Protein AF-A0A1F5VJF5-F1 (afdb_monomer)

InterPro domains:
  IPR009248 SbmA/BacA-like [PF05992] (9-164)
  IPR009248 SbmA/BacA-like [PF05992] (290-477)
  IPR050835 ATP-binding cassette sub-family D [PTHR11384] (323-483)

Sequence (489 aa):
MIKAFFCSKKWALTAYGLGCYLLVALLFQTGISVLFNDWFGRWLNLMQRSLQIGIAGLDTFYALLWEWLILAFISVGLTGLVNYVARRYAFDWRKALTFYYTSHLGWTGPREKIEGESQRIQEDTYMFAKIVDSLGIKLVRTIMILIVFLPMLWNFSKLVDPTIIDLLKTADLSDYWLFLPAIIMFALTIDFFVADKRGFWPLIILIRLFYRVPVIGWVLRKINSIFTEDRKKLRILCVLLLFVSCMPALWLLSKINNIPFIMPDWWLWSMYATETLVLMVALWFASPKFLKSVVILLASASLSILLWGLSNGVATGFISHIQGSLVWIALITSLGGMAISWVVGIALPDLQYNNQKTEAALRRELVFCEDDYERRTNKELIARLFSDLEANYRRLFLHYGYFDLWGSWYDIAMSNVPALLVARGLFTGTITYGDFGQIENIFFRVHGGFSVMIDNWTTWTELRSIVMRLHEFEANLDKYQSKQKEELS

pLDDT: mean 70.7, std 19.39, range [34.0, 97.38]

Nearest PDB structures (foldseek):
  8fmv-assembly1_C  TM=6.976E-01  e=6.292E-03  Bacillus subtilis subsp. subtilis str. 168
  7vgf-assembly1_B  TM=6.886E-01  e=8.560E-03  Homo sapiens
  8t4h-assembly1_B  TM=7.069E-01  e=6.760E-02  Homo sapiens
  4q4a-assembly1_A  TM=5.891E-01  e=2.252E-02  Thermotoga maritima MSB8
  8ipt-assembly2_E  TM=5.484E-01  e=2.839E+00  Escherichia coli BL21(DE3)

Radius of gyration: 30.28 Å; Cα contacts (8 Å, |Δi|>4): 318; chains: 1; bounding box: 101×44×80 Å

Structure (mmCIF, N/CA/C/O backbone):
data_AF-A0A1F5VJF5-F1
#
_entry.id   AF-A0A1F5VJF5-F1
#
loop_
_atom_site.group_PDB
_atom_site.id
_atom_site.type_symbol
_atom_site.label_atom_id
_atom_site.label_alt_id
_atom_site.label_comp_id
_atom_site.label_asym_id
_atom_site.label_entity_id
_atom_site.label_seq_id
_atom_site.pdbx_PDB_ins_code
_atom_site.Cartn_x
_atom_site.Cartn_y
_atom_site.Cartn_z
_atom_site.occupancy
_atom_site.B_iso_or_equiv
_atom_site.auth_seq_id
_atom_site.auth_comp_id
_atom_site.auth_asym_id
_atom_site.auth_atom_id
_atom_site.pdbx_PDB_model_num
ATOM 1 N N . MET A 1 1 ? -25.298 -4.421 8.811 1.00 73.56 1 MET A N 1
ATOM 2 C CA . MET A 1 1 ? -24.461 -3.300 8.307 1.00 73.56 1 MET A CA 1
ATOM 3 C C . MET A 1 1 ? -24.615 -3.040 6.809 1.00 73.56 1 MET A C 1
ATOM 5 O O . MET A 1 1 ? -25.143 -2.005 6.430 1.00 73.56 1 MET A O 1
ATOM 9 N N . ILE A 1 2 ? -24.185 -3.961 5.935 1.00 78.31 2 ILE A N 1
ATOM 10 C CA . ILE A 1 2 ? -24.165 -3.771 4.464 1.00 78.31 2 ILE A CA 1
ATOM 11 C C . ILE A 1 2 ? -25.567 -3.472 3.902 1.00 78.31 2 ILE A C 1
ATOM 13 O O . ILE A 1 2 ? -25.732 -2.585 3.065 1.00 78.31 2 ILE A O 1
ATOM 17 N N . LYS A 1 3 ? -26.595 -4.149 4.434 1.00 79.12 3 LYS A N 1
ATOM 18 C CA . LYS A 1 3 ? -28.002 -3.920 4.069 1.00 79.12 3 LYS A CA 1
ATOM 19 C C . LYS A 1 3 ? -28.461 -2.479 4.329 1.00 79.12 3 LYS A C 1
ATOM 21 O O . LYS A 1 3 ? -29.220 -1.941 3.531 1.00 79.12 3 LYS A O 1
ATOM 26 N N . ALA A 1 4 ? -27.977 -1.838 5.395 1.00 77.44 4 ALA A N 1
ATOM 27 C CA . ALA A 1 4 ? -28.377 -0.478 5.759 1.00 77.44 4 ALA A CA 1
ATOM 28 C C . ALA A 1 4 ? -28.008 0.546 4.674 1.00 77.44 4 ALA A C 1
ATOM 30 O O . ALA A 1 4 ? -28.762 1.485 4.415 1.00 77.44 4 ALA A O 1
ATOM 31 N N . PHE A 1 5 ? -26.868 0.341 4.010 1.00 82.06 5 PHE A N 1
ATOM 32 C CA . PHE A 1 5 ? -26.387 1.234 2.963 1.00 82.06 5 PHE A CA 1
ATOM 33 C C . PHE A 1 5 ? -26.884 0.820 1.571 1.00 82.06 5 PHE A C 1
ATOM 35 O O . PHE A 1 5 ? -27.486 1.634 0.877 1.00 82.06 5 PHE A O 1
ATOM 42 N N . PHE A 1 6 ? -26.716 -0.449 1.181 1.00 84.44 6 PHE A N 1
ATOM 43 C CA . PHE A 1 6 ? -27.024 -0.895 -0.185 1.00 84.44 6 PHE A CA 1
ATOM 44 C C . PHE A 1 6 ? -28.498 -1.236 -0.433 1.00 84.44 6 PHE A C 1
ATOM 46 O O . PHE A 1 6 ? -28.979 -1.057 -1.547 1.00 84.44 6 PHE A O 1
ATOM 53 N N . CYS A 1 7 ? -29.241 -1.707 0.574 1.00 82.25 7 CYS A N 1
ATOM 54 C CA . CYS A 1 7 ? -30.632 -2.140 0.383 1.00 82.25 7 CYS A CA 1
ATOM 55 C C . CYS A 1 7 ? -31.664 -1.040 0.679 1.00 82.25 7 CYS A C 1
ATOM 57 O O . CYS A 1 7 ? -32.863 -1.266 0.526 1.00 82.25 7 CYS A O 1
ATOM 59 N N . SER A 1 8 ? -31.238 0.152 1.106 1.00 83.62 8 SER A N 1
ATOM 60 C CA . SER A 1 8 ? -32.161 1.245 1.414 1.00 83.62 8 SER A CA 1
ATOM 61 C C . SER A 1 8 ? -32.444 2.113 0.180 1.00 83.62 8 SER A C 1
ATOM 63 O O . SER A 1 8 ? -31.532 2.583 -0.502 1.00 83.62 8 SER A O 1
ATOM 65 N N . LYS A 1 9 ? -33.726 2.405 -0.089 1.00 80.88 9 LYS A N 1
ATOM 66 C CA . LYS A 1 9 ? -34.119 3.277 -1.215 1.00 80.88 9 LYS A CA 1
ATOM 67 C C . LYS A 1 9 ? -33.512 4.683 -1.112 1.00 80.88 9 LYS A C 1
ATOM 69 O O . LYS A 1 9 ? -33.166 5.272 -2.129 1.00 80.88 9 LYS A O 1
ATOM 74 N N . LYS A 1 10 ? -33.352 5.204 0.113 1.00 86.38 10 LYS A N 1
ATOM 75 C CA . LYS A 1 10 ? -32.785 6.536 0.381 1.00 86.38 10 LYS A CA 1
ATOM 76 C C . LYS A 1 10 ? -31.314 6.643 -0.034 1.00 86.38 10 LYS A C 1
ATOM 78 O O . LYS A 1 10 ? -30.921 7.674 -0.568 1.00 86.38 10 LYS A O 1
ATOM 83 N N . TRP A 1 11 ? -30.517 5.602 0.216 1.00 87.62 11 TRP A N 1
ATOM 84 C CA . TRP A 1 11 ? -29.072 5.623 -0.035 1.00 87.62 11 TRP A CA 1
ATOM 85 C C . TRP A 1 11 ? -28.671 4.934 -1.346 1.00 87.62 11 TRP A C 1
ATOM 87 O O . TRP A 1 11 ? -27.507 5.015 -1.722 1.00 87.62 11 TRP A O 1
ATOM 97 N N . ALA A 1 12 ? -29.604 4.324 -2.087 1.00 85.31 12 ALA A N 1
ATOM 98 C CA . ALA A 1 12 ? -29.317 3.607 -3.332 1.00 85.31 12 ALA A CA 1
ATOM 99 C C . ALA A 1 12 ? -28.571 4.462 -4.378 1.00 85.31 12 ALA A C 1
ATOM 101 O O . ALA A 1 12 ? -27.570 4.012 -4.934 1.00 85.31 12 ALA A O 1
ATOM 102 N N . LEU A 1 13 ? -28.995 5.713 -4.607 1.00 85.31 13 LEU A N 1
ATOM 103 C CA . LEU A 1 13 ? -28.327 6.607 -5.565 1.00 85.31 13 LEU A CA 1
ATOM 104 C C . LEU A 1 13 ? -26.873 6.881 -5.159 1.00 85.31 13 LEU A C 1
ATOM 106 O O . LEU A 1 13 ? -25.972 6.819 -5.989 1.00 85.31 13 LEU A O 1
ATOM 110 N N . THR A 1 14 ? -26.627 7.167 -3.881 1.00 86.19 14 THR A N 1
ATOM 111 C CA . THR A 1 14 ? -25.271 7.401 -3.371 1.00 86.19 14 THR A CA 1
ATOM 112 C C . THR A 1 14 ? -24.443 6.121 -3.362 1.00 86.19 14 THR A C 1
ATOM 114 O O . THR A 1 14 ? -23.278 6.158 -3.739 1.00 86.19 14 THR A O 1
ATOM 117 N N . ALA A 1 15 ? -25.039 4.987 -2.996 1.00 86.94 15 ALA A N 1
ATOM 118 C CA . ALA A 1 15 ? -24.351 3.710 -2.890 1.00 86.94 15 ALA A CA 1
ATOM 119 C C . ALA A 1 15 ? -23.872 3.214 -4.257 1.00 86.94 15 ALA A C 1
ATOM 121 O O . ALA A 1 15 ? -22.688 2.944 -4.444 1.00 86.94 15 ALA A O 1
ATOM 122 N N . TYR A 1 16 ? -24.776 3.154 -5.235 1.00 89.94 16 TYR A N 1
ATOM 123 C CA . TYR A 1 16 ? -24.455 2.644 -6.564 1.00 89.94 16 TYR A CA 1
ATOM 124 C C . TYR A 1 16 ? -23.895 3.726 -7.487 1.00 89.94 16 TYR A C 1
ATOM 126 O O . TYR A 1 16 ? -22.961 3.454 -8.233 1.00 89.94 16 TYR A O 1
ATOM 134 N N . GLY A 1 17 ? -24.404 4.958 -7.424 1.00 91.81 17 GLY A N 1
ATOM 135 C CA . GLY A 1 17 ? -23.960 6.056 -8.285 1.00 91.81 17 GLY A CA 1
ATOM 136 C C . GLY A 1 17 ? -22.543 6.526 -7.961 1.00 91.81 17 GLY A C 1
ATOM 137 O O . GLY A 1 17 ? -21.673 6.477 -8.828 1.00 91.81 17 GLY A O 1
ATOM 138 N N . LEU A 1 18 ? -22.277 6.925 -6.708 1.00 90.81 18 LEU A N 1
ATOM 139 C CA . LEU A 1 18 ? -20.916 7.320 -6.308 1.00 90.81 18 LEU A CA 1
ATOM 140 C C . LEU A 1 18 ? -19.968 6.116 -6.295 1.00 90.81 18 LEU A C 1
ATOM 142 O O . LEU A 1 18 ? -18.803 6.272 -6.647 1.00 90.81 18 LEU A O 1
ATOM 146 N N . GLY A 1 19 ? -20.459 4.920 -5.953 1.00 90.88 19 GLY A N 1
ATOM 147 C CA . GLY A 1 19 ? -19.678 3.686 -6.047 1.00 90.88 19 GLY A CA 1
ATOM 148 C C . GLY A 1 19 ? -19.221 3.388 -7.480 1.00 90.88 19 GLY A C 1
ATOM 149 O O . GLY A 1 19 ? -18.034 3.173 -7.713 1.00 90.88 19 GLY A O 1
ATOM 150 N N . CYS A 1 20 ? -20.131 3.446 -8.457 1.00 92.50 20 CYS A N 1
ATOM 151 C CA . CYS A 1 20 ? -19.813 3.272 -9.878 1.00 92.50 20 CYS A CA 1
ATOM 152 C C . CYS A 1 20 ? -18.857 4.360 -10.376 1.00 92.50 20 CYS A C 1
ATOM 154 O O . CYS A 1 20 ? -17.858 4.060 -11.025 1.00 92.50 20 CYS A O 1
ATOM 156 N N . TYR A 1 21 ? -19.107 5.616 -10.001 1.00 93.50 21 TYR A N 1
ATOM 157 C CA . TYR A 1 21 ? -18.205 6.718 -10.311 1.00 93.50 21 TYR A CA 1
ATOM 158 C C . TYR A 1 21 ? -16.783 6.470 -9.794 1.00 93.50 21 TYR A C 1
ATOM 160 O O . TYR A 1 21 ? -15.824 6.632 -10.543 1.00 93.50 21 TYR A O 1
ATOM 168 N N . LEU A 1 22 ? -16.639 6.047 -8.533 1.00 93.12 22 LEU A N 1
ATOM 169 C CA . LEU A 1 22 ? -15.341 5.717 -7.947 1.00 93.12 22 LEU A CA 1
ATOM 170 C C . LEU A 1 22 ? -14.666 4.575 -8.707 1.00 93.12 22 LEU A C 1
ATOM 172 O O . LEU A 1 22 ? -13.484 4.681 -9.011 1.00 93.12 22 LEU A O 1
ATOM 176 N N . LEU A 1 23 ? -15.402 3.521 -9.068 1.00 91.62 23 LEU A N 1
ATOM 177 C CA . LEU A 1 23 ? -14.860 2.418 -9.865 1.00 91.62 23 LEU A CA 1
ATOM 178 C C . LEU A 1 23 ? -14.336 2.899 -11.223 1.00 91.62 23 LEU A C 1
ATOM 180 O O . LEU A 1 23 ? -13.201 2.598 -11.583 1.00 91.62 23 LEU A O 1
ATOM 184 N N . VAL A 1 24 ? -15.119 3.696 -11.952 1.00 93.44 24 VAL A N 1
ATOM 185 C CA . VAL A 1 24 ? -14.707 4.257 -13.248 1.00 93.44 24 VAL A CA 1
ATOM 186 C C . VAL A 1 24 ? -13.504 5.190 -13.091 1.00 93.44 24 VAL A C 1
ATOM 188 O O . VAL A 1 24 ? -12.557 5.115 -13.871 1.00 93.44 24 VAL A O 1
ATOM 191 N N . ALA A 1 25 ? -13.490 6.034 -12.060 1.00 94.50 25 ALA A N 1
ATOM 192 C CA . ALA A 1 25 ? -12.380 6.942 -11.799 1.00 94.50 25 ALA A CA 1
ATOM 193 C C . ALA A 1 25 ? -11.086 6.193 -11.425 1.00 94.50 25 ALA A C 1
ATOM 195 O O . ALA A 1 25 ? -10.006 6.581 -11.868 1.00 94.50 25 ALA A O 1
ATOM 196 N N . LEU A 1 26 ? -11.179 5.096 -10.665 1.00 91.94 26 LEU A N 1
ATOM 197 C CA . LEU A 1 26 ? -10.040 4.229 -10.340 1.00 91.94 26 LEU A CA 1
ATOM 198 C C . LEU A 1 26 ? -9.522 3.465 -11.572 1.00 91.94 26 LEU A C 1
ATOM 200 O O . LEU A 1 26 ? -8.305 3.330 -11.739 1.00 91.94 26 LEU A O 1
ATOM 204 N N . LEU A 1 27 ? -10.413 3.037 -12.475 1.00 92.38 27 LEU A N 1
ATOM 205 C CA . LEU A 1 27 ? -10.017 2.468 -13.770 1.00 92.38 27 LEU A CA 1
ATOM 206 C C . LEU A 1 27 ? -9.265 3.505 -14.603 1.00 92.38 27 LEU A C 1
ATOM 208 O O . LEU A 1 27 ? -8.198 3.213 -15.138 1.00 92.38 27 LEU A O 1
ATOM 212 N N . PHE A 1 28 ? -9.770 4.738 -14.649 1.00 94.38 28 PHE A N 1
ATOM 213 C CA . PHE A 1 28 ? -9.122 5.828 -15.370 1.00 94.38 28 PHE A CA 1
ATOM 214 C C . PHE A 1 28 ? -7.745 6.180 -14.772 1.00 94.38 28 PHE A C 1
ATOM 216 O O . PHE A 1 28 ? -6.779 6.335 -15.516 1.00 94.38 28 PHE A O 1
ATOM 223 N N . GLN A 1 29 ? -7.596 6.186 -13.439 1.00 94.31 29 GLN A N 1
ATOM 224 C CA . GLN A 1 29 ? -6.288 6.317 -12.770 1.00 94.31 29 GLN A CA 1
ATOM 225 C C . GLN A 1 29 ? -5.307 5.204 -13.161 1.00 94.31 29 GLN A C 1
ATOM 227 O O . GLN A 1 29 ? -4.114 5.454 -13.364 1.00 94.31 29 GLN A O 1
ATOM 232 N N . THR A 1 30 ? -5.802 3.971 -13.264 1.00 93.94 30 THR A N 1
ATOM 233 C CA . THR A 1 30 ? -4.987 2.829 -13.695 1.00 93.94 30 THR A CA 1
ATOM 234 C C . THR A 1 30 ? -4.566 2.990 -15.158 1.00 93.94 30 THR A C 1
ATOM 236 O O . THR A 1 30 ? -3.403 2.767 -15.481 1.00 93.94 30 THR A O 1
ATOM 239 N N . GLY A 1 31 ? -5.453 3.481 -16.027 1.00 91.50 31 GLY A N 1
ATOM 240 C CA . GLY A 1 31 ? -5.125 3.816 -17.416 1.00 91.50 31 GLY A CA 1
ATOM 241 C C . GLY A 1 31 ? -4.043 4.894 -17.536 1.00 91.50 31 GLY A C 1
ATOM 242 O O . GLY A 1 31 ? -3.065 4.709 -18.255 1.00 91.50 31 GLY A O 1
ATOM 243 N N . ILE A 1 32 ? -4.142 5.980 -16.763 1.00 94.12 32 ILE A N 1
ATOM 244 C CA . ILE A 1 32 ? -3.093 7.015 -16.703 1.00 94.12 32 ILE A CA 1
ATOM 245 C C . ILE A 1 32 ? -1.756 6.417 -16.243 1.00 94.12 32 ILE A C 1
ATOM 247 O O . ILE A 1 32 ? -0.700 6.786 -16.750 1.00 94.12 32 ILE A O 1
ATOM 251 N N . SER A 1 33 ? -1.783 5.455 -15.317 1.00 93.88 33 SER A N 1
ATOM 252 C CA . SER A 1 33 ? -0.571 4.760 -14.874 1.00 93.88 33 SER A CA 1
ATOM 253 C C . SER A 1 33 ? 0.110 3.966 -15.995 1.00 93.88 33 SER A C 1
ATOM 255 O O . SER A 1 33 ? 1.338 3.917 -16.025 1.00 93.88 33 SER A O 1
ATOM 257 N N . VAL A 1 34 ? -0.659 3.377 -16.919 1.00 94.44 34 VAL A N 1
ATOM 258 C CA . VAL A 1 34 ? -0.120 2.717 -18.122 1.00 94.44 34 VAL A CA 1
ATOM 259 C C . VAL A 1 34 ? 0.537 3.735 -19.049 1.00 94.44 34 VAL A C 1
ATOM 261 O O . VAL A 1 34 ? 1.647 3.500 -19.518 1.00 94.44 34 VAL A O 1
ATOM 264 N N . LEU A 1 35 ? -0.104 4.889 -19.259 1.00 94.38 35 LEU A N 1
ATOM 265 C CA . LEU A 1 35 ? 0.453 5.969 -20.082 1.00 94.38 35 LEU A CA 1
ATOM 266 C C . LEU A 1 35 ? 1.759 6.517 -19.498 1.00 94.38 35 LEU A C 1
ATOM 268 O O . LEU A 1 35 ? 2.715 6.731 -20.236 1.00 94.38 35 LEU A O 1
ATOM 272 N N . PHE A 1 36 ? 1.836 6.685 -18.174 1.00 95.50 36 PHE A N 1
ATOM 273 C CA . PHE A 1 36 ? 3.086 7.052 -17.505 1.00 95.50 36 PHE A CA 1
ATOM 274 C C . PHE A 1 36 ? 4.182 6.009 -17.700 1.00 95.50 36 PHE A C 1
ATOM 276 O O . PHE A 1 36 ? 5.341 6.380 -17.850 1.00 95.50 36 PHE A O 1
ATOM 283 N N . ASN A 1 37 ? 3.832 4.722 -17.681 1.00 93.56 37 ASN A N 1
ATOM 284 C CA . ASN A 1 37 ? 4.797 3.654 -17.905 1.00 93.56 37 ASN A CA 1
ATOM 285 C C . ASN A 1 37 ? 5.356 3.699 -19.334 1.00 93.56 37 ASN A C 1
ATOM 287 O O . ASN A 1 37 ? 6.570 3.697 -19.516 1.00 93.56 37 ASN A O 1
ATOM 291 N N . ASP A 1 38 ? 4.481 3.807 -20.337 1.00 94.06 38 ASP A N 1
ATOM 292 C CA . ASP A 1 38 ? 4.895 3.968 -21.736 1.00 94.06 38 ASP A CA 1
ATOM 293 C C . ASP A 1 38 ? 5.812 5.188 -21.914 1.00 94.06 38 ASP A C 1
ATOM 295 O O . ASP A 1 38 ? 6.945 5.065 -22.389 1.00 94.06 38 ASP A O 1
ATOM 299 N N . TRP A 1 39 ? 5.350 6.344 -21.428 1.00 96.12 39 TRP A N 1
ATOM 300 C CA . TRP A 1 39 ? 6.105 7.592 -21.441 1.00 96.12 39 TRP A CA 1
ATOM 301 C C . TRP A 1 39 ? 7.488 7.435 -20.801 1.00 96.12 39 TRP A C 1
ATOM 303 O O . TRP A 1 39 ? 8.480 7.897 -21.362 1.00 96.12 39 TRP A O 1
ATOM 313 N N . PHE A 1 40 ? 7.573 6.749 -19.658 1.00 93.88 40 PHE A N 1
ATOM 314 C CA . PHE A 1 40 ? 8.826 6.558 -18.934 1.00 93.88 40 PHE A CA 1
ATOM 315 C C . PHE A 1 40 ? 9.850 5.771 -19.758 1.00 93.88 40 PHE A C 1
ATOM 317 O O . PHE A 1 40 ? 11.008 6.172 -19.830 1.00 93.88 40 PHE A O 1
ATOM 324 N N . GLY A 1 41 ? 9.435 4.712 -20.457 1.00 93.06 41 GLY A N 1
ATOM 325 C CA . GLY A 1 41 ? 10.352 3.990 -21.348 1.00 93.06 41 GLY A CA 1
ATOM 326 C C . GLY A 1 41 ? 10.809 4.829 -22.543 1.00 93.06 41 GLY A C 1
ATOM 327 O O . GLY A 1 41 ? 12.002 4.861 -22.846 1.00 93.06 41 GLY A O 1
ATOM 328 N N . ARG A 1 42 ? 9.897 5.584 -23.181 1.00 94.19 42 ARG A N 1
ATOM 329 C CA . ARG A 1 42 ? 10.255 6.526 -24.263 1.00 94.19 42 ARG A CA 1
ATOM 330 C C . ARG A 1 42 ? 11.260 7.576 -23.786 1.00 94.19 42 ARG A C 1
ATOM 332 O O . ARG A 1 42 ? 12.234 7.860 -24.482 1.00 94.19 42 ARG A O 1
ATOM 339 N N . TRP A 1 43 ? 11.052 8.103 -22.583 1.00 93.44 43 TRP A N 1
ATOM 340 C CA . TRP A 1 43 ? 11.948 9.051 -21.935 1.00 93.44 43 TRP A CA 1
ATOM 341 C C . TRP A 1 43 ? 13.342 8.466 -21.694 1.00 93.44 43 TRP A C 1
ATOM 343 O O . TRP A 1 43 ? 14.340 9.062 -22.093 1.00 93.44 43 TRP A O 1
ATOM 353 N N . LEU A 1 44 ? 13.430 7.280 -21.090 1.00 91.94 44 LEU A N 1
ATOM 354 C CA . LEU A 1 44 ? 14.711 6.625 -20.820 1.00 91.94 44 LEU A CA 1
ATOM 355 C C . LEU A 1 44 ? 15.483 6.298 -22.105 1.00 91.94 44 LEU A C 1
ATOM 357 O O . LEU A 1 44 ? 16.692 6.522 -22.162 1.00 91.94 44 LEU A O 1
ATOM 361 N N . ASN A 1 45 ? 14.791 5.842 -23.152 1.00 92.00 45 ASN A N 1
ATOM 362 C CA . ASN A 1 45 ? 15.400 5.591 -24.459 1.00 92.00 45 ASN A CA 1
ATOM 363 C C . ASN A 1 45 ? 15.940 6.876 -25.101 1.00 92.00 45 ASN A C 1
ATOM 365 O O . ASN A 1 45 ? 17.035 6.868 -25.671 1.00 92.00 45 ASN A O 1
ATOM 369 N N . LEU A 1 46 ? 15.216 7.993 -24.973 1.00 90.50 46 LEU A N 1
ATOM 370 C CA . LEU A 1 46 ? 15.696 9.297 -25.428 1.00 90.50 46 LEU A CA 1
ATOM 371 C C . LEU A 1 46 ? 16.967 9.712 -24.675 1.00 90.50 46 LEU A C 1
ATOM 373 O O . LEU A 1 46 ? 17.957 10.066 -25.315 1.00 90.50 46 LEU A O 1
ATOM 377 N N . MET A 1 47 ? 16.961 9.609 -23.342 1.00 89.25 47 MET A N 1
ATOM 378 C CA . MET A 1 47 ? 18.112 9.960 -22.505 1.00 89.25 47 MET A CA 1
ATOM 379 C C . MET A 1 47 ? 19.345 9.115 -22.848 1.00 89.25 47 MET A C 1
ATOM 381 O O . MET A 1 47 ? 20.440 9.656 -23.014 1.00 89.25 47 MET A O 1
ATOM 385 N N . GLN A 1 48 ? 19.174 7.800 -23.022 1.00 88.00 48 GLN A N 1
ATOM 386 C CA . GLN A 1 48 ? 20.263 6.902 -23.414 1.00 88.00 48 GLN A CA 1
ATOM 387 C C . GLN A 1 48 ? 20.850 7.299 -24.776 1.00 88.00 48 GLN A C 1
ATOM 389 O O . GLN A 1 48 ? 22.069 7.389 -24.925 1.00 88.00 48 GLN A O 1
ATOM 394 N N . ARG A 1 49 ? 19.996 7.589 -25.764 1.00 86.69 49 ARG A N 1
ATOM 395 C CA . ARG A 1 49 ? 20.432 7.988 -27.107 1.00 86.69 49 ARG A CA 1
ATOM 396 C C . ARG A 1 49 ? 21.144 9.343 -27.112 1.00 86.69 49 ARG A C 1
ATOM 398 O O . ARG A 1 49 ? 22.158 9.486 -27.796 1.00 86.69 49 ARG A O 1
ATOM 405 N N . SER A 1 50 ? 20.659 10.322 -26.345 1.00 85.00 50 SER A N 1
ATOM 406 C CA . SER A 1 50 ? 21.297 11.645 -26.257 1.00 85.00 50 SER A CA 1
ATOM 407 C C . SER A 1 50 ? 22.689 11.584 -25.627 1.00 85.00 50 SER A C 1
ATOM 409 O O . SER A 1 50 ? 23.584 12.315 -26.038 1.00 85.00 50 SER A O 1
ATOM 411 N N . LEU A 1 51 ? 22.916 10.661 -24.685 1.00 83.88 51 LEU A N 1
ATOM 412 C CA . LEU A 1 51 ? 24.243 10.456 -24.097 1.00 83.88 51 LEU A CA 1
ATOM 413 C C . LEU A 1 51 ? 25.257 9.899 -25.107 1.00 83.88 51 LEU A C 1
ATOM 415 O O . LEU A 1 51 ? 26.448 10.165 -24.978 1.00 83.88 51 LEU A O 1
ATOM 419 N N . GLN A 1 52 ? 24.800 9.146 -26.111 1.00 82.75 52 GLN A N 1
ATOM 420 C CA . GLN A 1 52 ? 25.669 8.539 -27.124 1.00 82.75 52 GLN A CA 1
ATOM 421 C C . GLN A 1 52 ? 25.974 9.475 -28.305 1.00 82.75 52 GLN A C 1
ATOM 423 O O . GLN A 1 52 ? 27.068 9.412 -28.857 1.00 82.75 52 GLN A O 1
ATOM 428 N N . ILE A 1 53 ? 25.017 10.318 -28.713 1.00 78.31 53 ILE A N 1
ATOM 429 C CA . ILE A 1 53 ? 25.093 11.108 -29.962 1.00 78.31 53 ILE A CA 1
ATOM 430 C C . ILE A 1 53 ? 25.257 12.625 -29.694 1.00 78.31 53 ILE A C 1
ATOM 432 O O . ILE A 1 53 ? 25.592 13.378 -30.606 1.00 78.31 53 ILE A O 1
ATOM 436 N N . GLY A 1 54 ? 25.071 13.105 -28.457 1.00 72.69 54 GLY A N 1
ATOM 437 C CA . GLY A 1 54 ? 25.143 14.530 -28.095 1.00 72.69 54 GLY A CA 1
ATOM 438 C C . GLY A 1 54 ? 23.774 15.230 -28.116 1.00 72.69 54 GLY A C 1
ATOM 439 O O . GLY A 1 54 ? 22.761 14.609 -27.808 1.00 72.69 54 GLY A O 1
ATOM 440 N N . ILE A 1 55 ? 23.712 16.523 -28.482 1.00 65.31 55 ILE A N 1
ATOM 441 C CA . ILE A 1 55 ? 22.495 17.387 -28.449 1.00 65.31 55 ILE A CA 1
ATOM 442 C C . ILE A 1 55 ? 21.449 16.999 -29.531 1.00 65.31 55 ILE A C 1
ATOM 444 O O . ILE A 1 55 ? 20.728 17.833 -30.073 1.00 65.31 55 ILE A O 1
ATOM 448 N N . ALA A 1 56 ? 21.353 15.724 -29.901 1.00 63.84 56 ALA A N 1
ATOM 449 C CA . ALA A 1 56 ? 20.314 15.227 -30.791 1.00 63.84 56 ALA A CA 1
ATOM 450 C C . ALA A 1 56 ? 19.023 14.959 -29.992 1.00 63.84 56 ALA A C 1
ATOM 452 O O . ALA A 1 56 ? 19.033 14.169 -29.050 1.00 63.84 56 ALA A O 1
ATOM 453 N N . GLY A 1 57 ? 17.903 15.575 -30.393 1.00 74.50 57 GLY A N 1
ATOM 454 C CA . GLY A 1 57 ? 16.566 15.255 -29.861 1.00 74.50 57 GLY A CA 1
ATOM 455 C C . GLY A 1 57 ? 15.991 16.221 -28.818 1.00 74.50 57 GLY A C 1
ATOM 456 O O . GLY A 1 57 ? 15.074 15.839 -28.093 1.00 74.50 57 GLY A O 1
ATOM 457 N N . LEU A 1 58 ? 16.486 17.463 -28.744 1.00 84.38 58 LEU A N 1
ATOM 458 C CA . LEU A 1 58 ? 15.982 18.473 -27.802 1.00 84.38 58 LEU A CA 1
ATOM 459 C C . LEU A 1 58 ? 14.483 18.784 -28.007 1.00 84.38 58 LEU A C 1
ATOM 461 O O . LEU A 1 58 ? 13.737 18.916 -27.040 1.00 84.38 58 LEU A O 1
ATOM 465 N N . ASP A 1 59 ? 14.011 18.808 -29.255 1.00 88.31 59 ASP A N 1
ATOM 466 C CA . ASP A 1 59 ? 12.588 19.010 -29.559 1.00 88.31 59 ASP A CA 1
ATOM 467 C C . ASP A 1 59 ? 11.724 17.855 -29.026 1.00 88.31 59 ASP A C 1
ATOM 469 O O . ASP A 1 59 ? 10.678 18.072 -28.414 1.00 88.31 59 ASP A O 1
ATOM 473 N N . THR A 1 60 ? 12.192 16.611 -29.190 1.00 88.94 60 THR A N 1
ATOM 474 C CA . THR A 1 60 ? 11.526 15.415 -28.651 1.00 88.94 60 THR A CA 1
ATOM 475 C C . THR A 1 60 ? 11.522 15.417 -27.125 1.00 88.94 60 THR A C 1
ATOM 477 O O . THR A 1 60 ? 10.533 15.015 -26.518 1.00 88.94 60 THR A O 1
ATOM 480 N N . PHE A 1 61 ? 12.594 15.907 -26.497 1.00 90.69 61 PHE A N 1
ATOM 481 C CA . PHE A 1 61 ? 12.669 16.069 -25.047 1.00 90.69 61 PHE A CA 1
ATOM 482 C C . PHE A 1 61 ? 11.576 17.012 -24.535 1.00 90.69 61 PHE A C 1
ATOM 484 O O . PHE A 1 61 ? 10.826 16.642 -23.632 1.00 90.69 61 PHE A O 1
ATOM 491 N N . TYR A 1 62 ? 11.435 18.201 -25.132 1.00 92.88 62 TYR A N 1
ATOM 492 C CA . TYR A 1 62 ? 10.392 19.147 -24.729 1.00 92.88 62 TYR A CA 1
ATOM 493 C C . TYR A 1 62 ? 8.984 18.622 -25.020 1.00 92.88 62 TYR A C 1
ATOM 495 O O . TYR A 1 62 ? 8.084 18.836 -24.210 1.00 92.88 62 TYR A O 1
ATOM 503 N N . ALA A 1 63 ? 8.786 17.898 -26.125 1.00 93.88 63 ALA A N 1
ATOM 504 C CA . ALA A 1 63 ? 7.512 17.249 -26.425 1.00 93.88 63 ALA A CA 1
ATOM 505 C C . ALA A 1 63 ? 7.136 16.207 -25.355 1.00 93.88 63 ALA A C 1
ATOM 507 O O . ALA A 1 63 ? 6.037 16.263 -24.804 1.00 93.88 63 ALA A O 1
ATOM 508 N N . LEU A 1 64 ? 8.066 15.316 -24.986 1.00 93.62 64 LEU A N 1
ATOM 509 C CA . LEU A 1 64 ? 7.851 14.345 -23.909 1.00 93.62 64 LEU A CA 1
ATOM 510 C C . LEU A 1 64 ? 7.623 15.032 -22.560 1.00 93.62 64 LEU A C 1
ATOM 512 O O . LEU A 1 64 ? 6.781 14.586 -21.784 1.00 93.62 64 LEU A O 1
ATOM 516 N N . LEU A 1 65 ? 8.333 16.121 -22.268 1.00 95.31 65 LEU A N 1
ATOM 517 C CA . LEU A 1 65 ? 8.121 16.883 -21.040 1.00 95.31 65 LEU A CA 1
ATOM 518 C C . LEU A 1 65 ? 6.702 17.471 -20.983 1.00 95.31 65 LEU A C 1
ATOM 520 O O . LEU A 1 65 ? 6.046 17.400 -19.944 1.00 95.31 65 LEU A O 1
ATOM 524 N N . TRP A 1 66 ? 6.199 18.003 -22.098 1.00 96.44 66 TRP A N 1
ATOM 525 C CA . TRP A 1 66 ? 4.826 18.497 -22.189 1.00 96.44 66 TRP A CA 1
ATOM 526 C C . TRP A 1 66 ? 3.784 17.386 -22.050 1.00 96.44 66 TRP A C 1
ATOM 528 O O . TRP A 1 66 ? 2.813 17.569 -21.315 1.00 96.44 66 TRP A O 1
ATOM 538 N N . GLU A 1 67 ? 3.994 16.226 -22.681 1.00 95.00 67 GLU A N 1
ATOM 539 C CA . GLU A 1 67 ? 3.144 15.044 -22.473 1.00 95.00 67 GLU A CA 1
ATOM 540 C C . GLU A 1 67 ? 3.073 14.675 -20.985 1.00 95.00 67 GLU A C 1
ATOM 542 O O . GLU A 1 67 ? 1.983 14.496 -20.437 1.00 95.00 67 GLU A O 1
ATOM 547 N N . TRP A 1 68 ? 4.223 14.632 -20.304 1.00 96.50 68 TRP A N 1
ATOM 548 C CA . TRP A 1 68 ? 4.291 14.341 -18.874 1.00 96.50 68 TRP A CA 1
ATOM 549 C C . TRP A 1 68 ? 3.527 15.362 -18.035 1.00 96.50 68 TRP A C 1
ATOM 551 O O . TRP A 1 68 ? 2.772 14.972 -17.148 1.00 96.50 68 TRP A O 1
ATOM 561 N N . LEU A 1 69 ? 3.684 16.659 -18.322 1.00 97.38 69 LEU A N 1
ATOM 562 C CA . LEU A 1 69 ? 2.996 17.732 -17.601 1.00 97.38 69 LEU A CA 1
ATOM 563 C C . LEU A 1 69 ? 1.475 17.615 -17.728 1.00 97.38 69 LEU A C 1
ATOM 565 O O . LEU A 1 69 ? 0.763 17.755 -16.732 1.00 97.38 69 LEU A O 1
ATOM 569 N N . ILE A 1 70 ? 0.975 17.312 -18.929 1.00 96.25 70 ILE A N 1
ATOM 570 C CA . ILE A 1 70 ? -0.458 17.112 -19.172 1.00 96.25 70 ILE A CA 1
ATOM 571 C C . ILE A 1 70 ? -0.958 15.882 -18.405 1.00 96.25 70 ILE A C 1
ATOM 573 O O . ILE A 1 70 ? -1.950 15.973 -17.676 1.00 96.25 70 ILE A O 1
ATOM 577 N N . LEU A 1 71 ? -0.255 14.748 -18.505 1.00 95.69 71 LEU A N 1
ATOM 578 C CA . LEU A 1 71 ? -0.604 13.525 -17.773 1.00 95.69 71 LEU A CA 1
ATOM 579 C C . LEU A 1 71 ? -0.580 13.744 -16.253 1.00 95.69 71 LEU A C 1
ATOM 581 O O . LEU A 1 71 ? -1.487 13.295 -15.550 1.00 95.69 71 LEU A O 1
ATOM 585 N N . ALA A 1 72 ? 0.417 14.466 -15.740 1.00 94.81 72 ALA A N 1
ATOM 586 C CA . ALA A 1 72 ? 0.552 14.791 -14.325 1.00 94.81 72 ALA A CA 1
ATOM 587 C C . ALA A 1 72 ? -0.588 15.689 -13.845 1.00 94.81 72 ALA A C 1
ATOM 589 O O . ALA A 1 72 ? -1.201 15.390 -12.820 1.00 94.81 72 ALA A O 1
ATOM 590 N N . PHE A 1 73 ? -0.931 16.734 -14.600 1.00 97.06 73 PHE A N 1
ATOM 591 C CA . PHE A 1 73 ? -2.036 17.629 -14.263 1.00 97.06 73 PHE A CA 1
ATOM 592 C C . PHE A 1 73 ? -3.373 16.879 -14.182 1.00 97.06 73 PHE A C 1
ATOM 594 O O . PHE A 1 73 ? -4.091 16.993 -13.184 1.00 97.06 73 PHE A O 1
ATOM 601 N N . ILE A 1 74 ? -3.672 16.042 -15.183 1.00 96.00 74 ILE A N 1
ATOM 602 C CA . ILE A 1 74 ? -4.883 15.209 -15.201 1.00 96.00 74 ILE A CA 1
ATOM 603 C C . ILE A 1 74 ? -4.876 14.227 -14.021 1.00 96.00 74 ILE A C 1
ATOM 605 O O . ILE A 1 74 ? -5.875 14.109 -13.311 1.00 96.00 74 ILE A O 1
ATOM 609 N N . SER A 1 75 ? -3.750 13.553 -13.774 1.00 93.50 75 SER A N 1
ATOM 610 C CA . SER A 1 75 ? -3.597 12.581 -12.684 1.00 93.50 75 SER A CA 1
ATOM 611 C C . SER A 1 75 ? -3.816 13.203 -11.303 1.00 93.50 75 SER A C 1
ATOM 613 O O . SER A 1 75 ? -4.542 12.648 -10.470 1.00 93.50 75 SER A O 1
ATOM 615 N N . VAL A 1 76 ? -3.229 14.377 -11.052 1.00 95.69 76 VAL A N 1
ATOM 616 C CA . VAL A 1 76 ? -3.361 15.103 -9.781 1.00 95.69 76 VAL A CA 1
ATOM 617 C C . VAL A 1 76 ? -4.797 15.583 -9.584 1.00 95.69 76 VAL A C 1
ATOM 619 O O . VAL A 1 76 ? -5.371 15.347 -8.517 1.00 95.69 76 VAL A O 1
ATOM 622 N N . GLY A 1 77 ? -5.406 16.183 -10.613 1.00 94.88 77 GLY A N 1
ATOM 623 C CA . GLY A 1 77 ? -6.800 16.628 -10.565 1.00 94.88 77 GLY A CA 1
ATOM 624 C C . GLY A 1 77 ? -7.762 15.474 -10.280 1.00 94.88 77 GLY A C 1
ATOM 625 O O . GLY A 1 77 ? -8.575 15.543 -9.354 1.00 94.88 77 GLY A O 1
ATOM 626 N N . LEU A 1 78 ? -7.604 14.365 -11.005 1.00 95.69 78 LEU A N 1
ATOM 627 C CA . LEU A 1 78 ? -8.384 13.147 -10.806 1.00 95.69 78 LEU A CA 1
ATOM 628 C C . LEU A 1 78 ? -8.183 12.560 -9.405 1.00 95.69 78 LEU A C 1
ATOM 630 O O . LEU A 1 78 ? -9.146 12.145 -8.770 1.00 95.69 78 LEU A O 1
ATOM 634 N N . THR A 1 79 ? -6.951 12.548 -8.893 1.00 92.94 79 THR A N 1
ATOM 635 C CA . THR A 1 79 ? -6.651 12.054 -7.541 1.00 92.94 79 THR A CA 1
ATOM 636 C C . THR A 1 79 ? -7.327 12.888 -6.461 1.00 92.94 79 THR A C 1
ATOM 638 O O . THR A 1 79 ? -7.933 12.322 -5.550 1.00 92.94 79 THR A O 1
ATOM 641 N N . GLY A 1 80 ? -7.278 14.219 -6.565 1.00 94.75 80 GLY A N 1
ATOM 642 C CA . GLY A 1 80 ? -7.977 15.107 -5.635 1.00 94.75 80 GLY A CA 1
ATOM 643 C C . GLY A 1 80 ? -9.483 14.842 -5.612 1.00 94.75 80 GLY A C 1
ATOM 644 O O . GLY A 1 80 ? -10.087 14.731 -4.543 1.00 94.75 80 GLY A O 1
ATOM 645 N N . LEU A 1 81 ? -10.071 14.651 -6.790 1.00 94.31 81 LEU A N 1
ATOM 646 C CA . LEU A 1 81 ? -11.495 14.399 -6.939 1.00 94.31 81 LEU A CA 1
ATOM 647 C C . LEU A 1 81 ? -11.911 12.985 -6.483 1.00 94.31 81 LEU A C 1
ATOM 649 O O . LEU A 1 81 ? -12.909 12.862 -5.773 1.00 94.31 81 LEU A O 1
ATOM 653 N N . VAL A 1 82 ? -11.126 11.938 -6.762 1.00 93.88 82 VAL A N 1
ATOM 654 C CA . VAL A 1 82 ? -11.350 10.585 -6.215 1.00 93.88 82 VAL A CA 1
ATOM 655 C C . VAL A 1 82 ? -11.316 10.617 -4.690 1.00 93.88 82 VAL A C 1
ATOM 657 O O . VAL A 1 82 ? -12.229 10.104 -4.048 1.00 93.88 82 VAL A O 1
ATOM 660 N N . ASN A 1 83 ? -10.315 11.276 -4.100 1.00 91.94 83 ASN A N 1
ATOM 661 C CA . ASN A 1 83 ? -10.194 11.394 -2.647 1.00 91.94 83 ASN A CA 1
ATOM 662 C C . ASN A 1 83 ? -11.381 12.148 -2.031 1.00 91.94 83 ASN A C 1
ATOM 664 O O . ASN A 1 83 ? -11.873 11.766 -0.971 1.00 91.94 83 ASN A O 1
ATOM 668 N N . TYR A 1 84 ? -11.854 13.213 -2.681 1.00 93.62 84 TYR A N 1
ATOM 669 C CA . TYR A 1 84 ? -13.040 13.941 -2.234 1.00 93.62 84 TYR A CA 1
ATOM 670 C C . TYR A 1 84 ? -14.295 13.060 -2.278 1.00 93.62 84 TYR A C 1
ATOM 672 O O . TYR A 1 84 ? -15.016 12.965 -1.281 1.00 93.62 84 TYR A O 1
ATOM 680 N N . VAL A 1 85 ? -14.549 12.393 -3.410 1.00 93.19 85 VAL A N 1
ATOM 681 C CA . VAL A 1 85 ? -15.737 11.547 -3.573 1.00 93.19 85 VAL A CA 1
ATOM 682 C C . VAL A 1 85 ? -15.698 10.357 -2.623 1.00 93.19 85 VAL A C 1
ATOM 684 O O . VAL A 1 85 ? -16.730 10.018 -2.051 1.00 93.19 85 VAL A O 1
ATOM 687 N N . ALA A 1 86 ? -14.530 9.770 -2.384 1.00 91.44 86 ALA A N 1
ATOM 688 C CA . ALA A 1 86 ? -14.395 8.662 -1.454 1.00 91.44 86 ALA A CA 1
ATOM 689 C C . ALA A 1 86 ? -14.667 9.076 0.000 1.00 91.44 86 ALA A C 1
ATOM 691 O O . ALA A 1 86 ? -15.500 8.461 0.664 1.00 91.44 86 ALA A O 1
ATOM 692 N N . ARG A 1 87 ? -14.124 10.216 0.454 1.00 90.75 87 ARG A N 1
ATOM 693 C CA . ARG A 1 87 ? -14.455 10.780 1.777 1.00 90.75 87 ARG A CA 1
ATOM 694 C C . ARG A 1 87 ? -15.947 11.070 1.923 1.00 90.75 87 ARG A C 1
ATOM 696 O O . ARG A 1 87 ? -16.531 10.808 2.975 1.00 90.75 87 ARG A O 1
ATOM 703 N N . ARG A 1 88 ? -16.583 11.599 0.871 1.00 91.81 88 ARG A N 1
ATOM 704 C CA . ARG A 1 88 ? -18.039 11.808 0.839 1.00 91.81 88 ARG A CA 1
ATOM 705 C C . ARG A 1 88 ? -18.790 10.480 0.938 1.00 91.81 88 ARG A C 1
ATOM 707 O O . ARG A 1 88 ? -19.722 10.374 1.729 1.00 91.81 88 ARG A O 1
ATOM 714 N N . TYR A 1 89 ? -18.362 9.474 0.183 1.00 91.06 89 TYR A N 1
ATOM 715 C CA . TYR A 1 89 ? -18.935 8.133 0.201 1.00 91.06 89 TYR A CA 1
ATOM 716 C C . TYR A 1 89 ? -18.826 7.492 1.593 1.00 91.06 89 TYR A C 1
ATOM 718 O O . TYR A 1 89 ? -19.816 6.988 2.118 1.00 91.06 89 TYR A O 1
ATOM 726 N N . ALA A 1 90 ? -17.669 7.604 2.248 1.00 89.50 90 ALA A N 1
ATOM 727 C CA . ALA A 1 90 ? -17.446 7.149 3.619 1.00 89.50 90 ALA A CA 1
ATOM 728 C C . ALA A 1 90 ? -18.370 7.854 4.626 1.00 89.50 90 ALA A C 1
ATOM 730 O O . ALA A 1 90 ? -18.934 7.235 5.531 1.00 89.50 90 ALA A O 1
ATOM 731 N N . PHE A 1 91 ? -18.580 9.158 4.454 1.00 90.81 91 PHE A N 1
ATOM 732 C CA . PHE A 1 91 ? -19.518 9.906 5.282 1.00 90.81 91 PHE A CA 1
ATOM 733 C C . PHE A 1 91 ? -20.974 9.459 5.070 1.00 90.81 91 PHE A C 1
ATOM 735 O O . PHE A 1 91 ? -21.729 9.343 6.038 1.00 90.81 91 PHE A O 1
ATOM 742 N N . ASP A 1 92 ? -21.374 9.169 3.830 1.00 90.62 92 ASP A N 1
ATOM 743 C CA . ASP A 1 92 ? -22.701 8.626 3.521 1.00 90.62 92 ASP A CA 1
ATOM 744 C C . ASP A 1 92 ? -22.898 7.228 4.135 1.00 90.62 92 ASP A C 1
ATOM 746 O O . ASP A 1 92 ? -23.954 6.965 4.716 1.00 90.62 92 ASP A O 1
ATOM 750 N N . TRP A 1 93 ? -21.863 6.380 4.127 1.00 89.12 93 TRP A N 1
ATOM 751 C CA . TRP A 1 93 ? -21.839 5.107 4.861 1.00 89.12 93 TRP A CA 1
ATOM 752 C C . TRP A 1 93 ? -22.094 5.294 6.354 1.00 89.12 93 TRP A C 1
ATOM 754 O O . TRP A 1 93 ? -22.966 4.636 6.925 1.00 89.12 93 TRP A O 1
ATOM 764 N N . ARG A 1 94 ? -21.366 6.225 6.984 1.00 90.69 94 ARG A N 1
ATOM 765 C CA . ARG A 1 94 ? -21.539 6.534 8.407 1.00 90.69 94 ARG A CA 1
ATOM 766 C C . ARG A 1 94 ? -22.968 6.984 8.700 1.00 90.69 94 ARG A C 1
ATOM 768 O O . ARG A 1 94 ? -23.596 6.442 9.602 1.00 90.69 94 ARG A O 1
ATOM 775 N N . LYS A 1 95 ? -23.509 7.928 7.921 1.00 91.00 95 LYS A N 1
ATOM 776 C CA . LYS A 1 95 ? -24.893 8.402 8.093 1.00 91.00 95 LYS A CA 1
ATOM 777 C C . LYS A 1 95 ? -25.897 7.259 7.980 1.00 91.00 95 LYS A C 1
ATOM 779 O O . LYS A 1 95 ? -26.805 7.176 8.803 1.00 91.00 95 LYS A O 1
ATOM 784 N N . ALA A 1 96 ? -25.749 6.391 6.982 1.00 90.56 96 ALA A N 1
ATOM 785 C CA . ALA A 1 96 ? -26.666 5.276 6.791 1.00 90.56 96 ALA A CA 1
ATOM 786 C C . ALA A 1 96 ? -26.655 4.311 7.978 1.00 90.56 96 ALA A C 1
ATOM 788 O O . ALA A 1 96 ? -27.726 3.953 8.459 1.00 90.56 96 ALA A O 1
ATOM 789 N N . LEU A 1 97 ? -25.473 3.954 8.491 1.00 89.00 97 LEU A N 1
ATOM 790 C CA . LEU A 1 97 ? -25.342 3.103 9.675 1.00 89.00 97 LEU A CA 1
ATOM 791 C C . LEU A 1 97 ? -25.938 3.770 10.918 1.00 89.00 97 LEU A C 1
ATOM 793 O O . LEU A 1 97 ? -26.754 3.160 11.603 1.00 89.00 97 LEU A O 1
ATOM 797 N N . THR A 1 98 ? -25.600 5.036 11.179 1.00 89.12 98 THR A N 1
ATOM 798 C CA . THR A 1 98 ? -26.121 5.767 12.340 1.00 89.12 98 THR A CA 1
ATOM 799 C C . THR A 1 98 ? -27.646 5.856 12.311 1.00 89.12 98 THR A C 1
ATOM 801 O O . THR A 1 98 ? -28.281 5.516 13.302 1.00 89.12 98 THR A O 1
ATOM 804 N N . PHE A 1 99 ? -28.256 6.263 11.191 1.00 88.50 99 PHE A N 1
ATOM 805 C CA . PHE A 1 99 ? -29.719 6.367 11.094 1.00 88.50 99 PHE A CA 1
ATOM 806 C C . PHE A 1 99 ? -30.421 5.005 11.079 1.00 88.50 99 PHE A C 1
ATOM 808 O O . PHE A 1 99 ? -31.548 4.887 11.561 1.00 88.50 99 PHE A O 1
ATOM 815 N N . TYR A 1 100 ? -29.773 3.967 10.549 1.00 87.31 100 TYR A N 1
ATOM 816 C CA . TYR A 1 100 ? -30.293 2.606 10.618 1.00 87.31 100 TYR A CA 1
ATOM 817 C C . TYR A 1 100 ? -30.354 2.119 12.068 1.00 87.31 100 TYR A C 1
ATOM 819 O O . TYR A 1 100 ? -31.419 1.716 12.524 1.00 87.31 100 TYR A O 1
ATOM 827 N N . TYR A 1 101 ? -29.267 2.242 12.832 1.00 86.00 101 TYR A N 1
ATOM 828 C CA . TYR A 1 101 ? -29.262 1.802 14.227 1.00 86.00 101 TYR A CA 1
ATOM 829 C C . TYR A 1 101 ? -30.176 2.637 15.117 1.00 86.00 101 TYR A C 1
ATOM 831 O O . TYR A 1 101 ? -30.919 2.077 15.917 1.00 86.00 101 TYR A O 1
ATOM 839 N N . THR A 1 102 ? -30.194 3.962 14.957 1.00 83.56 102 THR A N 1
ATOM 840 C CA . THR A 1 102 ? -31.069 4.812 15.777 1.00 83.56 102 THR A CA 1
ATOM 841 C C . THR A 1 102 ? -32.551 4.591 15.491 1.00 83.56 102 THR A C 1
ATOM 843 O O . THR A 1 102 ? -33.351 4.702 16.417 1.00 83.56 102 THR A O 1
ATOM 846 N N . SER A 1 103 ? -32.927 4.249 14.252 1.00 81.94 103 SER A N 1
ATOM 847 C CA . SER A 1 103 ? -34.314 3.889 13.926 1.00 81.94 103 SER A CA 1
ATOM 848 C C . SER A 1 103 ? -34.708 2.517 14.475 1.00 81.94 103 SER A C 1
ATOM 850 O O . SER A 1 103 ? -35.806 2.386 15.007 1.00 81.94 103 SER A O 1
ATOM 852 N N . HIS A 1 104 ? -33.816 1.522 14.422 1.00 78.62 104 HIS A N 1
ATOM 853 C CA . HIS A 1 104 ? -34.090 0.169 14.928 1.00 78.62 104 HIS A CA 1
ATOM 854 C C . HIS A 1 104 ? -34.115 0.091 16.459 1.00 78.62 104 HIS A C 1
ATOM 856 O O . HIS A 1 104 ? -34.804 -0.764 17.006 1.00 78.62 104 HIS A O 1
ATOM 862 N N . LEU A 1 105 ? -33.409 0.996 17.142 1.00 74.50 105 LEU A N 1
ATOM 863 C CA . LEU A 1 105 ? -33.417 1.110 18.602 1.00 74.50 105 LEU A CA 1
ATOM 864 C C . LEU A 1 105 ? -34.710 1.697 19.177 1.00 74.50 105 LEU A C 1
ATOM 866 O O . LEU A 1 105 ? -34.949 1.534 20.366 1.00 74.50 105 LEU A O 1
ATOM 870 N N . GLY A 1 106 ? -35.514 2.410 18.380 1.00 64.00 106 GLY A N 1
ATOM 871 C CA . GLY A 1 106 ? -36.805 2.947 18.815 1.00 64.00 106 GLY A CA 1
ATOM 872 C C . GLY A 1 106 ? -36.735 3.847 20.058 1.00 64.00 106 GLY A C 1
ATOM 873 O O . GLY A 1 106 ? -37.114 3.410 21.139 1.00 64.00 106 GLY A O 1
ATOM 874 N N . TRP A 1 107 ? -36.305 5.115 19.893 1.00 63.34 107 TRP A N 1
ATOM 875 C CA . TRP A 1 107 ? -36.505 6.317 20.761 1.00 63.34 107 TRP A CA 1
ATOM 876 C C . TRP A 1 107 ? -37.392 6.218 22.026 1.00 63.34 107 TRP A C 1
ATOM 878 O O . TRP A 1 107 ? -37.089 6.737 23.096 1.00 63.34 107 TRP A O 1
ATOM 888 N N . THR A 1 108 ? -38.539 5.584 21.880 1.00 47.38 108 THR A N 1
ATOM 889 C CA . THR A 1 108 ? -39.725 5.797 22.694 1.00 47.38 108 THR A CA 1
ATOM 890 C C . THR A 1 108 ? -40.076 4.531 23.478 1.00 47.38 108 THR A C 1
ATOM 892 O O . THR A 1 108 ? -40.801 3.684 22.966 1.00 47.38 108 THR A O 1
ATOM 895 N N . GLY A 1 109 ? -39.566 4.391 24.708 1.00 54.53 109 GLY A N 1
ATOM 896 C CA . GLY A 1 109 ? -40.013 3.360 25.659 1.00 54.53 109 GLY A CA 1
ATOM 897 C C . GLY A 1 109 ? -39.009 3.039 26.782 1.00 54.53 109 GLY A C 1
ATOM 898 O O . GLY A 1 109 ? -37.832 3.383 26.650 1.00 54.53 109 GLY A O 1
ATOM 899 N N . PRO A 1 110 ? -39.441 2.384 27.880 1.00 51.16 110 PRO A N 1
ATOM 900 C CA . PRO A 1 110 ? -38.539 1.804 28.878 1.00 51.16 110 PRO A CA 1
ATOM 901 C C . PRO A 1 110 ? -37.709 0.697 28.219 1.00 51.16 110 PRO A C 1
ATOM 903 O O . PRO A 1 110 ? -38.273 -0.181 27.568 1.00 51.16 110 PRO A O 1
ATOM 906 N N . ARG A 1 111 ? -36.377 0.739 28.349 1.00 59.59 111 ARG A N 1
ATOM 907 C CA . ARG A 1 111 ? -35.491 -0.243 27.706 1.00 59.59 111 ARG A CA 1
ATOM 908 C C . ARG A 1 111 ? -34.572 -0.932 28.696 1.00 59.59 111 ARG A C 1
ATOM 910 O O . ARG A 1 111 ? -34.045 -0.308 29.616 1.00 59.59 111 ARG A O 1
ATOM 917 N N . GLU A 1 112 ? -34.327 -2.209 28.428 1.00 61.06 112 GLU A N 1
ATOM 918 C CA . GLU A 1 112 ? -33.180 -2.930 28.963 1.00 61.06 112 GLU A CA 1
ATOM 919 C C . GLU A 1 112 ? -31.913 -2.278 28.380 1.00 61.06 112 GLU A C 1
ATOM 921 O O . GLU A 1 112 ? -31.794 -2.100 27.166 1.00 61.06 112 GLU A O 1
ATOM 926 N N . LYS A 1 113 ? -31.004 -1.817 29.244 1.00 63.00 113 LYS A N 1
ATOM 927 C CA . LYS A 1 113 ? -29.824 -1.052 28.826 1.00 63.00 113 LYS A CA 1
ATOM 928 C C . LYS A 1 113 ? -28.880 -1.960 28.036 1.00 63.00 113 LYS A C 1
ATOM 930 O O . LYS A 1 113 ? -28.240 -2.831 28.620 1.00 63.00 113 LYS A O 1
ATOM 935 N N . ILE A 1 114 ? -28.749 -1.725 26.730 1.00 67.69 114 ILE A N 1
ATOM 936 C CA . ILE A 1 114 ? -27.722 -2.381 25.917 1.00 67.69 114 ILE A CA 1
ATOM 937 C C . ILE A 1 114 ? -26.389 -1.694 26.232 1.00 67.69 114 ILE A C 1
ATOM 939 O O . ILE A 1 114 ? -26.192 -0.506 25.962 1.00 67.69 114 ILE A O 1
ATOM 943 N N . GLU A 1 115 ? -25.471 -2.421 26.864 1.00 65.25 115 GLU A N 1
ATOM 944 C CA . GLU A 1 115 ? -24.183 -1.867 27.278 1.00 65.25 115 GLU A CA 1
ATOM 945 C C . GLU A 1 115 ? -23.373 -1.366 26.066 1.00 65.25 115 GLU A C 1
ATOM 947 O O . GLU A 1 115 ? -23.201 -2.064 25.066 1.00 65.25 115 GLU A O 1
ATOM 952 N N . GLY A 1 116 ? -22.876 -0.128 26.148 1.00 74.25 116 GLY A N 1
ATOM 953 C CA . GLY A 1 116 ? -22.008 0.460 25.124 1.00 74.25 116 GLY A CA 1
ATOM 954 C C . GLY A 1 116 ? -22.700 0.896 23.825 1.00 74.25 116 GLY A C 1
ATOM 955 O O . GLY A 1 116 ? -22.004 1.209 22.863 1.00 74.25 116 GLY A O 1
ATOM 956 N N . GLU A 1 117 ? -24.034 0.963 23.764 1.00 80.00 117 GLU A N 1
ATOM 957 C CA . GLU A 1 117 ? -24.793 1.317 22.548 1.00 80.00 117 GLU A CA 1
ATOM 958 C C . GLU A 1 117 ? -24.354 2.639 21.884 1.00 80.00 117 GLU A C 1
ATOM 960 O O . GLU A 1 117 ? -24.144 2.696 20.670 1.00 80.00 117 GLU A O 1
ATOM 965 N N . SER A 1 118 ? -24.135 3.697 22.673 1.00 83.62 118 SER A N 1
ATOM 966 C CA . SER A 1 118 ? -23.685 5.002 22.175 1.00 83.62 118 SER A CA 1
ATOM 967 C C . SER A 1 118 ? -22.274 4.924 21.593 1.00 83.62 118 SER A C 1
ATOM 969 O O . SER A 1 118 ? -22.012 5.490 20.530 1.00 83.62 118 SER A O 1
ATOM 971 N N . GLN A 1 119 ? -21.392 4.155 22.236 1.00 82.50 119 GLN A N 1
ATOM 972 C CA . GLN A 1 119 ? -20.036 3.908 21.761 1.00 82.50 119 GLN A CA 1
ATOM 973 C C . GLN A 1 119 ? -20.046 3.137 20.435 1.00 82.50 119 GLN A C 1
ATOM 975 O O . GLN A 1 119 ? -19.367 3.540 19.492 1.00 82.50 119 GLN A O 1
ATOM 980 N N . ARG A 1 120 ? -20.865 2.081 20.310 1.00 86.31 120 ARG A N 1
ATOM 981 C CA . ARG A 1 120 ? -21.003 1.320 19.054 1.00 86.31 120 ARG A CA 1
ATOM 982 C C . ARG A 1 120 ? -21.498 2.205 17.913 1.00 86.31 120 ARG A C 1
ATOM 984 O O . ARG A 1 120 ? -20.926 2.211 16.825 1.00 86.31 120 ARG A O 1
ATOM 991 N N . ILE A 1 121 ? -22.535 3.002 18.159 1.00 86.81 121 ILE A N 1
ATOM 992 C CA . ILE A 1 121 ? -23.124 3.857 17.123 1.00 86.81 121 ILE A CA 1
ATOM 993 C C . ILE A 1 121 ? -22.189 5.000 16.733 1.00 86.81 121 ILE A C 1
ATOM 995 O O . ILE A 1 121 ? -22.164 5.373 15.562 1.00 86.81 121 ILE A O 1
ATOM 999 N N . GLN A 1 122 ? -21.426 5.569 17.666 1.00 86.38 122 GLN A N 1
ATOM 1000 C CA . GLN A 1 122 ? -20.582 6.731 17.393 1.00 86.38 122 GLN A CA 1
ATOM 1001 C C . GLN A 1 122 ? -19.177 6.356 16.914 1.00 86.38 122 GLN A C 1
ATOM 1003 O O . GLN A 1 122 ? -18.736 6.868 15.882 1.00 86.38 122 GLN A O 1
ATOM 1008 N N . GLU A 1 123 ? -18.474 5.516 17.672 1.00 87.50 123 GLU A N 1
ATOM 1009 C CA . GLU A 1 123 ? -17.053 5.211 17.490 1.00 87.50 123 GLU A CA 1
ATOM 1010 C C . GLU A 1 123 ? -16.862 4.084 16.472 1.00 87.50 123 GLU A C 1
ATOM 1012 O O . GLU A 1 123 ? -16.172 4.275 15.470 1.00 87.50 123 GLU A O 1
ATOM 1017 N N . ASP A 1 124 ? -17.556 2.954 16.646 1.00 89.81 124 ASP A N 1
ATOM 1018 C CA . ASP A 1 124 ? -17.386 1.795 15.761 1.00 89.81 124 ASP A CA 1
ATOM 1019 C C . ASP A 1 124 ? -17.902 2.073 14.340 1.00 89.81 124 ASP A C 1
ATOM 1021 O O . ASP A 1 124 ? -17.225 1.728 13.372 1.00 89.81 124 ASP A O 1
ATOM 1025 N N . THR A 1 125 ? -19.041 2.761 14.167 1.00 90.19 125 THR A N 1
ATOM 1026 C CA . THR A 1 125 ? -19.517 3.121 12.810 1.00 90.19 125 THR A CA 1
ATOM 1027 C C . THR A 1 125 ? -18.598 4.115 12.101 1.00 90.19 125 THR A C 1
ATOM 1029 O O . THR A 1 125 ? -18.425 4.038 10.881 1.00 90.19 125 THR A O 1
ATOM 1032 N N . TYR A 1 126 ? -17.993 5.046 12.846 1.00 90.75 126 TYR A N 1
ATOM 1033 C CA . TYR A 1 126 ? -17.032 6.000 12.304 1.00 90.75 126 TYR A CA 1
ATOM 1034 C C . TYR A 1 126 ? -15.750 5.293 11.866 1.00 90.75 126 TYR A C 1
ATOM 1036 O O . TYR A 1 126 ? -15.300 5.494 10.736 1.00 90.75 126 TYR A O 1
ATOM 1044 N N . MET A 1 127 ? -15.192 4.444 12.732 1.00 90.62 127 MET A N 1
ATOM 1045 C CA . MET A 1 127 ? -13.978 3.692 12.431 1.00 90.62 127 MET A CA 1
ATOM 1046 C C . MET A 1 127 ? -14.206 2.717 11.277 1.00 90.62 127 MET A C 1
ATOM 1048 O O . MET A 1 127 ? -13.391 2.669 10.358 1.00 90.62 127 MET A O 1
ATOM 1052 N N . PHE A 1 128 ? -15.356 2.039 11.239 1.00 91.19 128 PHE A N 1
ATOM 1053 C CA . PHE A 1 128 ? -15.750 1.207 10.106 1.00 91.19 128 PHE A CA 1
ATOM 1054 C C . PHE A 1 128 ? -15.751 2.000 8.793 1.00 91.19 128 PHE A C 1
ATOM 1056 O O . PHE A 1 128 ? -15.079 1.612 7.842 1.00 91.19 128 PHE A O 1
ATOM 1063 N N . ALA A 1 129 ? -16.446 3.141 8.743 1.00 90.06 129 ALA A N 1
ATOM 1064 C CA . ALA A 1 129 ? -16.517 3.967 7.539 1.00 90.06 129 ALA A CA 1
ATOM 1065 C C . ALA A 1 129 ? -15.133 4.467 7.085 1.00 90.06 129 ALA A C 1
ATOM 1067 O O . ALA A 1 129 ? -14.825 4.448 5.895 1.00 90.06 129 ALA A O 1
ATOM 1068 N N . LYS A 1 130 ? -14.276 4.869 8.031 1.00 89.56 130 LYS A N 1
ATOM 1069 C CA . LYS A 1 130 ? -12.905 5.324 7.762 1.00 89.56 130 LYS A CA 1
ATOM 1070 C C . LYS A 1 130 ? -12.009 4.202 7.230 1.00 89.56 130 LYS A C 1
ATOM 1072 O O . LYS A 1 130 ? -11.185 4.426 6.339 1.00 89.56 130 LYS A O 1
ATOM 1077 N N . ILE A 1 131 ? -12.148 2.993 7.764 1.00 90.50 131 ILE A N 1
ATOM 1078 C CA . ILE A 1 131 ? -11.378 1.845 7.290 1.00 90.50 131 ILE A CA 1
ATOM 1079 C C . ILE A 1 131 ? -11.875 1.400 5.912 1.00 90.50 131 ILE A C 1
ATOM 1081 O O . ILE A 1 131 ? -11.059 1.164 5.028 1.00 90.50 131 ILE A O 1
ATOM 1085 N N . VAL A 1 132 ? -13.190 1.360 5.686 1.00 85.94 132 VAL A N 1
ATOM 1086 C CA . VAL A 1 132 ? -13.768 1.057 4.367 1.00 85.94 132 VAL A CA 1
ATOM 1087 C C . VAL A 1 132 ? -13.296 2.054 3.304 1.00 85.94 132 VAL A C 1
ATOM 1089 O O . VAL A 1 132 ? -12.957 1.632 2.203 1.00 85.94 132 VAL A O 1
ATOM 1092 N N . ASP A 1 133 ? -13.204 3.346 3.631 1.00 87.50 133 ASP A N 1
ATOM 1093 C CA . ASP A 1 133 ? -12.622 4.373 2.753 1.00 87.50 133 ASP A CA 1
ATOM 1094 C C . ASP A 1 133 ? -11.159 4.059 2.408 1.00 87.50 133 ASP A C 1
A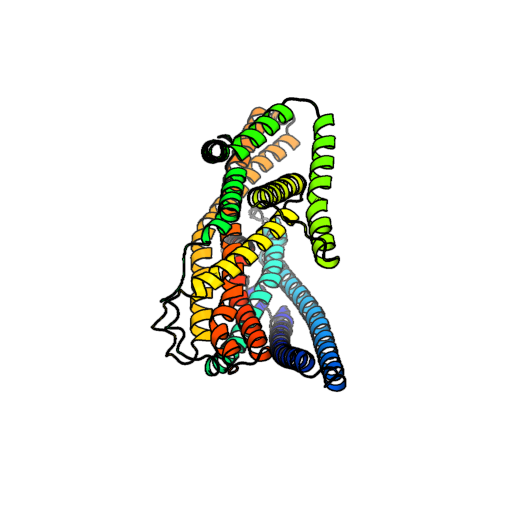TOM 1096 O O . ASP A 1 133 ? -10.782 3.897 1.249 1.00 87.50 133 ASP A O 1
ATOM 1100 N N . SER A 1 134 ? -10.322 3.912 3.433 1.00 86.81 134 SER A N 1
ATOM 1101 C CA . SER A 1 134 ? -8.875 3.788 3.251 1.00 86.81 134 SER A CA 1
ATOM 1102 C C . SER A 1 134 ? -8.430 2.434 2.684 1.00 86.81 134 SER A C 1
ATOM 1104 O O . SER A 1 134 ? -7.607 2.409 1.769 1.00 86.81 134 SER A O 1
ATOM 1106 N N . LEU A 1 135 ? -8.957 1.312 3.183 1.00 90.06 135 LEU A N 1
ATOM 1107 C CA . LEU A 1 135 ? -8.641 -0.031 2.683 1.00 90.06 135 LEU A CA 1
ATOM 1108 C C . LEU A 1 135 ? -9.409 -0.362 1.405 1.00 90.06 135 LEU A C 1
ATOM 1110 O O . LEU A 1 135 ? -8.825 -0.923 0.480 1.00 90.06 135 LEU A O 1
ATOM 1114 N N . GLY A 1 136 ? -10.695 -0.012 1.326 1.00 87.06 136 GLY A N 1
ATOM 1115 C CA . GLY A 1 136 ? -11.546 -0.371 0.189 1.00 87.06 136 GLY A CA 1
ATOM 1116 C C . GLY A 1 136 ? -11.017 0.196 -1.125 1.00 87.06 136 GLY A C 1
ATOM 1117 O O . GLY A 1 136 ? -10.868 -0.545 -2.096 1.00 87.06 136 GLY A O 1
ATOM 1118 N N . ILE A 1 137 ? -10.632 1.477 -1.142 1.00 87.69 137 ILE A N 1
ATOM 1119 C CA . ILE A 1 137 ? -10.023 2.103 -2.327 1.00 87.69 137 ILE A CA 1
ATOM 1120 C C . ILE A 1 137 ? -8.710 1.416 -2.702 1.00 87.69 137 ILE A C 1
ATOM 1122 O O . ILE A 1 137 ? -8.481 1.149 -3.882 1.00 87.69 137 ILE A O 1
ATOM 1126 N N . LYS A 1 138 ? -7.845 1.128 -1.718 1.00 90.06 138 LYS A N 1
ATOM 1127 C CA . LYS A 1 138 ? -6.554 0.469 -1.964 1.00 90.06 138 LYS A CA 1
ATOM 1128 C C . LYS A 1 138 ? -6.752 -0.906 -2.592 1.00 90.06 138 LYS A C 1
ATOM 1130 O O . LYS A 1 138 ? -6.100 -1.200 -3.583 1.00 90.06 138 LYS A O 1
ATOM 1135 N N . LEU A 1 139 ? -7.684 -1.708 -2.078 1.00 89.94 139 LEU A N 1
ATOM 1136 C CA . LEU A 1 139 ? -7.963 -3.048 -2.601 1.00 89.94 139 LEU A CA 1
ATOM 1137 C C . LEU A 1 139 ? -8.515 -3.012 -4.021 1.00 89.94 139 LEU A C 1
ATOM 1139 O O . LEU A 1 139 ? -8.022 -3.726 -4.889 1.00 89.94 139 LEU A O 1
ATOM 1143 N N . VAL A 1 140 ? -9.503 -2.153 -4.273 1.00 90.12 140 VAL A N 1
ATOM 1144 C CA . VAL A 1 140 ? -10.078 -1.992 -5.613 1.00 90.12 140 VAL A CA 1
ATOM 1145 C C . VAL A 1 140 ? -9.004 -1.536 -6.600 1.00 90.12 140 VAL A C 1
ATOM 1147 O O . VAL A 1 140 ? -8.877 -2.110 -7.680 1.00 90.12 140 VAL A O 1
ATOM 1150 N N . ARG A 1 141 ? -8.178 -0.556 -6.212 1.00 89.75 141 ARG A N 1
ATOM 1151 C CA . ARG A 1 141 ? -7.048 -0.089 -7.020 1.00 89.75 141 ARG A CA 1
ATOM 1152 C C . ARG A 1 141 ? -6.043 -1.209 -7.286 1.00 89.75 141 ARG A C 1
ATOM 1154 O O . ARG A 1 141 ? -5.633 -1.371 -8.427 1.00 89.75 141 ARG A O 1
ATOM 1161 N N . THR A 1 142 ? -5.667 -1.988 -6.274 1.00 91.31 142 THR A N 1
ATOM 1162 C CA . THR A 1 142 ? -4.766 -3.139 -6.423 1.00 91.31 142 THR A CA 1
ATOM 1163 C C . THR A 1 142 ? -5.306 -4.141 -7.436 1.00 91.31 142 THR A C 1
ATOM 1165 O O . THR A 1 142 ? -4.571 -4.557 -8.325 1.00 91.31 142 THR A O 1
ATOM 1168 N N . ILE A 1 143 ? -6.589 -4.497 -7.352 1.00 90.88 143 ILE A N 1
ATOM 1169 C CA . ILE A 1 143 ? -7.212 -5.433 -8.296 1.00 90.88 143 ILE A CA 1
ATOM 1170 C C . ILE A 1 143 ? -7.137 -4.880 -9.725 1.00 90.88 143 ILE A C 1
ATOM 1172 O O . ILE A 1 143 ? -6.737 -5.598 -10.638 1.00 90.88 143 ILE A O 1
ATOM 1176 N N . MET A 1 144 ? -7.456 -3.597 -9.922 1.00 89.44 144 MET A N 1
ATOM 1177 C CA . MET A 1 144 ? -7.358 -2.948 -11.236 1.00 89.44 144 MET A CA 1
ATOM 1178 C C . MET A 1 144 ? -5.923 -2.925 -11.763 1.00 89.44 144 MET A C 1
ATOM 1180 O O . MET A 1 144 ? -5.699 -3.219 -12.936 1.00 89.44 144 MET A O 1
ATOM 1184 N N . ILE A 1 145 ? -4.949 -2.631 -10.898 1.00 88.69 145 ILE A N 1
ATOM 1185 C CA . ILE A 1 145 ? -3.528 -2.682 -11.244 1.00 88.69 145 ILE A CA 1
ATOM 1186 C C . ILE A 1 145 ? -3.155 -4.090 -11.702 1.00 88.69 145 ILE A C 1
ATOM 1188 O O . ILE A 1 145 ? -2.586 -4.229 -12.775 1.00 88.69 145 ILE A O 1
ATOM 1192 N N . LEU A 1 146 ? -3.510 -5.138 -10.957 1.00 89.25 146 LEU A N 1
ATOM 1193 C CA . LEU A 1 146 ? -3.177 -6.512 -11.337 1.00 89.25 146 LEU A CA 1
ATOM 1194 C C . LEU A 1 146 ? -3.816 -6.907 -12.677 1.00 89.25 146 LEU A C 1
ATOM 1196 O O . LEU A 1 146 ? -3.132 -7.463 -13.533 1.00 89.25 146 LEU A O 1
ATOM 1200 N N . ILE A 1 147 ? -5.087 -6.554 -12.902 1.00 88.50 147 ILE A N 1
ATOM 1201 C CA . ILE A 1 147 ? -5.793 -6.829 -14.166 1.00 88.50 147 ILE A CA 1
ATOM 1202 C C . ILE A 1 147 ? -5.092 -6.173 -15.363 1.00 88.50 147 ILE A C 1
ATOM 1204 O O . ILE A 1 147 ? -5.052 -6.762 -16.440 1.00 88.50 147 ILE A O 1
ATOM 1208 N N . VAL A 1 148 ? -4.543 -4.969 -15.194 1.00 88.56 148 VAL A N 1
ATOM 1209 C CA . VAL A 1 148 ? -3.935 -4.197 -16.288 1.00 88.56 148 VAL A CA 1
ATOM 1210 C C . VAL A 1 148 ? -2.447 -4.509 -16.468 1.00 88.56 148 VAL A C 1
ATOM 1212 O O . VAL A 1 148 ? -1.979 -4.681 -17.591 1.00 88.56 148 VAL A O 1
ATOM 1215 N N . PHE A 1 149 ? -1.695 -4.609 -15.375 1.00 87.88 149 PHE A N 1
ATOM 1216 C CA . PHE A 1 149 ? -0.238 -4.719 -15.404 1.00 87.88 149 PHE A CA 1
ATOM 1217 C C . PHE A 1 149 ? 0.260 -6.162 -15.563 1.00 87.88 149 PHE A C 1
ATOM 1219 O O . PHE A 1 149 ? 1.323 -6.351 -16.151 1.00 87.88 149 PHE A O 1
ATOM 1226 N N . LEU A 1 150 ? -0.498 -7.189 -15.146 1.00 87.88 150 LEU A N 1
ATOM 1227 C CA . LEU A 1 150 ? -0.104 -8.585 -15.398 1.00 87.88 150 LEU A CA 1
ATOM 1228 C C . LEU A 1 150 ? -0.074 -8.924 -16.904 1.00 87.88 150 LEU A C 1
ATOM 1230 O O . LEU A 1 150 ? 0.935 -9.469 -17.356 1.00 87.88 150 LEU A O 1
ATOM 1234 N N . PRO A 1 151 ? -1.087 -8.565 -17.726 1.00 87.50 151 PRO A N 1
ATOM 1235 C CA . PRO A 1 151 ? -1.008 -8.756 -19.177 1.00 87.50 151 PRO A CA 1
ATOM 1236 C C . PRO A 1 151 ? 0.116 -7.951 -19.840 1.00 87.50 151 PRO A C 1
ATOM 1238 O O . PRO A 1 151 ? 0.739 -8.430 -20.786 1.00 87.50 151 PRO A O 1
ATOM 1241 N N . MET A 1 152 ? 0.411 -6.741 -19.350 1.00 86.12 152 MET A N 1
ATOM 1242 C CA . MET A 1 152 ? 1.557 -5.973 -19.849 1.00 86.12 152 MET A CA 1
ATOM 1243 C C . MET A 1 152 ? 2.868 -6.710 -19.577 1.00 86.12 152 MET A C 1
ATOM 1245 O O . MET A 1 152 ? 3.670 -6.884 -20.491 1.00 86.12 152 MET A O 1
ATOM 1249 N N . LEU A 1 153 ? 3.058 -7.209 -18.354 1.00 82.00 153 LEU A N 1
ATOM 1250 C CA . LEU A 1 153 ? 4.239 -7.982 -17.978 1.00 82.00 153 LEU A CA 1
ATOM 1251 C C . LEU A 1 153 ? 4.378 -9.259 -18.825 1.00 82.00 153 LEU A C 1
ATOM 1253 O O . LEU A 1 153 ? 5.481 -9.616 -19.236 1.00 82.00 153 LEU A O 1
ATOM 1257 N N . TRP A 1 154 ? 3.258 -9.903 -19.169 1.00 81.00 154 TRP A N 1
ATOM 1258 C CA . TRP A 1 154 ? 3.235 -11.034 -20.100 1.00 81.00 154 TRP A CA 1
ATOM 1259 C C . TRP A 1 154 ? 3.753 -10.657 -21.494 1.00 81.00 154 TRP A C 1
ATOM 1261 O O . TRP A 1 154 ? 4.474 -11.433 -22.121 1.00 81.00 154 TRP A O 1
ATOM 1271 N N . ASN A 1 155 ? 3.415 -9.465 -21.990 1.00 80.69 155 ASN A N 1
ATOM 1272 C CA . ASN A 1 155 ? 3.908 -8.989 -23.282 1.00 80.69 155 ASN A CA 1
ATOM 1273 C C . ASN A 1 155 ? 5.416 -8.719 -23.257 1.00 80.69 155 ASN A C 1
ATOM 1275 O O . ASN A 1 155 ? 6.109 -9.162 -24.171 1.00 80.69 155 ASN A O 1
ATOM 1279 N N . PHE A 1 156 ? 5.932 -8.088 -22.197 1.00 78.88 156 PHE A N 1
ATOM 1280 C CA . PHE A 1 156 ? 7.376 -7.884 -22.025 1.00 78.88 156 PHE A CA 1
ATOM 1281 C C . PHE A 1 156 ? 8.144 -9.188 -21.818 1.00 78.88 156 PHE A C 1
ATOM 1283 O O . PHE A 1 156 ? 9.299 -9.289 -22.217 1.00 78.88 156 PHE A O 1
ATOM 1290 N N . SER A 1 157 ? 7.501 -10.221 -21.269 1.00 73.38 157 SER A N 1
ATOM 1291 C CA . SER A 1 157 ? 8.129 -11.532 -21.082 1.00 73.38 157 SER A CA 1
ATOM 1292 C C . SER A 1 157 ? 8.603 -12.163 -22.390 1.00 73.38 157 SER A C 1
ATOM 1294 O O . SER A 1 157 ? 9.460 -13.035 -22.342 1.00 73.38 157 SER A O 1
ATOM 1296 N N . LYS A 1 158 ? 8.066 -11.745 -23.543 1.00 74.50 158 LYS A N 1
ATOM 1297 C CA . LYS A 1 158 ? 8.515 -12.210 -24.865 1.00 74.50 158 LYS A CA 1
ATOM 1298 C C . LYS A 1 158 ? 9.897 -11.676 -25.247 1.00 74.50 158 LYS A C 1
ATOM 1300 O O . LYS A 1 158 ? 10.539 -12.262 -26.107 1.00 74.50 158 LYS A O 1
ATOM 1305 N N . LEU A 1 159 ? 10.314 -10.560 -24.650 1.00 67.56 159 LEU A N 1
ATOM 1306 C CA . LEU A 1 159 ? 11.607 -9.918 -24.897 1.00 67.56 159 LEU A CA 1
ATOM 1307 C C . LEU A 1 159 ? 12.715 -10.498 -24.010 1.00 67.56 159 LEU A C 1
ATOM 1309 O O . LEU A 1 159 ? 13.890 -10.256 -24.262 1.00 67.56 159 LEU A O 1
ATOM 1313 N N . VAL A 1 160 ? 12.346 -11.246 -22.967 1.00 65.94 160 VAL A N 1
ATOM 1314 C CA . VAL A 1 160 ? 13.284 -11.842 -22.017 1.00 65.94 160 VAL A CA 1
ATOM 1315 C C . VAL A 1 160 ? 13.588 -13.271 -22.449 1.00 65.94 160 VAL A C 1
ATOM 1317 O O . VAL A 1 160 ? 12.693 -14.114 -22.499 1.00 65.94 160 VAL A O 1
ATOM 1320 N N . ASP A 1 161 ? 14.857 -13.539 -22.752 1.00 54.66 161 ASP A N 1
ATOM 1321 C CA . ASP A 1 161 ? 15.301 -14.863 -23.181 1.00 54.66 161 ASP A CA 1
ATOM 1322 C C . ASP A 1 161 ? 15.065 -15.935 -22.092 1.00 54.66 161 ASP A C 1
ATOM 1324 O O . ASP A 1 161 ? 15.370 -15.713 -20.915 1.00 54.66 161 ASP A O 1
ATOM 1328 N N . PRO A 1 162 ? 14.609 -17.147 -22.469 1.00 52.38 162 PRO A N 1
ATOM 1329 C CA . PRO A 1 162 ? 14.329 -18.254 -21.551 1.00 52.38 162 PRO A CA 1
ATOM 1330 C C . PRO A 1 162 ? 15.593 -18.878 -20.934 1.00 52.38 162 PRO A C 1
ATOM 1332 O O . PRO A 1 162 ? 15.514 -19.762 -20.080 1.00 52.38 162 PRO A O 1
ATOM 1335 N N . THR A 1 163 ? 16.788 -18.447 -21.330 1.00 50.03 163 THR A N 1
ATOM 1336 C CA . THR A 1 163 ? 18.056 -18.933 -20.774 1.00 50.03 163 THR A CA 1
ATOM 1337 C C . THR A 1 163 ? 18.507 -18.078 -19.590 1.00 50.03 163 THR A C 1
ATOM 1339 O O . THR A 1 163 ? 19.546 -17.418 -19.631 1.00 50.03 163 THR A O 1
ATOM 1342 N N . ILE A 1 164 ? 17.726 -18.140 -18.509 1.00 49.16 164 ILE A N 1
ATOM 1343 C CA . ILE A 1 164 ? 18.110 -17.695 -17.152 1.00 49.16 164 ILE A CA 1
ATOM 1344 C C . ILE A 1 164 ? 19.075 -18.723 -16.497 1.00 49.16 164 ILE A C 1
ATOM 1346 O O . ILE A 1 164 ? 19.629 -18.498 -15.428 1.00 49.16 164 ILE A O 1
ATOM 1350 N N . ILE A 1 165 ? 19.326 -19.860 -17.160 1.00 43.66 165 ILE A N 1
ATOM 1351 C CA . ILE A 1 165 ? 19.807 -21.102 -16.531 1.00 43.66 165 ILE A CA 1
ATOM 1352 C C . ILE A 1 165 ? 21.343 -21.271 -16.475 1.00 43.66 165 ILE A C 1
ATOM 1354 O O . ILE A 1 165 ? 21.820 -22.065 -15.671 1.00 43.66 165 ILE A O 1
ATOM 1358 N N . ASP A 1 166 ? 22.152 -20.518 -17.223 1.00 43.38 166 ASP A N 1
ATOM 1359 C CA . ASP A 1 166 ? 23.611 -20.780 -17.278 1.00 43.38 166 ASP A CA 1
ATOM 1360 C C . ASP A 1 166 ? 24.460 -20.067 -16.206 1.00 43.38 166 ASP A C 1
ATOM 1362 O O . ASP A 1 166 ? 25.686 -20.176 -16.191 1.00 43.38 166 ASP A O 1
ATOM 1366 N N . LEU A 1 167 ? 23.830 -19.354 -15.274 1.00 45.28 167 LEU A N 1
ATOM 1367 C CA . LEU A 1 167 ? 24.518 -18.394 -14.407 1.00 45.28 167 LEU A CA 1
ATOM 1368 C C . LEU A 1 167 ? 25.239 -18.986 -13.185 1.00 45.28 167 LEU A C 1
ATOM 1370 O O . LEU A 1 167 ? 25.869 -18.226 -12.473 1.00 45.28 167 LEU A O 1
ATOM 1374 N N . LEU A 1 168 ? 25.215 -20.301 -12.937 1.00 34.00 168 LEU A N 1
ATOM 1375 C CA . LEU A 1 168 ? 25.665 -20.904 -11.663 1.00 34.00 168 LEU A CA 1
ATOM 1376 C C . LEU A 1 168 ? 27.119 -21.412 -11.605 1.00 34.00 168 LEU A C 1
ATOM 1378 O O . LEU A 1 168 ? 27.503 -22.051 -10.627 1.00 34.00 168 LEU A O 1
ATOM 1382 N N . LYS A 1 169 ? 27.942 -21.188 -12.636 1.00 42.12 169 LYS A N 1
ATOM 1383 C CA . LYS A 1 169 ? 29.285 -21.801 -12.702 1.00 42.12 169 LYS A CA 1
ATOM 1384 C C . LYS A 1 169 ? 30.441 -20.937 -12.176 1.00 42.12 169 LYS A C 1
ATOM 1386 O O . LYS A 1 169 ? 31.550 -21.457 -12.106 1.00 42.12 169 LYS A O 1
ATOM 1391 N N . THR A 1 170 ? 30.231 -19.669 -11.797 1.00 44.62 170 THR A N 1
ATOM 1392 C CA . THR A 1 170 ? 31.358 -18.739 -11.532 1.00 44.62 170 THR A CA 1
ATOM 1393 C C . THR A 1 170 ? 31.158 -17.726 -10.390 1.00 44.62 170 THR A C 1
ATOM 1395 O O . THR A 1 170 ? 31.756 -16.653 -10.430 1.00 44.62 170 THR A O 1
ATOM 1398 N N . ALA A 1 171 ? 30.339 -18.004 -9.370 1.00 43.16 171 ALA A N 1
ATOM 1399 C CA . ALA A 1 171 ? 30.255 -17.119 -8.200 1.00 43.16 171 ALA A CA 1
ATOM 1400 C C . ALA A 1 171 ? 31.436 -17.367 -7.239 1.00 43.16 171 ALA A C 1
ATOM 1402 O O . ALA A 1 171 ? 31.432 -18.341 -6.486 1.00 43.16 171 ALA A O 1
ATOM 1403 N N . ASP A 1 172 ? 32.448 -16.496 -7.263 1.00 45.28 172 ASP A N 1
ATOM 1404 C CA . ASP A 1 172 ? 33.530 -16.500 -6.274 1.00 45.28 172 ASP A CA 1
ATOM 1405 C C . ASP A 1 172 ? 33.005 -15.917 -4.945 1.00 45.28 172 ASP A C 1
ATOM 1407 O O . ASP A 1 172 ? 32.619 -14.751 -4.855 1.00 45.28 172 ASP A O 1
ATOM 1411 N N . LEU A 1 173 ? 32.901 -16.767 -3.919 1.00 47.41 173 LEU A N 1
ATOM 1412 C CA . LEU A 1 173 ? 32.322 -16.451 -2.603 1.00 47.41 173 LEU A CA 1
ATOM 1413 C C . LEU A 1 173 ? 33.313 -15.747 -1.652 1.00 47.41 173 LEU A C 1
ATOM 1415 O O . LEU A 1 173 ? 33.032 -15.590 -0.462 1.00 47.41 173 LEU A O 1
ATOM 1419 N N . SER A 1 174 ? 34.475 -15.323 -2.150 1.00 51.44 174 SER A N 1
ATOM 1420 C CA . SER A 1 174 ? 35.572 -14.783 -1.339 1.00 51.44 174 SER A CA 1
ATOM 1421 C C . SER A 1 174 ? 35.353 -13.345 -0.832 1.00 51.44 174 SER A C 1
ATOM 1423 O O . SER A 1 174 ? 35.825 -13.020 0.258 1.00 51.44 174 SER A O 1
ATOM 1425 N N . ASP A 1 175 ? 34.558 -12.515 -1.517 1.00 47.22 175 ASP A N 1
ATOM 1426 C CA . ASP A 1 175 ? 34.361 -11.091 -1.167 1.00 47.22 175 ASP A CA 1
ATOM 1427 C C . ASP A 1 175 ? 33.208 -10.805 -0.180 1.00 47.22 175 ASP A C 1
ATOM 1429 O O . ASP A 1 175 ? 32.907 -9.655 0.153 1.00 47.22 175 ASP A O 1
ATOM 1433 N N . TYR A 1 176 ? 32.580 -11.846 0.377 1.00 52.75 176 TYR A N 1
ATOM 1434 C CA . TYR A 1 176 ? 31.400 -11.705 1.243 1.00 52.75 176 TYR A CA 1
ATOM 1435 C C . TYR A 1 176 ? 31.703 -11.183 2.667 1.00 52.75 176 TYR A C 1
ATOM 1437 O O . TYR A 1 176 ? 30.791 -10.920 3.454 1.00 52.75 176 TYR A O 1
ATOM 1445 N N . TRP A 1 177 ? 32.974 -10.964 3.013 1.00 46.81 177 TRP A N 1
ATOM 1446 C CA . TRP A 1 177 ? 33.378 -10.344 4.283 1.00 46.81 177 TRP A CA 1
ATOM 1447 C C . TRP A 1 177 ? 32.937 -8.870 4.397 1.00 46.81 177 TRP A C 1
ATOM 1449 O O . TRP A 1 177 ? 32.724 -8.381 5.508 1.00 46.81 177 TRP A O 1
ATOM 1459 N N . LEU A 1 178 ? 32.712 -8.185 3.267 1.00 41.34 178 LEU A N 1
ATOM 1460 C CA . LEU A 1 178 ? 32.180 -6.815 3.205 1.00 41.34 178 LEU A CA 1
ATOM 1461 C C . LEU A 1 178 ? 30.742 -6.698 3.748 1.00 41.34 178 LEU A C 1
ATOM 1463 O O . LEU A 1 178 ? 30.312 -5.605 4.112 1.00 41.34 178 LEU A O 1
ATOM 1467 N N . PHE A 1 179 ? 30.011 -7.814 3.867 1.00 45.81 179 PHE A N 1
ATOM 1468 C CA . PHE A 1 179 ? 28.648 -7.863 4.417 1.00 45.81 179 PHE A CA 1
ATOM 1469 C C . PHE A 1 179 ? 28.608 -8.061 5.938 1.00 45.81 179 PHE A C 1
ATOM 1471 O O . PHE A 1 179 ? 27.566 -7.856 6.567 1.00 45.81 179 PHE A O 1
ATOM 1478 N N . LEU A 1 180 ? 29.739 -8.423 6.554 1.00 44.56 180 LEU A N 1
ATOM 1479 C CA . LEU A 1 180 ? 29.842 -8.656 7.994 1.00 44.56 180 LEU A CA 1
ATOM 1480 C C . LEU A 1 180 ? 29.408 -7.431 8.826 1.00 44.56 180 LEU A C 1
ATOM 1482 O O . LEU A 1 180 ? 28.669 -7.627 9.786 1.00 44.56 180 LEU A O 1
ATOM 1486 N N . PRO A 1 181 ? 29.751 -6.174 8.470 1.00 43.25 181 PRO A N 1
ATOM 1487 C CA . PRO A 1 181 ? 29.291 -4.993 9.202 1.00 43.25 181 PRO A CA 1
ATOM 1488 C C . PRO A 1 181 ? 27.771 -4.799 9.156 1.00 43.25 181 PRO A C 1
ATOM 1490 O O . PRO A 1 181 ? 27.188 -4.408 10.162 1.00 43.25 181 PRO A O 1
ATOM 1493 N N . ALA A 1 182 ? 27.114 -5.107 8.032 1.00 43.66 182 ALA A N 1
ATOM 1494 C CA . ALA A 1 182 ? 25.659 -5.000 7.898 1.00 43.66 182 ALA A CA 1
ATOM 1495 C C . ALA A 1 182 ? 24.936 -6.092 8.704 1.00 43.66 182 ALA A C 1
ATOM 1497 O O . ALA A 1 182 ? 23.978 -5.800 9.417 1.00 43.66 182 ALA A O 1
ATOM 1498 N N . ILE A 1 183 ? 25.446 -7.329 8.666 1.00 46.16 183 ILE A N 1
ATOM 1499 C CA . ILE A 1 183 ? 24.954 -8.450 9.483 1.00 46.16 183 ILE A CA 1
ATOM 1500 C C . ILE A 1 183 ? 25.169 -8.162 10.977 1.00 46.16 183 ILE A C 1
ATOM 1502 O O . ILE A 1 183 ? 24.273 -8.390 11.787 1.00 46.16 183 ILE A O 1
ATOM 1506 N N . ILE A 1 184 ? 26.326 -7.602 11.347 1.00 44.53 184 ILE A N 1
ATOM 1507 C CA . ILE A 1 184 ? 26.635 -7.184 12.718 1.00 44.53 184 ILE A CA 1
ATOM 1508 C C . ILE A 1 184 ? 25.717 -6.039 13.148 1.00 44.53 184 ILE A C 1
ATOM 1510 O O . ILE A 1 184 ? 25.141 -6.119 14.223 1.00 44.53 184 ILE A O 1
ATOM 1514 N N . MET A 1 185 ? 25.512 -5.000 12.333 1.00 45.31 185 MET A N 1
ATOM 1515 C CA . MET A 1 185 ? 24.577 -3.917 12.665 1.00 45.31 185 MET A CA 1
ATOM 1516 C C . MET A 1 185 ? 23.141 -4.423 12.828 1.00 45.31 185 MET A C 1
ATOM 1518 O O . MET A 1 185 ? 22.438 -3.985 13.738 1.00 45.31 185 MET A O 1
ATOM 1522 N N . PHE A 1 186 ? 22.708 -5.362 11.988 1.00 48.03 186 PHE A N 1
ATOM 1523 C CA . PHE A 1 186 ? 21.398 -5.998 12.097 1.00 48.03 186 PHE A CA 1
ATOM 1524 C C . PHE A 1 186 ? 21.265 -6.788 13.407 1.00 48.03 186 PHE A C 1
ATOM 1526 O O . PHE A 1 186 ? 20.305 -6.587 14.150 1.00 48.03 186 PHE A O 1
ATOM 1533 N N . ALA A 1 187 ? 22.272 -7.599 13.751 1.00 45.88 187 ALA A N 1
ATOM 1534 C CA . ALA A 1 187 ? 22.335 -8.317 15.023 1.00 45.8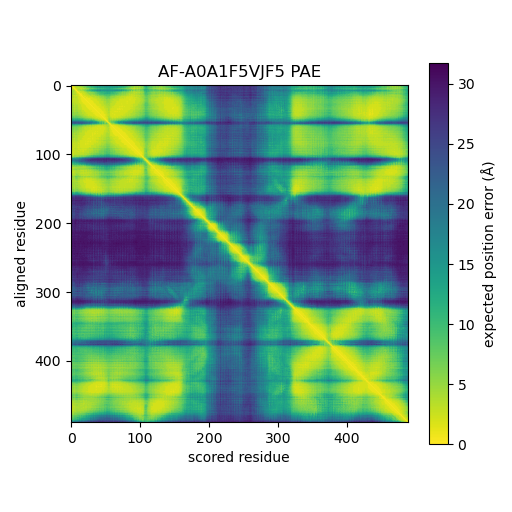8 187 ALA A CA 1
ATOM 1535 C C . ALA A 1 187 ? 22.347 -7.360 16.230 1.00 45.88 187 ALA A C 1
ATOM 1537 O O . ALA A 1 187 ? 21.586 -7.551 17.172 1.00 45.88 187 ALA A O 1
ATOM 1538 N N . LEU A 1 188 ? 23.124 -6.273 16.163 1.00 45.44 188 LEU A N 1
ATOM 1539 C CA . LEU A 1 188 ? 23.195 -5.244 17.205 1.00 45.44 188 LEU A CA 1
ATOM 1540 C C . LEU A 1 188 ? 21.883 -4.473 17.369 1.00 45.44 188 LEU A C 1
ATOM 1542 O O . LEU A 1 188 ? 21.554 -4.062 18.478 1.00 45.44 188 LEU A O 1
ATOM 1546 N N . THR A 1 189 ? 21.127 -4.278 16.288 1.00 47.94 189 THR A N 1
ATOM 1547 C CA . THR A 1 189 ? 19.812 -3.627 16.339 1.00 47.94 189 THR A CA 1
ATOM 1548 C C . THR A 1 189 ? 18.791 -4.546 17.004 1.00 47.94 189 THR A C 1
ATOM 1550 O O . THR A 1 189 ? 18.061 -4.103 17.886 1.00 47.94 189 THR A O 1
ATOM 1553 N N . ILE A 1 190 ? 18.783 -5.837 16.656 1.00 45.88 190 ILE A N 1
ATOM 1554 C CA . ILE A 1 190 ? 17.954 -6.845 17.335 1.00 45.88 190 ILE A CA 1
ATOM 1555 C C . ILE A 1 190 ? 18.316 -6.911 18.824 1.00 45.88 190 ILE A C 1
ATOM 1557 O O . ILE A 1 190 ? 17.427 -6.862 19.671 1.00 45.88 190 ILE A O 1
ATOM 1561 N N . ASP A 1 191 ? 19.607 -6.925 19.157 1.00 45.22 191 ASP A N 1
ATOM 1562 C CA . ASP A 1 191 ? 20.068 -6.923 20.544 1.00 45.22 191 ASP A CA 1
ATOM 1563 C C . ASP A 1 191 ? 19.679 -5.646 21.292 1.00 45.22 191 ASP A C 1
ATOM 1565 O O . ASP A 1 191 ? 19.238 -5.735 22.434 1.00 45.22 191 ASP A O 1
ATOM 1569 N N . PHE A 1 192 ? 19.765 -4.468 20.667 1.00 45.38 192 PHE A N 1
ATOM 1570 C CA . PHE A 1 192 ? 19.324 -3.206 21.272 1.00 45.38 192 PHE A CA 1
ATOM 1571 C C . PHE A 1 192 ? 17.836 -3.241 21.654 1.00 45.38 192 PHE A C 1
ATOM 1573 O O . PHE A 1 192 ? 17.467 -2.763 22.724 1.00 45.38 192 PHE A O 1
ATOM 1580 N N . PHE A 1 193 ? 16.990 -3.863 20.827 1.00 45.78 193 PHE A N 1
ATOM 1581 C CA . PHE A 1 193 ? 15.565 -4.045 21.124 1.00 45.78 193 PHE A CA 1
ATOM 1582 C C . PHE A 1 193 ? 15.282 -5.144 22.167 1.00 45.78 193 PHE A C 1
ATOM 1584 O O . PHE A 1 193 ? 14.242 -5.110 22.824 1.00 45.78 193 PHE A O 1
ATOM 1591 N N . VAL A 1 194 ? 16.191 -6.107 22.346 1.00 45.00 194 VAL A N 1
ATOM 1592 C CA . VAL A 1 194 ? 16.044 -7.245 23.276 1.00 45.00 194 VAL A CA 1
ATOM 1593 C C . VAL A 1 194 ? 16.698 -6.982 24.649 1.00 45.00 194 VAL A C 1
ATOM 1595 O O . VAL A 1 194 ? 16.334 -7.611 25.646 1.00 45.00 194 VAL A O 1
ATOM 1598 N N . ALA A 1 195 ? 17.640 -6.040 24.748 1.00 44.53 195 ALA A N 1
ATOM 1599 C CA . ALA A 1 195 ? 18.554 -5.879 25.884 1.00 44.53 195 ALA A CA 1
ATOM 1600 C C . ALA A 1 195 ? 17.994 -5.168 27.133 1.00 44.53 195 ALA A C 1
ATOM 1602 O O . ALA A 1 195 ? 18.775 -4.686 27.951 1.00 44.53 195 ALA A O 1
ATOM 1603 N N . ASP A 1 196 ? 16.682 -5.155 27.366 1.00 44.28 196 ASP A N 1
ATOM 1604 C CA . ASP A 1 196 ? 16.126 -4.439 28.526 1.00 44.28 196 ASP A CA 1
ATOM 1605 C C . ASP A 1 196 ? 16.360 -5.158 29.878 1.00 44.28 196 ASP A C 1
ATOM 1607 O O . ASP A 1 196 ? 16.147 -4.578 30.937 1.00 44.28 196 ASP A O 1
ATOM 1611 N N . LYS A 1 197 ? 16.845 -6.417 29.906 1.00 43.00 197 LYS A N 1
ATOM 1612 C CA . LYS A 1 197 ? 17.133 -7.121 31.187 1.00 43.00 197 LYS A CA 1
ATOM 1613 C C . LYS A 1 197 ? 18.390 -7.997 31.268 1.00 43.00 197 LYS A C 1
ATOM 1615 O O . LYS A 1 197 ? 18.647 -8.554 32.331 1.00 43.00 197 LYS A O 1
ATOM 1620 N N . ARG A 1 198 ? 19.183 -8.160 30.201 1.00 40.44 198 ARG A N 1
ATOM 1621 C CA . ARG A 1 198 ? 20.358 -9.075 30.216 1.00 40.44 198 ARG A CA 1
ATOM 1622 C C . ARG A 1 198 ? 21.711 -8.426 29.909 1.00 40.44 198 ARG A C 1
ATOM 1624 O O . ARG A 1 198 ? 22.727 -9.116 29.939 1.00 40.44 198 ARG A O 1
ATOM 1631 N N . GLY A 1 199 ? 21.746 -7.111 29.686 1.00 46.66 199 GLY A N 1
ATOM 1632 C CA . GLY A 1 199 ? 22.966 -6.410 29.289 1.00 46.66 199 GLY A CA 1
ATOM 1633 C C . GLY A 1 199 ? 23.460 -6.818 27.894 1.00 46.66 199 GLY A C 1
ATOM 1634 O O . GLY A 1 199 ? 23.038 -7.821 27.322 1.00 46.66 199 GLY A O 1
ATOM 1635 N N . PHE A 1 200 ? 24.371 -6.014 27.347 1.00 46.91 200 PHE A N 1
ATOM 1636 C CA . PHE A 1 200 ? 24.964 -6.129 26.008 1.00 46.91 200 PHE A CA 1
ATOM 1637 C C . PHE A 1 200 ? 25.904 -7.352 25.842 1.00 46.91 200 PHE A C 1
ATOM 1639 O O . PHE A 1 200 ? 27.058 -7.225 25.436 1.00 46.91 200 PHE A O 1
ATOM 1646 N N . TRP A 1 201 ? 25.458 -8.562 26.181 1.00 40.50 201 TRP A N 1
ATOM 1647 C CA . TRP A 1 201 ? 26.280 -9.780 26.136 1.00 40.50 201 TRP A CA 1
ATOM 1648 C C . TRP A 1 201 ? 26.854 -10.120 24.744 1.00 40.50 201 TRP A C 1
ATOM 1650 O O . TRP A 1 201 ? 28.027 -10.492 24.670 1.00 40.50 201 TRP A O 1
ATOM 1660 N N . PRO A 1 202 ? 26.124 -9.931 23.631 1.00 41.34 202 PRO A N 1
ATOM 1661 C CA . PRO A 1 202 ? 26.669 -10.160 22.290 1.00 41.34 202 PRO A CA 1
ATOM 1662 C C . PRO A 1 202 ? 27.709 -9.114 21.887 1.00 41.34 202 PRO A C 1
ATOM 1664 O O . PRO A 1 202 ? 28.713 -9.468 21.277 1.00 41.34 202 PRO A O 1
ATOM 1667 N N . LEU A 1 203 ? 27.552 -7.855 22.323 1.00 40.91 203 LEU A N 1
ATOM 1668 C CA . LEU A 1 203 ? 28.575 -6.813 22.182 1.00 40.91 203 LEU A CA 1
ATOM 1669 C C . LEU A 1 203 ? 29.856 -7.215 22.925 1.00 40.91 203 LEU A C 1
ATOM 1671 O O . LEU A 1 203 ? 30.945 -7.031 22.405 1.00 40.91 203 LEU A O 1
ATOM 1675 N N . ILE A 1 204 ? 29.745 -7.820 24.113 1.00 44.75 204 ILE A N 1
ATOM 1676 C CA . ILE A 1 204 ? 30.894 -8.328 24.880 1.00 44.75 204 ILE A CA 1
ATOM 1677 C C . ILE A 1 204 ? 31.558 -9.514 24.162 1.00 44.75 204 ILE A C 1
ATOM 1679 O O . ILE A 1 204 ? 32.785 -9.604 24.148 1.00 44.75 204 ILE A O 1
ATOM 1683 N N . ILE A 1 205 ? 30.785 -10.407 23.538 1.00 46.50 205 ILE A N 1
ATOM 1684 C CA . ILE A 1 205 ? 31.307 -11.534 22.744 1.00 46.50 205 ILE A CA 1
ATOM 1685 C C . ILE A 1 205 ? 31.989 -11.032 21.461 1.00 46.50 205 ILE A C 1
ATOM 1687 O O . ILE A 1 205 ? 33.096 -11.470 21.155 1.00 46.50 205 ILE A O 1
ATOM 1691 N N . LEU A 1 206 ? 31.392 -10.064 20.761 1.00 42.56 206 LEU A N 1
ATOM 1692 C CA . LEU A 1 206 ? 31.975 -9.394 19.595 1.00 42.56 206 LEU A CA 1
ATOM 1693 C C . LEU A 1 206 ? 33.240 -8.618 19.976 1.00 42.56 206 LEU A C 1
ATOM 1695 O O . LEU A 1 206 ? 34.269 -8.804 19.342 1.00 42.56 206 LEU A O 1
ATOM 1699 N N . ILE A 1 207 ? 33.230 -7.840 21.062 1.00 43.62 207 ILE A N 1
ATOM 1700 C CA . ILE A 1 207 ? 34.420 -7.156 21.595 1.00 43.62 207 ILE A CA 1
ATOM 1701 C C . ILE A 1 207 ? 35.519 -8.173 21.931 1.00 43.62 207 ILE A C 1
ATOM 1703 O O . ILE A 1 207 ? 36.681 -7.936 21.613 1.00 43.62 207 ILE A O 1
ATOM 1707 N N . ARG A 1 208 ? 35.180 -9.332 22.513 1.00 41.06 208 ARG A N 1
ATOM 1708 C CA . ARG A 1 208 ? 36.140 -10.419 22.786 1.00 41.06 208 ARG A CA 1
ATOM 1709 C C . ARG A 1 208 ? 36.682 -11.076 21.511 1.00 41.06 208 ARG A C 1
ATOM 1711 O O . ARG A 1 208 ? 37.856 -11.442 21.492 1.00 41.06 208 ARG A O 1
ATOM 1718 N N . LEU A 1 209 ? 35.875 -11.192 20.456 1.00 43.34 209 LEU A N 1
ATOM 1719 C CA . LEU A 1 209 ? 36.312 -11.658 19.134 1.00 43.34 209 LEU A CA 1
ATOM 1720 C C . LEU A 1 209 ? 37.233 -10.630 18.451 1.00 43.34 209 LEU A C 1
ATOM 1722 O O . LEU A 1 209 ? 38.276 -11.007 17.920 1.00 43.34 209 LEU A O 1
ATOM 1726 N N . PHE A 1 210 ? 36.920 -9.335 18.554 1.00 39.09 210 PHE A N 1
ATOM 1727 C CA . PHE A 1 210 ? 37.722 -8.229 18.013 1.00 39.09 210 PHE A CA 1
ATOM 1728 C C . PHE A 1 210 ? 39.006 -7.944 18.810 1.00 39.09 210 PHE A C 1
ATOM 1730 O O . PHE A 1 210 ? 39.981 -7.452 18.244 1.00 39.09 210 PHE A O 1
ATOM 1737 N N . TYR A 1 211 ? 39.069 -8.319 20.093 1.00 41.06 211 TYR A N 1
ATOM 1738 C CA . TYR A 1 211 ? 40.279 -8.229 20.925 1.00 41.06 211 TYR A CA 1
ATOM 1739 C C . TYR A 1 211 ? 41.454 -9.069 20.396 1.00 41.06 211 TYR A C 1
ATOM 1741 O O . TYR A 1 211 ? 42.594 -8.841 20.798 1.00 41.06 211 TYR A O 1
ATOM 1749 N N . ARG A 1 212 ? 41.196 -10.026 19.493 1.00 43.03 212 ARG A N 1
ATOM 1750 C CA . ARG A 1 212 ? 42.237 -10.816 18.818 1.00 43.03 212 ARG A CA 1
ATOM 1751 C C . ARG A 1 212 ? 42.951 -10.057 17.693 1.00 43.03 212 ARG A C 1
ATOM 1753 O O . ARG A 1 212 ? 43.993 -10.523 17.243 1.00 43.03 212 ARG A O 1
ATOM 1760 N N . VAL A 1 213 ? 42.449 -8.891 17.270 1.00 45.91 213 VAL A N 1
ATOM 1761 C CA . VAL A 1 213 ? 43.096 -8.032 16.265 1.00 45.91 213 VAL A CA 1
ATOM 1762 C C . VAL A 1 213 ? 43.878 -6.916 16.983 1.00 45.91 213 VAL A C 1
ATOM 1764 O O . VAL A 1 213 ? 43.267 -6.041 17.603 1.00 45.91 213 VAL A O 1
ATOM 1767 N N . PRO A 1 214 ? 45.225 -6.904 16.934 1.00 41.34 214 PRO A N 1
ATOM 1768 C CA . PRO A 1 214 ? 46.058 -6.113 17.849 1.00 41.34 214 PRO A CA 1
ATOM 1769 C C . PRO A 1 214 ? 45.865 -4.589 17.746 1.00 41.34 214 PRO A C 1
ATOM 1771 O O . PRO A 1 214 ? 45.901 -3.898 18.767 1.00 41.34 214 PRO A O 1
ATOM 1774 N N . VAL A 1 215 ? 45.596 -4.063 16.545 1.00 44.19 215 VAL A N 1
ATOM 1775 C CA . VAL A 1 215 ? 45.360 -2.623 16.308 1.00 44.19 215 VAL A CA 1
ATOM 1776 C C . VAL A 1 215 ? 44.015 -2.177 16.894 1.00 44.19 215 VAL A C 1
ATOM 1778 O O . VAL A 1 215 ? 43.939 -1.180 17.612 1.00 44.19 215 VAL A O 1
ATOM 1781 N N . ILE A 1 216 ? 42.964 -2.968 16.672 1.00 39.25 216 ILE A N 1
ATOM 1782 C CA . ILE A 1 216 ? 41.606 -2.697 17.163 1.00 39.25 216 ILE A CA 1
ATOM 1783 C C . ILE A 1 216 ? 41.559 -2.832 18.693 1.00 39.25 216 ILE A C 1
ATOM 1785 O O . ILE A 1 216 ? 40.982 -1.987 19.376 1.00 39.25 216 ILE A O 1
ATOM 1789 N N . GLY A 1 217 ? 42.260 -3.820 19.258 1.00 39.56 217 GLY A N 1
ATOM 1790 C CA . GLY A 1 217 ? 42.391 -3.989 20.707 1.00 39.56 217 GLY A CA 1
ATOM 1791 C C . GLY A 1 217 ? 43.130 -2.839 21.409 1.00 39.56 217 GLY A C 1
ATOM 1792 O O . GLY A 1 217 ? 42.864 -2.556 22.577 1.00 39.56 217 GLY A O 1
ATOM 1793 N N . TRP A 1 218 ? 44.055 -2.141 20.742 1.00 45.59 218 TRP A N 1
ATOM 1794 C CA . TRP A 1 218 ? 44.698 -0.943 21.301 1.00 45.59 218 TRP A CA 1
ATOM 1795 C C . TRP A 1 218 ? 43.764 0.277 21.275 1.00 45.59 218 TRP A C 1
ATOM 1797 O O . TRP A 1 218 ? 43.609 0.945 22.299 1.00 45.59 218 TRP A O 1
ATOM 1807 N N . VAL A 1 219 ? 43.076 0.511 20.151 1.00 43.59 219 VAL A N 1
ATOM 1808 C CA . VAL A 1 219 ? 42.102 1.608 19.993 1.00 43.59 219 VAL A CA 1
ATOM 1809 C C . VAL A 1 219 ? 40.942 1.459 20.980 1.00 43.59 219 VAL A C 1
ATOM 1811 O O . VAL A 1 219 ? 40.620 2.407 21.692 1.00 43.59 219 VAL A O 1
ATOM 1814 N N . LEU A 1 220 ? 40.376 0.257 21.118 1.00 40.97 220 LEU A N 1
ATOM 1815 C CA . LEU A 1 220 ? 39.281 -0.011 22.055 1.00 40.97 220 LEU A CA 1
ATOM 1816 C C . LEU A 1 220 ? 39.701 0.144 23.525 1.00 40.97 220 LEU A C 1
ATOM 1818 O O . LEU A 1 220 ? 38.915 0.645 24.325 1.00 40.97 220 LEU A O 1
ATOM 1822 N N . ARG A 1 221 ? 40.944 -0.207 23.895 1.00 48.97 221 ARG A N 1
ATOM 1823 C CA . ARG A 1 221 ? 41.483 0.059 25.246 1.00 48.97 221 ARG A CA 1
ATOM 1824 C C . ARG A 1 221 ? 41.610 1.552 25.528 1.00 48.97 221 ARG A C 1
ATOM 1826 O O . ARG A 1 221 ? 41.288 1.990 26.630 1.00 48.97 221 ARG 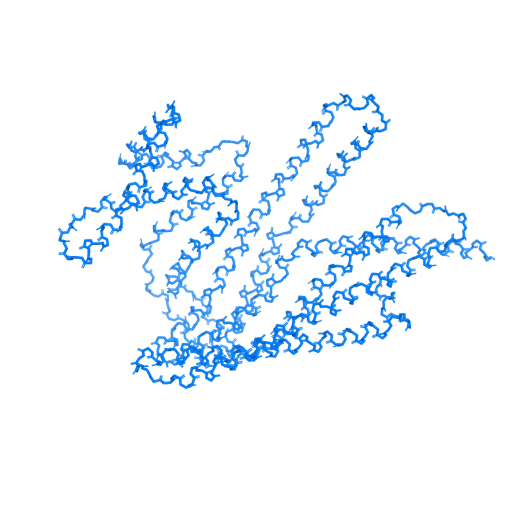A O 1
ATOM 1833 N N . LYS A 1 222 ? 42.035 2.328 24.528 1.00 46.97 222 LYS A N 1
ATOM 1834 C CA . LYS A 1 222 ? 42.131 3.787 24.622 1.00 46.97 222 LYS A CA 1
ATOM 1835 C C . LYS A 1 222 ? 40.745 4.430 24.731 1.00 46.97 222 LYS A C 1
ATOM 1837 O O . LYS A 1 222 ? 40.551 5.302 25.564 1.00 46.97 222 LYS A O 1
ATOM 1842 N N . ILE A 1 223 ? 39.771 3.956 23.952 1.00 43.03 223 ILE A N 1
ATOM 1843 C CA . ILE A 1 223 ? 38.375 4.412 24.007 1.00 43.03 223 ILE A CA 1
ATOM 1844 C C . ILE A 1 223 ? 37.756 4.089 25.376 1.00 43.03 223 ILE A C 1
ATOM 1846 O O . ILE A 1 223 ? 37.198 4.979 26.013 1.00 43.03 223 ILE A O 1
ATOM 1850 N N . ASN A 1 224 ? 37.925 2.863 25.882 1.00 44.12 224 ASN A N 1
ATOM 1851 C CA . ASN A 1 224 ? 37.391 2.451 27.184 1.00 44.12 224 ASN A CA 1
ATOM 1852 C C . ASN A 1 224 ? 37.971 3.269 28.354 1.00 44.12 224 ASN A C 1
ATOM 1854 O O . ASN A 1 224 ? 37.237 3.602 29.278 1.00 44.12 224 ASN A O 1
ATOM 1858 N N . SER A 1 225 ? 39.254 3.656 28.303 1.00 49.31 225 SER A N 1
ATOM 1859 C CA . SER A 1 225 ? 39.850 4.525 29.334 1.00 49.31 225 SER A CA 1
ATOM 1860 C C . SER A 1 225 ? 39.406 5.991 29.231 1.00 49.31 225 SER A C 1
ATOM 1862 O O . SER A 1 225 ? 39.564 6.747 30.185 1.00 49.31 225 SER A O 1
ATOM 1864 N N . ILE A 1 226 ? 38.904 6.420 28.069 1.00 43.59 226 ILE A N 1
ATOM 1865 C CA . ILE A 1 226 ? 38.388 7.778 27.842 1.00 43.59 226 ILE A CA 1
ATOM 1866 C C . ILE A 1 226 ? 36.920 7.875 28.279 1.00 43.59 226 ILE A C 1
ATOM 1868 O O . ILE A 1 226 ? 36.524 8.896 28.831 1.00 43.59 226 ILE A O 1
ATOM 1872 N N . PHE A 1 227 ? 36.124 6.811 28.112 1.00 45.59 227 PHE A N 1
ATOM 1873 C CA . PHE A 1 227 ? 34.728 6.766 28.574 1.00 45.59 227 PHE A CA 1
ATOM 1874 C C . PHE A 1 227 ? 34.578 6.889 30.099 1.00 45.59 227 PHE A C 1
ATOM 1876 O O . PHE A 1 227 ? 33.522 7.303 30.574 1.00 45.59 227 PHE A O 1
ATOM 1883 N N . THR A 1 228 ? 35.628 6.583 30.864 1.00 50.25 228 THR A N 1
ATOM 1884 C CA . THR A 1 228 ? 35.654 6.733 32.325 1.00 50.25 228 THR A CA 1
ATOM 1885 C C . THR A 1 228 ? 35.946 8.157 32.819 1.00 50.25 228 THR A C 1
ATOM 1887 O O . THR A 1 228 ? 35.734 8.414 34.000 1.00 50.25 228 THR A O 1
ATOM 1890 N N . GLU A 1 229 ? 36.378 9.103 31.969 1.00 46.16 229 GLU A N 1
ATOM 1891 C CA . GLU A 1 229 ? 36.727 10.469 32.404 1.00 46.16 229 GLU A CA 1
ATOM 1892 C C . GLU A 1 229 ? 36.103 11.598 31.560 1.00 46.16 229 GLU A C 1
ATOM 1894 O O . GLU A 1 229 ? 36.466 11.825 30.410 1.00 46.16 229 GLU A O 1
ATOM 1899 N N . ASP A 1 230 ? 35.247 12.371 32.236 1.00 50.12 230 ASP A N 1
ATOM 1900 C CA . ASP A 1 230 ? 34.830 13.767 32.025 1.00 50.12 230 ASP A CA 1
ATOM 1901 C C . ASP A 1 230 ? 34.358 14.240 30.621 1.00 50.12 230 ASP A C 1
ATOM 1903 O O . ASP A 1 230 ? 35.056 14.202 29.604 1.00 50.12 230 ASP A O 1
ATOM 1907 N N . ARG A 1 231 ? 33.155 14.841 30.580 1.00 44.75 231 ARG A N 1
ATOM 1908 C CA . ARG A 1 231 ? 32.400 15.210 29.356 1.00 44.75 231 ARG A CA 1
ATOM 1909 C C . ARG A 1 231 ? 33.107 16.213 28.431 1.00 44.75 231 ARG A C 1
ATOM 1911 O O . ARG A 1 231 ? 32.735 16.331 27.263 1.00 44.75 231 ARG A O 1
ATOM 1918 N N . LYS A 1 232 ? 34.133 16.927 28.906 1.00 41.91 232 LYS A N 1
ATOM 1919 C CA . LYS A 1 232 ? 34.940 17.853 28.085 1.00 41.91 232 LYS A CA 1
ATOM 1920 C C . LYS A 1 232 ? 35.858 17.124 27.092 1.00 41.91 232 LYS A C 1
ATOM 1922 O O . LYS A 1 232 ? 36.062 17.637 25.992 1.00 41.91 232 LYS A O 1
ATOM 1927 N N . LYS A 1 233 ? 36.337 15.914 27.415 1.00 42.50 233 LYS A N 1
ATOM 1928 C CA . LYS A 1 233 ? 37.173 15.094 26.514 1.00 42.50 233 LYS A CA 1
ATOM 1929 C C . LYS A 1 233 ? 36.373 14.538 25.327 1.00 42.50 233 LYS A C 1
ATOM 1931 O O . LYS A 1 233 ? 36.920 14.385 24.238 1.00 42.50 233 LYS A O 1
ATOM 1936 N N . LEU A 1 234 ? 35.060 14.361 25.497 1.00 43.59 234 LEU A N 1
ATOM 1937 C CA . LEU A 1 234 ? 34.135 13.932 24.441 1.00 43.59 234 LEU A CA 1
ATOM 1938 C C . LEU A 1 234 ? 34.032 14.953 23.292 1.00 43.59 234 LEU A C 1
ATOM 1940 O O . LEU A 1 234 ? 33.979 14.570 22.129 1.00 43.59 234 LEU A O 1
ATOM 1944 N N . ARG A 1 235 ? 34.072 16.261 23.596 1.00 38.47 235 ARG A N 1
ATOM 1945 C CA . ARG A 1 235 ? 34.054 17.323 22.569 1.00 38.47 235 ARG A CA 1
ATOM 1946 C C . ARG A 1 235 ? 35.339 17.347 21.743 1.00 38.47 235 ARG A C 1
ATOM 1948 O O . ARG A 1 235 ? 35.274 17.541 20.537 1.00 38.47 235 ARG A O 1
ATOM 1955 N N . ILE A 1 236 ? 36.486 17.101 22.376 1.00 41.94 236 ILE A N 1
ATOM 1956 C CA . ILE A 1 236 ? 37.788 17.018 21.698 1.00 41.94 236 ILE A CA 1
ATOM 1957 C C . ILE A 1 236 ? 37.851 15.763 20.813 1.00 41.94 236 ILE A C 1
ATOM 1959 O O . ILE A 1 236 ? 38.333 15.843 19.688 1.00 41.94 236 ILE A O 1
ATOM 1963 N N . LEU A 1 237 ? 37.292 14.635 21.272 1.00 42.81 237 LEU A N 1
ATOM 1964 C CA . LEU A 1 237 ? 37.161 13.409 20.478 1.00 42.81 237 LEU A CA 1
ATOM 1965 C C . LEU A 1 237 ? 36.267 13.621 19.244 1.00 42.81 237 LEU A C 1
ATOM 1967 O O . LEU A 1 237 ? 36.646 13.209 18.154 1.00 42.81 237 LEU A O 1
ATOM 1971 N N . CYS A 1 238 ? 35.130 14.315 19.380 1.00 41.16 238 CYS A N 1
ATOM 1972 C CA . CYS A 1 238 ? 34.272 14.656 18.240 1.00 41.16 238 CYS A CA 1
ATOM 1973 C C . CYS A 1 238 ? 34.964 15.599 17.244 1.00 41.16 238 CYS A C 1
ATOM 1975 O O . CYS A 1 238 ? 34.812 15.415 16.043 1.00 41.16 238 CYS A O 1
ATOM 1977 N N . VAL A 1 239 ? 35.750 16.575 17.717 1.00 39.22 239 VAL A N 1
ATOM 1978 C CA . VAL A 1 239 ? 36.528 17.477 16.847 1.00 39.22 239 VAL A CA 1
ATOM 1979 C C . VAL A 1 239 ? 37.658 16.728 16.132 1.00 39.22 239 VAL A C 1
ATOM 1981 O O . VAL A 1 239 ? 37.869 16.951 14.945 1.00 39.22 239 VAL A O 1
ATOM 1984 N N . LEU A 1 240 ? 38.340 15.795 16.805 1.00 39.25 240 LEU A N 1
ATOM 1985 C CA . LEU A 1 240 ? 39.357 14.932 16.191 1.00 39.25 240 LEU A CA 1
ATOM 1986 C C . LEU A 1 240 ? 38.750 13.952 15.174 1.00 39.25 240 LEU A C 1
ATOM 1988 O O . LEU A 1 240 ? 39.317 13.770 14.103 1.00 39.25 240 LEU A O 1
ATOM 1992 N N . LEU A 1 241 ? 37.584 13.368 15.465 1.00 44.16 241 LEU A N 1
ATOM 1993 C CA . LEU A 1 241 ? 36.851 12.498 14.536 1.00 44.16 241 LEU A CA 1
ATOM 1994 C C . LEU A 1 241 ? 36.323 13.275 13.319 1.00 44.16 241 LEU A C 1
ATOM 1996 O O . LEU A 1 241 ? 36.406 12.775 12.200 1.00 44.16 241 LEU A O 1
ATOM 2000 N N . LEU A 1 242 ? 35.873 14.520 13.511 1.00 39.69 242 LEU A N 1
ATOM 2001 C CA . LEU A 1 242 ? 35.537 15.443 12.421 1.00 39.69 242 LEU A CA 1
ATOM 2002 C C . LEU A 1 242 ? 36.768 15.792 11.569 1.00 39.69 242 LEU A C 1
ATOM 2004 O O . LEU A 1 242 ? 36.683 15.797 10.344 1.00 39.69 242 LEU A O 1
ATOM 2008 N N . PHE A 1 243 ? 37.931 16.007 12.191 1.00 38.97 243 PHE A N 1
ATOM 2009 C CA . PHE A 1 243 ? 39.186 16.279 11.482 1.00 38.97 243 PHE A CA 1
ATOM 2010 C C . PHE A 1 243 ? 39.641 15.080 10.629 1.00 38.97 243 PHE A C 1
ATOM 2012 O O . PHE A 1 243 ? 40.075 15.258 9.493 1.00 38.97 243 PHE A O 1
ATOM 2019 N N . VAL A 1 244 ? 39.466 13.853 11.135 1.00 43.31 244 VAL A N 1
ATOM 2020 C CA . VAL A 1 244 ? 39.738 12.608 10.393 1.00 43.31 244 VAL A CA 1
ATOM 2021 C C . VAL A 1 244 ? 38.719 12.390 9.262 1.00 43.31 244 VAL A C 1
ATOM 2023 O O . VAL A 1 244 ? 39.103 11.964 8.175 1.00 43.31 244 VAL A O 1
ATOM 2026 N N . SER A 1 245 ? 37.453 12.784 9.451 1.00 44.78 245 SER A N 1
ATOM 2027 C CA . SER A 1 245 ? 36.405 12.695 8.416 1.00 44.78 245 SER A CA 1
ATOM 2028 C C . SER A 1 245 ? 36.578 13.663 7.233 1.00 44.78 245 SER A C 1
ATOM 2030 O O . SER A 1 245 ? 35.968 13.460 6.188 1.00 44.78 245 SER A O 1
ATOM 2032 N N . CYS A 1 246 ? 37.434 14.687 7.355 1.00 41.97 246 CYS A N 1
ATOM 2033 C CA . CYS A 1 246 ? 37.783 15.603 6.259 1.00 41.97 246 CYS A CA 1
ATOM 2034 C C . CYS A 1 246 ? 38.937 15.089 5.373 1.00 41.97 246 CYS A C 1
ATOM 2036 O O . CYS A 1 246 ? 39.204 15.653 4.311 1.00 41.97 246 CYS A O 1
ATOM 2038 N N . MET A 1 247 ? 39.633 14.019 5.770 1.00 47.81 247 MET A N 1
ATOM 2039 C CA . MET A 1 247 ? 40.764 13.477 5.008 1.00 47.81 247 MET A CA 1
ATOM 2040 C C . MET A 1 247 ? 40.409 12.730 3.702 1.00 47.81 247 MET A C 1
ATOM 2042 O O . MET A 1 247 ? 41.228 12.795 2.784 1.00 47.81 247 MET A O 1
ATOM 2046 N N . PRO A 1 248 ? 39.214 12.123 3.517 1.00 47.25 248 PRO A N 1
ATOM 2047 C CA . PRO A 1 248 ? 38.761 11.649 2.205 1.00 47.25 248 PRO A CA 1
ATOM 2048 C C . PRO A 1 248 ? 38.704 12.776 1.165 1.00 47.25 248 PRO A C 1
ATOM 2050 O O . PRO A 1 248 ? 39.078 12.574 0.013 1.00 47.25 248 PRO A O 1
ATOM 2053 N N . ALA A 1 249 ? 38.310 13.989 1.575 1.00 46.09 249 ALA A N 1
ATOM 2054 C CA . ALA A 1 249 ? 38.299 15.160 0.699 1.00 46.09 249 ALA A CA 1
ATOM 2055 C C . ALA A 1 249 ? 39.722 15.604 0.314 1.00 46.09 249 ALA A C 1
ATOM 2057 O O . ALA A 1 249 ? 39.953 15.984 -0.830 1.00 46.09 249 ALA A O 1
ATOM 2058 N N . LEU A 1 250 ? 40.694 15.489 1.228 1.00 47.28 250 LEU A N 1
ATOM 2059 C CA . LEU A 1 250 ? 42.116 15.740 0.950 1.00 47.28 250 LEU A CA 1
ATOM 2060 C C . LEU A 1 250 ? 42.734 14.677 0.027 1.00 47.28 250 LEU A C 1
ATOM 2062 O O . LEU A 1 250 ? 43.538 15.020 -0.837 1.00 47.28 250 LEU A O 1
ATOM 2066 N N . TRP A 1 251 ? 42.333 13.409 0.158 1.00 52.41 251 TRP A N 1
ATOM 2067 C CA . TRP A 1 251 ? 42.731 12.334 -0.759 1.00 52.41 251 TRP A CA 1
ATOM 2068 C C . TRP A 1 251 ? 42.143 12.540 -2.162 1.00 52.41 251 TRP A C 1
ATOM 2070 O O . TRP A 1 251 ? 42.865 12.451 -3.156 1.00 52.41 251 TRP A O 1
ATOM 2080 N N . LEU A 1 252 ? 40.862 12.918 -2.253 1.00 47.22 252 LEU A N 1
ATOM 2081 C CA . LEU A 1 252 ? 40.217 13.266 -3.520 1.00 47.22 252 LEU A CA 1
ATOM 2082 C C . LEU A 1 252 ? 40.897 14.484 -4.172 1.00 47.22 252 LEU A C 1
ATOM 2084 O O . LEU A 1 252 ? 41.201 14.455 -5.361 1.00 47.22 252 LEU A O 1
ATOM 2088 N N . LEU A 1 253 ? 41.220 15.521 -3.388 1.00 46.84 253 LEU A N 1
ATOM 2089 C CA . LEU A 1 253 ? 41.988 16.691 -3.834 1.00 46.84 253 LEU A CA 1
ATOM 2090 C C . LEU A 1 253 ? 43.415 16.327 -4.279 1.00 46.84 253 LEU A C 1
ATOM 2092 O O . LEU A 1 253 ? 43.919 16.923 -5.227 1.00 46.84 253 LEU A O 1
ATOM 2096 N N . SER A 1 254 ? 44.063 15.345 -3.646 1.00 56.06 254 SER A N 1
ATOM 2097 C CA . SER A 1 254 ? 45.374 14.819 -4.059 1.00 56.06 254 SER A CA 1
ATOM 2098 C C . SER A 1 254 ? 45.300 14.067 -5.393 1.00 56.06 254 SER A C 1
ATOM 2100 O O . SER A 1 254 ? 46.186 14.250 -6.228 1.00 56.06 254 SER A O 1
ATOM 2102 N N . LYS A 1 255 ? 44.232 13.291 -5.630 1.00 50.34 255 LYS A N 1
ATOM 2103 C CA . LYS A 1 255 ? 43.948 12.622 -6.913 1.00 50.34 255 LYS A CA 1
ATOM 2104 C C . LYS A 1 255 ? 43.616 13.614 -8.030 1.00 50.34 255 LYS A C 1
ATOM 2106 O O . LYS A 1 255 ? 44.106 13.443 -9.140 1.00 50.34 255 LYS A O 1
ATOM 2111 N N . ILE A 1 256 ? 42.829 14.653 -7.735 1.00 53.12 256 ILE A N 1
ATOM 2112 C CA . ILE A 1 256 ? 42.473 15.717 -8.690 1.00 53.12 256 ILE A CA 1
ATOM 2113 C C . ILE A 1 256 ? 43.708 16.552 -9.070 1.00 53.12 256 ILE A C 1
ATOM 2115 O O . ILE A 1 256 ? 43.860 16.916 -10.232 1.00 53.12 256 ILE A O 1
ATOM 2119 N N . ASN A 1 257 ? 44.620 16.806 -8.124 1.00 54.62 257 ASN A N 1
ATOM 2120 C CA . ASN A 1 257 ? 45.836 17.598 -8.349 1.00 54.62 257 ASN A CA 1
ATOM 2121 C C . ASN A 1 257 ? 47.090 16.765 -8.697 1.00 54.62 257 ASN A C 1
ATOM 2123 O O . ASN A 1 257 ? 48.191 17.309 -8.708 1.00 54.62 257 ASN A O 1
ATOM 2127 N N . ASN A 1 258 ? 46.950 15.462 -8.984 1.00 53.47 258 ASN A N 1
ATOM 2128 C CA . ASN A 1 258 ? 48.048 14.558 -9.371 1.00 53.47 258 ASN A CA 1
ATOM 2129 C C . ASN A 1 258 ? 49.254 14.533 -8.399 1.00 53.47 258 ASN A C 1
ATOM 2131 O O . ASN A 1 258 ? 50.404 14.366 -8.805 1.00 53.47 258 ASN A O 1
ATOM 2135 N N . ILE A 1 259 ? 49.004 14.673 -7.095 1.00 52.59 259 ILE A N 1
ATOM 2136 C CA . ILE A 1 259 ? 50.051 14.597 -6.065 1.00 52.59 259 ILE A CA 1
ATOM 2137 C C . ILE A 1 259 ? 50.258 13.118 -5.687 1.00 52.59 259 ILE A C 1
ATOM 2139 O O . ILE A 1 259 ? 49.280 12.469 -5.303 1.00 52.59 259 ILE A O 1
ATOM 2143 N N . PRO A 1 260 ? 51.485 12.559 -5.756 1.00 44.31 260 PRO A N 1
ATOM 2144 C CA . PRO A 1 260 ? 51.733 11.149 -5.471 1.00 44.31 260 PRO A CA 1
ATOM 2145 C C . PRO A 1 260 ? 51.704 10.900 -3.958 1.00 44.31 260 PRO A C 1
ATOM 2147 O O . PRO A 1 260 ? 52.707 11.053 -3.265 1.00 44.31 260 PRO A O 1
ATOM 2150 N N . PHE A 1 261 ? 50.538 10.522 -3.435 1.00 51.38 261 PHE A N 1
ATOM 2151 C CA . PHE A 1 261 ? 50.365 10.118 -2.042 1.00 51.38 261 PHE A CA 1
ATOM 2152 C C . PHE A 1 261 ? 50.075 8.611 -1.977 1.00 51.38 261 PHE A C 1
ATOM 2154 O O . PHE A 1 261 ? 49.006 8.159 -2.385 1.00 51.38 261 PHE A O 1
ATOM 2161 N N . ILE A 1 262 ? 51.043 7.819 -1.505 1.00 49.84 262 ILE A N 1
ATOM 2162 C CA . ILE A 1 262 ? 50.922 6.358 -1.367 1.00 49.84 262 ILE A CA 1
ATOM 2163 C C . ILE A 1 262 ? 50.506 6.054 0.077 1.00 49.84 262 ILE A C 1
ATOM 2165 O O . ILE A 1 262 ? 51.278 6.292 1.005 1.00 49.84 262 ILE A O 1
ATOM 2169 N N . MET A 1 263 ? 49.283 5.552 0.273 1.00 53.44 263 MET A N 1
ATOM 2170 C CA . MET A 1 263 ? 48.773 5.156 1.593 1.00 53.44 263 MET A CA 1
ATOM 2171 C C . MET A 1 263 ? 48.982 3.653 1.852 1.00 53.44 263 MET A C 1
ATOM 2173 O O . MET A 1 263 ? 48.742 2.858 0.946 1.00 53.44 263 MET A O 1
ATOM 2177 N N . PRO A 1 264 ? 49.378 3.243 3.073 1.00 54.31 264 PRO A N 1
ATOM 2178 C CA . PRO A 1 264 ? 49.434 1.833 3.474 1.00 54.31 264 PRO A CA 1
ATOM 2179 C C . PRO A 1 264 ? 48.044 1.190 3.652 1.00 54.31 264 PRO A C 1
ATOM 2181 O O . PRO A 1 264 ? 47.117 1.849 4.118 1.00 54.31 264 PRO A O 1
ATOM 2184 N N . ASP A 1 265 ? 47.920 -0.122 3.425 1.00 46.50 265 ASP A N 1
ATOM 2185 C CA . ASP A 1 265 ? 46.638 -0.853 3.502 1.00 46.50 265 ASP A CA 1
ATOM 2186 C C . ASP A 1 265 ? 45.938 -0.756 4.867 1.00 46.50 265 ASP A C 1
ATOM 2188 O O . ASP A 1 265 ? 44.721 -0.592 4.931 1.00 46.50 265 ASP A O 1
ATOM 2192 N N . TRP A 1 266 ? 46.687 -0.774 5.979 1.00 48.09 266 TRP A N 1
ATOM 2193 C CA . TRP A 1 266 ? 46.136 -0.625 7.340 1.00 48.09 266 TRP A CA 1
ATOM 2194 C C . TRP A 1 266 ? 45.445 0.730 7.576 1.00 48.09 266 TRP A C 1
ATOM 2196 O O . TRP A 1 266 ? 44.664 0.875 8.519 1.00 48.09 266 TRP A O 1
ATOM 2206 N N . TRP A 1 267 ? 45.700 1.713 6.712 1.00 48.56 267 TRP A N 1
ATOM 2207 C CA . TRP A 1 267 ? 45.112 3.044 6.775 1.00 48.56 267 TRP A CA 1
ATOM 2208 C C . TRP A 1 267 ? 43.668 3.055 6.252 1.00 48.56 267 TRP A C 1
ATOM 2210 O O . TRP A 1 267 ? 42.803 3.657 6.893 1.00 48.56 267 TRP A O 1
ATOM 2220 N N . LEU A 1 268 ? 43.376 2.291 5.187 1.00 51.31 268 LEU A N 1
ATOM 2221 C CA . LEU A 1 268 ? 42.014 2.053 4.678 1.00 51.31 268 LEU A CA 1
ATOM 2222 C C . LEU A 1 268 ? 41.122 1.472 5.787 1.00 51.31 268 LEU A C 1
ATOM 2224 O O . LEU A 1 268 ? 40.021 1.956 6.037 1.00 51.31 268 LEU A O 1
ATOM 2228 N N . TRP A 1 269 ? 41.647 0.492 6.530 1.00 46.78 269 TRP A N 1
ATOM 2229 C CA . TRP A 1 269 ? 40.960 -0.111 7.677 1.00 46.78 269 TRP A CA 1
ATOM 2230 C C . TRP A 1 269 ? 40.669 0.897 8.794 1.00 46.78 269 TRP A C 1
ATOM 2232 O O . TRP A 1 269 ? 39.630 0.807 9.447 1.00 46.78 269 TRP A O 1
ATOM 2242 N N . SER A 1 270 ? 41.550 1.880 9.004 1.00 45.03 270 SER A N 1
ATOM 2243 C CA . SER A 1 270 ? 41.324 2.938 9.992 1.00 45.03 270 SER A CA 1
ATOM 2244 C C . SER A 1 270 ? 40.282 3.966 9.525 1.00 45.03 270 SER A C 1
ATOM 2246 O O . SER A 1 270 ? 39.486 4.426 10.345 1.00 45.03 270 SER A O 1
ATOM 2248 N N . MET A 1 271 ? 40.207 4.260 8.218 1.00 47.00 271 MET A N 1
ATOM 2249 C CA . MET A 1 271 ? 39.141 5.075 7.616 1.00 47.00 271 MET A CA 1
ATOM 2250 C C . MET A 1 271 ? 37.769 4.408 7.770 1.00 47.00 271 MET A C 1
ATOM 2252 O O . MET A 1 271 ? 36.860 5.017 8.324 1.00 47.00 271 MET A O 1
ATOM 2256 N N . TYR A 1 272 ? 37.631 3.128 7.411 1.00 50.47 272 TYR A N 1
ATOM 2257 C CA . TYR A 1 272 ? 36.368 2.403 7.605 1.00 50.47 272 TYR A CA 1
ATOM 2258 C C . TYR A 1 272 ? 35.963 2.311 9.081 1.00 50.47 272 TYR A C 1
ATOM 2260 O O . TYR A 1 272 ? 34.789 2.474 9.414 1.00 50.47 272 TYR A O 1
ATOM 2268 N N . ALA A 1 273 ? 36.923 2.097 9.988 1.00 46.84 273 ALA A N 1
ATOM 2269 C CA . ALA A 1 273 ? 36.669 2.059 11.428 1.00 46.84 273 ALA A CA 1
ATOM 2270 C C . ALA A 1 273 ? 36.232 3.425 11.990 1.00 46.84 273 ALA A C 1
ATOM 2272 O O . ALA A 1 273 ? 35.445 3.483 12.932 1.00 46.84 273 ALA A O 1
ATOM 2273 N N . THR A 1 274 ? 36.733 4.527 11.428 1.00 47.00 274 THR A N 1
ATOM 2274 C CA . THR A 1 274 ? 36.375 5.890 11.857 1.00 47.00 274 THR A CA 1
ATOM 2275 C C . THR A 1 274 ? 35.057 6.356 11.256 1.00 47.00 274 THR A C 1
ATOM 2277 O O . THR A 1 274 ? 34.257 6.933 11.986 1.00 47.00 274 THR A O 1
ATOM 2280 N N . GLU A 1 275 ? 34.759 6.031 9.997 1.00 47.75 275 GLU A N 1
ATOM 2281 C CA . GLU A 1 275 ? 33.442 6.269 9.396 1.00 47.75 275 GLU A CA 1
ATOM 2282 C C . GLU A 1 275 ? 32.342 5.471 10.100 1.00 47.75 275 GLU A C 1
ATOM 2284 O O . GLU A 1 275 ? 31.292 6.026 10.419 1.00 47.75 275 GLU A O 1
ATOM 2289 N N . THR A 1 276 ? 32.594 4.199 10.431 1.00 51.16 276 THR A N 1
ATOM 2290 C CA . THR A 1 276 ? 31.651 3.394 11.226 1.00 51.16 276 THR A CA 1
ATOM 2291 C C . THR A 1 276 ? 31.465 3.959 12.632 1.00 51.16 276 THR A C 1
ATOM 2293 O O . THR A 1 276 ? 30.333 4.027 13.095 1.00 51.16 276 THR A O 1
ATOM 2296 N N . LEU A 1 277 ? 32.516 4.453 13.295 1.00 46.16 277 LEU A N 1
ATOM 2297 C CA . LEU A 1 277 ? 32.401 5.124 14.598 1.00 46.16 277 LEU A CA 1
ATOM 2298 C C . LEU A 1 277 ? 31.630 6.448 14.524 1.00 46.16 277 LEU A C 1
ATOM 2300 O O . LEU A 1 277 ? 30.797 6.715 15.388 1.00 46.16 277 LEU A O 1
ATOM 2304 N N . VAL A 1 278 ? 31.875 7.271 13.501 1.00 47.16 278 VAL A N 1
ATOM 2305 C CA . VAL A 1 278 ? 31.152 8.533 13.278 1.00 47.16 278 VAL A CA 1
ATOM 2306 C C . VAL A 1 278 ? 29.686 8.255 12.964 1.00 47.16 278 VAL A C 1
ATOM 2308 O O . VAL A 1 278 ? 28.821 8.919 13.529 1.00 47.16 278 VAL A O 1
ATOM 2311 N N . LEU A 1 279 ? 29.394 7.237 12.149 1.00 49.69 279 LEU A N 1
ATOM 2312 C CA . LEU A 1 279 ? 28.035 6.757 11.923 1.00 49.69 279 LEU A CA 1
ATOM 2313 C C . LEU A 1 279 ? 27.414 6.268 13.229 1.00 49.69 279 LEU A C 1
ATOM 2315 O O . LEU A 1 279 ? 26.338 6.730 13.564 1.00 49.69 279 LEU A O 1
ATOM 2319 N N . MET A 1 280 ? 28.081 5.433 14.026 1.00 47.03 280 MET A N 1
ATOM 2320 C CA . MET A 1 280 ? 27.553 4.961 15.315 1.00 47.03 280 MET A CA 1
ATOM 2321 C C . MET A 1 280 ? 27.249 6.112 16.290 1.00 47.03 280 MET A C 1
ATOM 2323 O O . MET A 1 280 ? 26.212 6.095 16.950 1.00 47.03 280 MET A O 1
ATOM 2327 N N . VAL A 1 281 ? 28.102 7.141 16.353 1.00 45.31 281 VAL A N 1
ATOM 2328 C CA . VAL A 1 281 ? 27.884 8.333 17.193 1.00 45.31 281 VAL A CA 1
ATOM 2329 C C . VAL A 1 281 ? 26.774 9.225 16.625 1.00 45.31 281 VAL A C 1
ATOM 2331 O O . VAL A 1 281 ? 25.935 9.704 17.383 1.00 45.31 281 VAL A O 1
ATOM 2334 N N . ALA A 1 282 ? 26.711 9.423 15.307 1.00 44.78 282 ALA A N 1
ATOM 2335 C CA . ALA A 1 282 ? 25.640 10.177 14.653 1.00 44.78 282 ALA A CA 1
ATOM 2336 C C . ALA A 1 282 ? 24.280 9.468 14.783 1.00 44.78 282 ALA A C 1
ATOM 2338 O O . ALA A 1 282 ? 23.262 10.114 15.020 1.00 44.78 282 ALA A O 1
ATOM 2339 N N . LEU A 1 283 ? 24.275 8.136 14.706 1.00 44.84 283 LEU A N 1
ATOM 2340 C CA . LEU A 1 283 ? 23.124 7.258 14.909 1.00 44.84 283 LEU A CA 1
ATOM 2341 C C . LEU A 1 283 ? 22.633 7.291 16.363 1.00 44.84 283 LEU A C 1
ATOM 2343 O O . LEU A 1 283 ? 21.437 7.169 16.596 1.00 44.84 283 LEU A O 1
ATOM 2347 N N . TRP A 1 284 ? 23.513 7.554 17.333 1.00 44.81 284 TRP A N 1
ATOM 2348 C CA . TRP A 1 284 ? 23.132 7.749 18.736 1.00 44.81 284 TRP A CA 1
ATOM 2349 C C . TRP A 1 284 ? 22.338 9.047 18.979 1.00 44.81 284 TRP A C 1
ATOM 2351 O O . TRP A 1 284 ? 21.537 9.114 19.910 1.00 44.81 284 TRP A O 1
ATOM 2361 N N . PHE A 1 285 ? 22.509 10.060 18.120 1.00 39.53 285 PHE A N 1
ATOM 2362 C CA . PHE A 1 285 ? 21.749 11.321 18.151 1.00 39.53 285 PHE A CA 1
ATOM 2363 C C . PHE A 1 285 ? 20.649 11.406 17.081 1.00 39.53 285 PHE A C 1
ATOM 2365 O O . PHE A 1 285 ? 19.888 12.377 17.045 1.00 39.53 285 PHE A O 1
ATOM 2372 N N . ALA A 1 286 ? 20.550 10.413 16.199 1.00 43.47 286 ALA A N 1
ATOM 2373 C CA . ALA A 1 286 ? 19.583 10.397 15.117 1.00 43.47 286 ALA A CA 1
ATOM 2374 C C . ALA A 1 286 ? 18.173 10.074 15.623 1.00 43.47 286 ALA A C 1
ATOM 2376 O O . ALA A 1 286 ? 17.966 9.199 16.462 1.00 43.47 286 ALA A O 1
ATOM 2377 N N . SER A 1 287 ? 17.164 10.737 15.050 1.00 43.41 287 SER A N 1
ATOM 2378 C CA . SER A 1 287 ? 15.778 10.325 15.279 1.00 43.41 287 SER A CA 1
ATOM 2379 C C . SER A 1 287 ? 15.561 8.882 14.777 1.00 43.41 287 SER A C 1
ATOM 2381 O O . SER A 1 287 ? 16.129 8.512 13.743 1.00 43.41 287 SER A O 1
ATOM 2383 N N . PRO A 1 288 ? 14.693 8.076 15.419 1.00 50.78 288 PRO A N 1
ATOM 2384 C CA . PRO A 1 288 ? 14.411 6.696 14.999 1.00 50.78 288 PRO A CA 1
ATOM 2385 C C . PRO A 1 288 ? 14.001 6.564 13.523 1.00 50.78 288 PRO A C 1
ATOM 2387 O O . PRO A 1 288 ? 14.275 5.558 12.874 1.00 50.78 288 PRO A O 1
ATOM 2390 N N . LYS A 1 289 ? 13.381 7.610 12.962 1.00 40.59 289 LYS A N 1
ATOM 2391 C CA . LYS A 1 289 ? 12.994 7.675 11.546 1.00 40.59 289 LYS A CA 1
ATOM 2392 C C . LYS A 1 289 ? 14.200 7.824 10.612 1.00 40.59 289 LYS A C 1
ATOM 2394 O O . LYS A 1 289 ? 14.210 7.211 9.553 1.00 40.59 289 LYS A O 1
ATOM 2399 N N . PHE A 1 290 ? 15.215 8.597 11.005 1.00 43.94 290 PHE A N 1
ATOM 2400 C CA . PHE A 1 290 ? 16.456 8.750 10.235 1.00 43.94 290 PHE A CA 1
ATOM 2401 C C . PHE A 1 290 ? 17.297 7.468 10.275 1.00 43.94 290 PHE A C 1
ATOM 2403 O O . PHE A 1 290 ? 17.769 7.013 9.238 1.00 43.94 290 PHE A O 1
ATOM 2410 N N . LEU A 1 291 ? 17.395 6.842 11.453 1.00 46.91 291 LEU A N 1
ATOM 2411 C CA . LEU A 1 291 ? 18.002 5.521 11.646 1.00 46.91 291 LEU A CA 1
ATOM 2412 C C . LEU A 1 291 ? 17.395 4.469 10.710 1.00 46.91 291 LEU A C 1
ATOM 2414 O O . LEU A 1 291 ? 18.132 3.791 9.998 1.00 46.91 291 LEU A O 1
ATOM 2418 N N . LYS A 1 292 ? 16.057 4.386 10.656 1.00 46.03 292 LYS A N 1
ATOM 2419 C CA . LYS A 1 292 ? 15.340 3.477 9.749 1.00 46.03 292 LYS A CA 1
ATOM 2420 C C . LYS A 1 292 ? 15.741 3.715 8.288 1.00 46.03 292 LYS A C 1
ATOM 2422 O O . LYS A 1 292 ? 16.096 2.764 7.601 1.00 46.03 292 LYS A O 1
ATOM 2427 N N . SER A 1 293 ? 15.767 4.967 7.829 1.00 40.81 293 SER A N 1
ATOM 2428 C CA . SER A 1 293 ? 16.141 5.299 6.446 1.00 40.81 293 SER A CA 1
ATOM 2429 C C . SER A 1 293 ? 17.599 4.972 6.106 1.00 40.81 293 SER A C 1
ATOM 2431 O O . SER A 1 293 ? 17.861 4.459 5.022 1.00 40.81 293 SER A O 1
ATOM 2433 N N . VAL A 1 294 ? 18.548 5.230 7.014 1.00 46.31 294 VAL A N 1
ATOM 2434 C CA . VAL A 1 294 ? 19.975 4.912 6.804 1.00 46.31 294 VAL A CA 1
ATOM 2435 C C . VAL A 1 294 ? 20.203 3.401 6.761 1.00 46.31 294 VAL A C 1
ATOM 2437 O O . VAL A 1 294 ? 20.906 2.915 5.879 1.00 46.31 294 VAL A O 1
ATOM 2440 N N . VAL A 1 295 ? 19.569 2.644 7.662 1.00 49.81 295 VAL A N 1
ATOM 2441 C CA . VAL A 1 295 ? 19.645 1.174 7.665 1.00 49.81 295 VAL A CA 1
ATOM 2442 C C . VAL A 1 295 ? 19.068 0.595 6.372 1.00 49.81 295 VAL A C 1
ATOM 2444 O O . VAL A 1 295 ? 19.685 -0.290 5.789 1.00 49.81 295 VAL A O 1
ATOM 2447 N N . ILE A 1 296 ? 17.948 1.128 5.875 1.00 49.56 296 ILE A N 1
ATOM 2448 C CA . ILE A 1 296 ? 17.354 0.716 4.591 1.00 49.56 296 ILE A CA 1
ATOM 2449 C C . ILE A 1 296 ? 18.301 1.008 3.418 1.00 49.56 296 ILE A C 1
ATOM 2451 O O . ILE A 1 296 ? 18.476 0.164 2.542 1.00 49.56 296 ILE A O 1
ATOM 2455 N N . LEU A 1 297 ? 18.952 2.173 3.400 1.00 45.09 297 LEU A N 1
ATOM 2456 C CA . LEU A 1 297 ? 19.920 2.544 2.360 1.00 45.09 297 LEU A CA 1
ATOM 2457 C C . LEU A 1 297 ? 21.145 1.617 2.346 1.00 45.09 297 LEU A C 1
ATOM 2459 O O . LEU A 1 297 ? 21.559 1.143 1.293 1.00 45.09 297 LEU A O 1
ATOM 2463 N N . LEU A 1 298 ? 21.696 1.302 3.518 1.00 48.47 298 LEU A N 1
ATOM 2464 C CA . LEU A 1 298 ? 22.839 0.395 3.632 1.00 48.47 298 LEU A CA 1
ATOM 2465 C C . LEU A 1 298 ? 22.453 -1.056 3.313 1.00 48.47 298 LEU A C 1
ATOM 2467 O O . LEU A 1 298 ? 23.204 -1.754 2.630 1.00 48.47 298 LEU A O 1
ATOM 2471 N N . ALA A 1 299 ? 21.277 -1.502 3.763 1.00 47.38 299 ALA A N 1
ATOM 2472 C CA . ALA A 1 299 ? 20.747 -2.827 3.459 1.00 47.38 299 ALA A CA 1
ATOM 2473 C C . ALA A 1 299 ? 20.445 -2.988 1.964 1.00 47.38 299 ALA A C 1
ATOM 2475 O O . ALA A 1 299 ? 20.741 -4.038 1.408 1.00 47.38 299 ALA A O 1
ATOM 2476 N N . SER A 1 300 ? 19.923 -1.950 1.303 1.00 45.38 300 SER A N 1
ATOM 2477 C CA . SER A 1 300 ? 19.663 -1.963 -0.141 1.00 45.38 300 SER A CA 1
ATOM 2478 C C . SER A 1 300 ? 20.930 -1.970 -0.973 1.00 45.38 300 SER A C 1
ATOM 2480 O O . SER A 1 300 ? 21.051 -2.831 -1.834 1.00 45.38 300 SER A O 1
ATOM 2482 N N . ALA A 1 301 ? 21.918 -1.129 -0.662 1.00 44.78 301 ALA A N 1
ATOM 2483 C CA . ALA A 1 301 ? 23.217 -1.189 -1.330 1.00 44.78 301 ALA A CA 1
ATOM 2484 C C . ALA A 1 301 ? 23.884 -2.566 -1.152 1.00 44.78 301 ALA A C 1
ATOM 2486 O O . ALA A 1 301 ? 24.367 -3.159 -2.116 1.00 44.78 301 ALA A O 1
ATOM 2487 N N . SER A 1 302 ? 23.842 -3.115 0.067 1.00 46.94 302 SER A N 1
ATOM 2488 C CA . SER A 1 302 ? 24.388 -4.443 0.369 1.00 46.94 302 SER A CA 1
ATOM 2489 C C . SER A 1 302 ? 23.641 -5.550 -0.372 1.00 46.94 302 SER A C 1
ATOM 2491 O O . SER A 1 302 ? 24.270 -6.449 -0.920 1.00 46.94 302 SER A O 1
ATOM 2493 N N . LEU A 1 303 ? 22.307 -5.489 -0.418 1.00 47.50 303 LEU A N 1
ATOM 2494 C CA . LEU A 1 303 ? 21.496 -6.498 -1.085 1.00 47.50 303 LEU A CA 1
ATOM 2495 C C . LEU A 1 303 ? 21.603 -6.400 -2.604 1.00 47.50 303 LEU A C 1
ATOM 2497 O O . LEU A 1 303 ? 21.640 -7.438 -3.239 1.00 47.50 303 LEU A O 1
ATOM 2501 N N . SER A 1 304 ? 21.720 -5.211 -3.195 1.00 46.91 304 SER A N 1
ATOM 2502 C CA . SER A 1 304 ? 21.978 -5.056 -4.631 1.00 46.91 304 SER A CA 1
ATOM 2503 C C . SER A 1 304 ? 23.333 -5.646 -5.027 1.00 46.91 304 SER A C 1
ATOM 2505 O O . SER A 1 304 ? 23.417 -6.312 -6.051 1.00 46.91 304 SER A O 1
ATOM 2507 N N . ILE A 1 305 ? 24.375 -5.493 -4.201 1.00 46.41 305 ILE A N 1
ATOM 2508 C CA . ILE A 1 305 ? 25.697 -6.106 -4.433 1.00 46.41 305 ILE A CA 1
ATOM 2509 C C . ILE A 1 305 ? 25.654 -7.625 -4.188 1.00 46.41 305 ILE A C 1
ATOM 2511 O O . ILE A 1 305 ? 26.214 -8.389 -4.968 1.00 46.41 305 ILE A O 1
ATOM 2515 N N . LEU A 1 306 ? 24.953 -8.085 -3.146 1.00 42.12 306 LEU A N 1
ATOM 2516 C CA . LEU A 1 306 ? 24.755 -9.509 -2.852 1.00 42.12 306 LEU A CA 1
ATOM 2517 C C . LEU A 1 306 ? 23.927 -10.192 -3.941 1.00 42.12 306 LEU A C 1
ATOM 2519 O O . LEU A 1 306 ? 24.288 -11.266 -4.390 1.00 42.12 306 LEU A O 1
ATOM 2523 N N . LEU A 1 307 ? 22.838 -9.574 -4.389 1.00 41.69 307 LEU A N 1
ATOM 2524 C CA . LEU A 1 307 ? 22.019 -10.046 -5.498 1.00 41.69 307 LEU A CA 1
ATOM 2525 C C . LEU A 1 307 ? 22.766 -9.944 -6.816 1.00 41.69 307 LEU A C 1
ATOM 2527 O O . LEU A 1 307 ? 22.547 -10.790 -7.660 1.00 41.69 307 LEU A O 1
ATOM 2531 N N . TRP A 1 308 ? 23.685 -8.998 -6.991 1.00 41.09 308 TRP A N 1
ATOM 2532 C CA . TRP A 1 308 ? 24.602 -8.987 -8.129 1.00 41.09 308 TRP A CA 1
ATOM 2533 C C . TRP A 1 308 ? 25.623 -10.140 -8.062 1.00 41.09 308 TRP A C 1
ATOM 2535 O O . TRP A 1 308 ? 25.897 -10.772 -9.077 1.00 41.09 308 TRP A O 1
ATOM 2545 N N . GLY A 1 309 ? 26.102 -10.511 -6.869 1.00 38.69 309 GLY A N 1
ATOM 2546 C CA . GLY A 1 309 ? 26.933 -11.703 -6.648 1.00 38.69 309 GLY A CA 1
ATOM 2547 C C . GLY A 1 309 ? 26.170 -13.034 -6.765 1.00 38.69 309 GLY A C 1
ATOM 2548 O O . GLY A 1 309 ? 26.695 -13.997 -7.319 1.00 38.69 309 GLY A O 1
ATOM 2549 N N . LEU A 1 310 ? 24.914 -13.076 -6.307 1.00 35.03 310 LEU A N 1
ATOM 2550 C CA . LEU A 1 310 ? 23.969 -14.204 -6.375 1.00 35.03 310 LEU A CA 1
ATOM 2551 C C . LEU A 1 310 ? 23.193 -14.255 -7.699 1.00 35.03 310 LEU A C 1
ATOM 2553 O O . LEU A 1 310 ? 22.582 -15.276 -8.009 1.00 35.03 310 LEU A O 1
ATOM 2557 N N . SER A 1 311 ? 23.251 -13.194 -8.508 1.00 40.81 311 SER A N 1
ATOM 2558 C CA . SER A 1 311 ? 22.836 -13.166 -9.918 1.00 40.81 311 SER A CA 1
ATOM 2559 C C . SER A 1 311 ? 23.534 -14.287 -10.677 1.00 40.81 311 SER A C 1
ATOM 2561 O O . SER A 1 311 ? 22.987 -14.832 -11.628 1.00 40.81 311 SER A O 1
ATOM 2563 N N . ASN A 1 312 ? 24.718 -14.670 -10.198 1.00 40.47 312 ASN A N 1
ATOM 2564 C CA . ASN A 1 312 ? 25.509 -15.804 -10.645 1.00 40.47 312 ASN A CA 1
ATOM 2565 C C . ASN A 1 312 ? 25.100 -17.130 -9.954 1.00 40.47 312 ASN A C 1
ATOM 2567 O O . ASN A 1 312 ? 25.948 -17.997 -9.747 1.00 40.47 312 ASN A O 1
ATOM 2571 N N . GLY A 1 313 ? 23.848 -17.287 -9.496 1.00 41.00 313 GLY A N 1
ATOM 2572 C CA . GLY A 1 313 ? 23.538 -18.289 -8.465 1.00 41.00 313 GLY A CA 1
ATOM 2573 C C . GLY A 1 313 ? 22.117 -18.857 -8.361 1.00 41.00 313 GLY A C 1
ATOM 2574 O O . GLY A 1 313 ? 21.926 -19.807 -7.603 1.00 41.00 313 GLY A O 1
ATOM 2575 N N . VAL A 1 314 ? 21.106 -18.349 -9.074 1.00 38.66 314 VAL A N 1
ATOM 2576 C CA . VAL A 1 314 ? 19.710 -18.781 -8.843 1.00 38.66 314 VAL A CA 1
ATOM 2577 C C . VAL A 1 314 ? 19.221 -19.747 -9.923 1.00 38.66 314 VAL A C 1
ATOM 2579 O O . VAL A 1 314 ? 18.844 -19.353 -11.024 1.00 38.66 314 VAL A O 1
ATOM 2582 N N . ALA A 1 315 ? 19.171 -21.036 -9.583 1.00 40.31 315 ALA A N 1
ATOM 2583 C CA . ALA A 1 315 ? 18.534 -22.059 -10.404 1.00 40.31 315 ALA A CA 1
ATOM 2584 C C . ALA A 1 315 ? 17.003 -21.993 -10.277 1.00 40.31 315 ALA A C 1
ATOM 2586 O O . ALA A 1 315 ? 16.444 -22.359 -9.246 1.00 40.31 315 ALA A O 1
ATOM 2587 N N . THR A 1 316 ? 16.305 -21.638 -11.359 1.00 44.94 316 THR A N 1
ATOM 2588 C CA . THR A 1 316 ? 14.913 -22.076 -11.571 1.00 44.94 316 THR A CA 1
ATOM 2589 C C . THR A 1 316 ? 14.751 -22.642 -12.982 1.00 44.94 316 THR A C 1
ATOM 2591 O O . THR A 1 316 ? 14.133 -22.053 -13.864 1.00 44.94 316 THR A O 1
ATOM 2594 N N . GLY A 1 317 ? 15.301 -23.842 -13.196 1.00 42.72 317 GLY A N 1
ATOM 2595 C CA . GLY A 1 317 ? 15.263 -24.561 -14.478 1.00 42.72 317 GLY A CA 1
ATOM 2596 C C . GLY A 1 317 ? 13.873 -24.978 -14.984 1.00 42.72 317 GLY A C 1
ATOM 2597 O O . GLY A 1 317 ? 13.780 -25.633 -16.013 1.00 42.72 317 GLY A O 1
ATOM 2598 N N . PHE A 1 318 ? 12.793 -24.623 -14.279 1.00 44.47 318 PHE A N 1
ATOM 2599 C CA . PHE A 1 318 ? 11.432 -25.065 -14.602 1.00 44.47 318 PHE A CA 1
ATOM 2600 C C . PHE A 1 318 ? 10.513 -23.954 -15.137 1.00 44.47 318 PHE A C 1
ATOM 2602 O O . PHE A 1 318 ? 9.536 -24.257 -15.813 1.00 44.47 318 PHE A O 1
ATOM 2609 N N . ILE A 1 319 ? 10.805 -22.673 -14.865 1.00 47.31 319 ILE A N 1
ATOM 2610 C CA . ILE A 1 319 ? 9.901 -21.547 -15.199 1.00 47.31 319 ILE A CA 1
ATOM 2611 C C . ILE A 1 319 ? 10.364 -20.800 -16.457 1.00 47.31 319 ILE A C 1
ATOM 2613 O O . ILE A 1 319 ? 9.565 -20.154 -17.131 1.00 47.31 319 ILE A O 1
ATOM 2617 N N . SER A 1 320 ? 11.644 -20.902 -16.811 1.00 48.53 320 SER A N 1
ATOM 2618 C CA . SER A 1 320 ? 12.230 -20.063 -17.855 1.00 48.53 320 SER A CA 1
ATOM 2619 C C . SER A 1 320 ? 11.777 -20.436 -19.272 1.00 48.53 320 SER A C 1
ATOM 2621 O O . SER A 1 320 ? 11.712 -19.564 -20.125 1.00 48.53 320 SER A O 1
ATOM 2623 N N . HIS A 1 321 ? 11.379 -21.689 -19.515 1.00 51.28 321 HIS A N 1
ATOM 2624 C CA . HIS A 1 321 ? 10.850 -22.148 -20.808 1.00 51.28 321 HIS A CA 1
ATOM 2625 C C . HIS A 1 321 ? 9.348 -21.876 -21.005 1.00 51.28 321 HIS A C 1
ATOM 2627 O O . HIS A 1 321 ? 8.811 -22.150 -22.078 1.00 51.28 321 HIS A O 1
ATOM 2633 N N . ILE A 1 322 ? 8.657 -21.358 -19.985 1.00 56.16 322 ILE A N 1
ATOM 2634 C CA . ILE A 1 322 ? 7.213 -21.114 -20.023 1.00 56.16 322 ILE A CA 1
ATOM 2635 C C . ILE A 1 322 ? 6.968 -19.673 -20.481 1.00 56.16 322 ILE A C 1
ATOM 2637 O O . ILE A 1 322 ? 7.526 -18.725 -19.926 1.00 56.16 322 ILE A O 1
ATOM 2641 N N . GLN A 1 323 ? 6.105 -19.493 -21.486 1.00 62.06 323 GLN A N 1
ATOM 2642 C CA . GLN A 1 323 ? 5.649 -18.167 -21.905 1.00 62.06 323 GLN A CA 1
ATOM 2643 C C . GLN A 1 323 ? 5.067 -17.408 -20.695 1.00 62.06 323 GLN A C 1
ATOM 2645 O O . GLN A 1 323 ? 4.255 -17.958 -19.951 1.00 62.06 323 GLN A O 1
ATOM 2650 N N . GLY A 1 324 ? 5.487 -16.155 -20.490 1.00 67.56 324 GLY A N 1
ATOM 2651 C CA . GLY A 1 324 ? 5.071 -15.365 -19.326 1.00 67.56 324 GLY A CA 1
ATOM 2652 C C . GLY A 1 324 ? 5.939 -15.561 -18.078 1.00 67.56 324 GLY A C 1
ATOM 2653 O O . GLY A 1 324 ? 5.459 -15.326 -16.972 1.00 67.56 324 GLY A O 1
ATOM 2654 N N . SER A 1 325 ? 7.200 -15.978 -18.220 1.00 68.44 325 SER A N 1
ATOM 2655 C CA . SER A 1 325 ? 8.154 -16.169 -17.116 1.00 68.44 325 SER A CA 1
ATOM 2656 C C . SER A 1 325 ? 8.221 -14.978 -16.147 1.00 68.44 325 SER A C 1
ATOM 2658 O O . SER A 1 325 ? 8.180 -15.189 -14.936 1.00 68.44 325 SER A O 1
ATOM 2660 N N . LEU A 1 326 ? 8.212 -13.732 -16.645 1.00 72.38 326 LEU A N 1
ATOM 2661 C CA . LEU A 1 326 ? 8.171 -12.529 -15.795 1.00 72.38 326 LEU A CA 1
ATOM 2662 C C . LEU A 1 326 ? 6.935 -12.497 -14.881 1.00 72.38 326 LEU A C 1
ATOM 2664 O O . LEU A 1 326 ? 7.035 -12.107 -13.720 1.00 72.38 326 LEU A O 1
ATOM 2668 N N . VAL A 1 327 ? 5.778 -12.926 -15.393 1.00 75.56 327 VAL A N 1
ATOM 2669 C CA . VAL A 1 327 ? 4.516 -12.972 -14.639 1.00 75.56 327 VAL A CA 1
ATOM 2670 C C . VAL A 1 327 ? 4.585 -14.033 -13.555 1.00 75.56 327 VAL A C 1
ATOM 2672 O O . VAL A 1 327 ? 4.262 -13.752 -12.405 1.00 75.56 327 VAL A O 1
ATOM 2675 N N . TRP A 1 328 ? 5.032 -15.238 -13.900 1.00 77.12 328 TRP A N 1
ATOM 2676 C CA . TRP A 1 328 ? 5.141 -16.331 -12.937 1.00 77.12 328 TRP A CA 1
ATOM 2677 C C . TRP A 1 328 ? 6.123 -16.011 -11.819 1.00 77.12 328 TRP A C 1
ATOM 2679 O O . TRP A 1 328 ? 5.807 -16.249 -10.658 1.00 77.12 328 TRP A O 1
ATOM 2689 N N . ILE A 1 329 ? 7.274 -15.424 -12.152 1.00 76.38 329 ILE A N 1
ATOM 2690 C CA . ILE A 1 329 ? 8.266 -15.024 -11.155 1.00 76.38 329 ILE A CA 1
ATOM 2691 C C . ILE A 1 329 ? 7.678 -13.948 -10.246 1.00 76.38 329 ILE A C 1
ATOM 2693 O O . ILE A 1 329 ? 7.666 -14.162 -9.041 1.00 76.38 329 ILE A O 1
ATOM 2697 N N . ALA A 1 330 ? 7.096 -12.877 -10.800 1.00 78.19 330 ALA A N 1
ATOM 2698 C CA . ALA A 1 330 ? 6.451 -11.831 -10.005 1.00 78.19 330 ALA A CA 1
ATOM 2699 C C . ALA A 1 330 ? 5.370 -12.392 -9.065 1.00 78.19 330 ALA A C 1
ATOM 2701 O O . ALA A 1 330 ? 5.333 -12.053 -7.886 1.00 78.19 330 ALA A O 1
ATOM 2702 N N . LEU A 1 331 ? 4.511 -13.290 -9.557 1.00 81.19 331 LEU A N 1
ATOM 2703 C CA . LEU A 1 331 ? 3.459 -13.902 -8.745 1.00 81.19 331 LEU A CA 1
ATOM 2704 C C . LEU A 1 331 ? 4.025 -14.800 -7.646 1.00 81.19 331 LEU A C 1
ATOM 2706 O O . LEU A 1 331 ? 3.601 -14.685 -6.502 1.00 81.19 331 LEU A O 1
ATOM 2710 N N . ILE A 1 332 ? 4.973 -15.683 -7.964 1.00 79.06 332 ILE A N 1
ATOM 2711 C CA . ILE A 1 332 ? 5.561 -16.609 -6.988 1.00 79.06 332 ILE A CA 1
ATOM 2712 C C . ILE A 1 332 ? 6.310 -15.833 -5.908 1.00 79.06 332 ILE A C 1
ATOM 2714 O O . ILE A 1 332 ? 6.139 -16.115 -4.723 1.00 79.06 332 ILE A O 1
ATOM 2718 N N . THR A 1 333 ? 7.110 -14.840 -6.296 1.00 77.25 333 THR A N 1
ATOM 2719 C CA . THR A 1 333 ? 7.892 -14.053 -5.346 1.00 77.25 333 THR A CA 1
ATOM 2720 C C . THR A 1 333 ? 6.994 -13.170 -4.483 1.00 77.25 333 THR A C 1
ATOM 2722 O O . THR A 1 333 ? 7.195 -13.118 -3.269 1.00 77.25 333 THR A O 1
ATOM 2725 N N . SER A 1 334 ? 5.955 -12.552 -5.059 1.00 82.69 334 SER A N 1
ATOM 2726 C CA . SER A 1 334 ? 5.027 -11.713 -4.296 1.00 82.69 334 SER A CA 1
ATOM 2727 C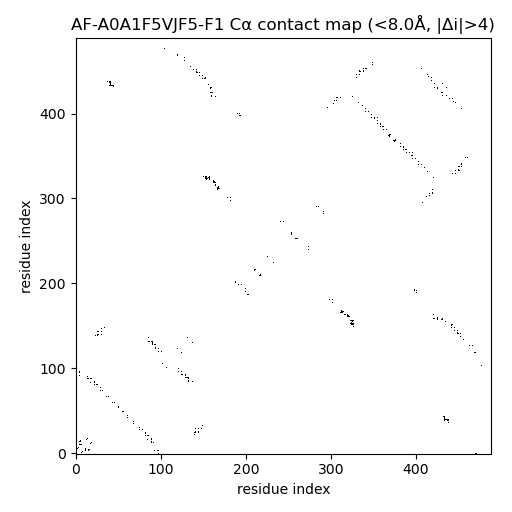 C . SER A 1 334 ? 4.077 -12.509 -3.397 1.00 82.69 334 SER A C 1
ATOM 2729 O O . SER A 1 334 ? 3.871 -12.143 -2.240 1.00 82.69 334 SER A O 1
ATOM 2731 N N . LEU A 1 335 ? 3.527 -13.630 -3.876 1.00 82.88 335 LEU A N 1
ATOM 2732 C CA . LEU A 1 335 ? 2.689 -14.518 -3.060 1.00 82.88 335 LEU A CA 1
ATOM 2733 C C . LEU A 1 335 ? 3.507 -15.223 -1.975 1.00 82.88 335 LEU A C 1
ATOM 2735 O O . LEU A 1 335 ? 3.030 -15.366 -0.851 1.00 82.88 335 LEU A O 1
ATOM 2739 N N . GLY A 1 336 ? 4.739 -15.634 -2.283 1.00 78.50 336 GLY A N 1
ATOM 2740 C CA . GLY A 1 336 ? 5.661 -16.218 -1.311 1.00 78.50 336 GLY A CA 1
ATOM 2741 C C . GLY A 1 336 ? 6.013 -15.229 -0.202 1.00 78.50 336 GLY A C 1
ATOM 2742 O O . GLY A 1 336 ? 5.902 -15.559 0.977 1.00 78.50 336 GLY A O 1
ATOM 2743 N N . GLY A 1 337 ? 6.344 -13.989 -0.569 1.00 77.44 337 GLY A N 1
ATOM 2744 C CA . GLY A 1 337 ? 6.560 -12.907 0.386 1.00 77.44 337 GLY A CA 1
ATOM 2745 C C . GLY A 1 337 ? 5.346 -12.631 1.263 1.00 77.44 337 GLY A C 1
ATOM 2746 O O . GLY A 1 337 ? 5.468 -12.562 2.483 1.00 77.44 337 GLY A O 1
ATOM 2747 N N . MET A 1 338 ? 4.159 -12.564 0.658 1.00 82.38 338 MET A N 1
ATOM 2748 C CA . MET A 1 338 ? 2.890 -12.433 1.373 1.00 82.38 338 MET A CA 1
ATOM 2749 C C . MET A 1 338 ? 2.641 -13.586 2.353 1.00 82.38 338 MET A C 1
ATOM 2751 O O . MET A 1 338 ? 2.256 -13.336 3.495 1.00 82.38 338 MET A O 1
ATOM 2755 N N . ALA A 1 339 ? 2.886 -14.832 1.946 1.00 81.19 339 ALA A N 1
ATOM 2756 C CA . ALA A 1 339 ? 2.715 -16.001 2.802 1.00 81.19 339 ALA A CA 1
ATOM 2757 C C . ALA A 1 339 ? 3.679 -15.983 3.998 1.00 81.19 339 ALA A C 1
ATOM 2759 O O . ALA A 1 339 ? 3.263 -16.242 5.126 1.00 81.19 339 ALA A O 1
ATOM 2760 N N . ILE A 1 340 ? 4.946 -15.623 3.785 1.00 77.19 340 ILE A N 1
ATOM 2761 C CA . ILE A 1 340 ? 5.915 -15.499 4.880 1.00 77.19 340 ILE A CA 1
ATOM 2762 C C . ILE A 1 340 ? 5.523 -14.340 5.802 1.00 77.19 340 ILE A C 1
ATOM 2764 O O . ILE A 1 340 ? 5.480 -14.528 7.015 1.00 77.19 340 ILE A O 1
ATOM 2768 N N . SER A 1 341 ? 5.148 -13.178 5.258 1.00 78.19 341 SER A N 1
ATOM 2769 C CA . SER A 1 341 ? 4.646 -12.046 6.049 1.00 78.19 341 SER A CA 1
ATOM 2770 C C . SER A 1 341 ? 3.448 -12.436 6.913 1.00 78.19 341 SER A C 1
ATOM 2772 O O . SER A 1 341 ? 3.365 -12.024 8.067 1.00 78.19 341 SER A O 1
ATOM 2774 N N . TRP A 1 342 ? 2.546 -13.274 6.394 1.00 80.88 342 TRP A N 1
ATOM 2775 C CA . TRP A 1 342 ? 1.428 -13.813 7.164 1.00 80.88 342 TRP A CA 1
ATOM 2776 C C . TRP A 1 342 ? 1.904 -14.660 8.347 1.00 80.88 342 TRP A C 1
ATOM 2778 O O . TRP A 1 342 ? 1.436 -14.474 9.468 1.00 80.88 342 TRP A O 1
ATOM 2788 N N . VAL A 1 343 ? 2.847 -15.578 8.116 1.00 77.19 343 VAL A N 1
ATOM 2789 C CA . VAL A 1 343 ? 3.413 -16.438 9.168 1.00 77.19 343 VAL A CA 1
ATOM 2790 C C . VAL A 1 343 ? 4.124 -15.604 10.235 1.00 77.19 343 VAL A C 1
ATOM 2792 O O . VAL A 1 343 ? 3.919 -15.823 11.425 1.00 77.19 343 VAL A O 1
ATOM 2795 N N . VAL A 1 344 ? 4.909 -14.609 9.824 1.00 73.62 344 VAL A N 1
ATOM 2796 C CA . VAL A 1 344 ? 5.641 -13.706 10.724 1.00 73.62 344 VAL A CA 1
ATOM 2797 C C . VAL A 1 344 ? 4.670 -12.815 11.522 1.00 73.62 344 VAL A C 1
ATOM 2799 O O . VAL A 1 344 ? 4.876 -12.569 12.712 1.00 73.62 344 VAL A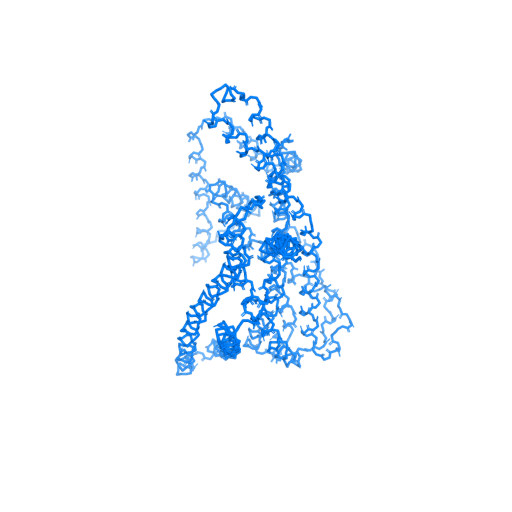 O 1
ATOM 2802 N N . GLY A 1 345 ? 3.575 -12.367 10.900 1.00 75.38 345 GLY A N 1
ATOM 2803 C CA . GLY A 1 345 ? 2.573 -11.476 11.496 1.00 75.38 345 GLY A CA 1
ATOM 2804 C C . GLY A 1 345 ? 1.463 -12.158 12.305 1.00 75.38 345 GLY A C 1
ATOM 2805 O O . GLY A 1 345 ? 0.677 -11.457 12.947 1.00 75.38 345 GLY A O 1
ATOM 2806 N N . ILE A 1 346 ? 1.382 -13.496 12.312 1.00 80.25 346 ILE A N 1
ATOM 2807 C CA . ILE A 1 346 ? 0.236 -14.241 12.868 1.00 80.25 346 ILE A CA 1
ATOM 2808 C C . ILE A 1 346 ? 0.002 -13.988 14.364 1.00 80.25 346 ILE A C 1
ATOM 2810 O O . ILE A 1 346 ? -1.140 -13.996 14.812 1.00 80.25 346 ILE A O 1
ATOM 2814 N N . ALA A 1 347 ? 1.065 -13.716 15.125 1.00 80.19 347 ALA A N 1
ATOM 2815 C CA . ALA A 1 347 ? 1.002 -13.494 16.570 1.00 80.19 347 ALA A CA 1
ATOM 2816 C C . ALA A 1 347 ? 0.657 -12.042 16.967 1.00 80.19 347 ALA A C 1
ATOM 2818 O O . ALA A 1 347 ? 0.291 -11.784 18.115 1.00 80.19 347 ALA A O 1
ATOM 2819 N N . LEU A 1 348 ? 0.757 -11.076 16.043 1.00 79.19 348 LEU A N 1
ATOM 2820 C CA . LEU A 1 348 ? 0.524 -9.652 16.330 1.00 79.19 348 LEU A CA 1
ATOM 2821 C C . LEU A 1 348 ? -0.899 -9.333 16.834 1.00 79.19 348 LEU A C 1
ATOM 2823 O O . LEU A 1 348 ? -1.010 -8.552 17.782 1.00 79.19 348 LEU A O 1
ATOM 2827 N N . PRO A 1 349 ? -1.988 -9.896 16.267 1.00 77.38 349 PRO A N 1
ATOM 2828 C CA . PRO A 1 349 ? -3.347 -9.576 16.706 1.00 77.38 349 PRO A CA 1
ATOM 2829 C C . PRO A 1 349 ? -3.602 -9.965 18.166 1.00 77.38 349 PRO A C 1
ATOM 2831 O O . PRO A 1 349 ? -4.175 -9.178 18.919 1.00 77.38 349 PRO A O 1
ATOM 2834 N N . ASP A 1 350 ? -3.131 -11.143 18.579 1.00 79.06 350 ASP A N 1
ATOM 2835 C CA . ASP A 1 350 ? -3.311 -11.641 19.945 1.00 79.06 350 ASP A CA 1
ATOM 2836 C C . ASP A 1 350 ? -2.537 -10.784 20.952 1.00 79.06 350 ASP A C 1
ATOM 2838 O O . ASP A 1 350 ? -3.042 -10.453 22.028 1.00 79.06 350 ASP A O 1
ATOM 2842 N N . LEU A 1 351 ? -1.324 -10.356 20.590 1.00 81.94 351 LEU A N 1
ATOM 2843 C CA . LEU A 1 351 ? -0.530 -9.438 21.407 1.00 81.94 351 LEU A CA 1
ATOM 2844 C C . LEU A 1 351 ? -1.191 -8.061 21.518 1.00 81.94 351 LEU A C 1
ATOM 2846 O O . LEU A 1 351 ? -1.247 -7.509 22.615 1.00 81.94 351 LEU A O 1
ATOM 2850 N N . GLN A 1 352 ? -1.736 -7.530 20.420 1.00 80.31 352 GLN A N 1
ATOM 2851 C CA . GLN A 1 352 ? -2.452 -6.253 20.416 1.00 80.31 352 GLN A CA 1
ATOM 2852 C C . GLN A 1 352 ? -3.696 -6.31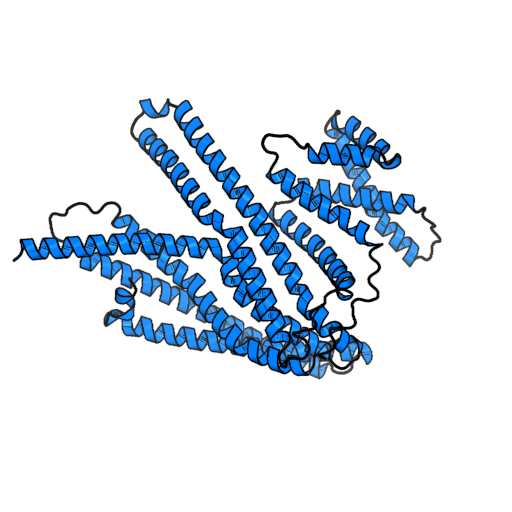1 21.310 1.00 80.31 352 GLN A C 1
ATOM 2854 O O . GLN A 1 352 ? -3.937 -5.395 22.096 1.00 80.31 352 GLN A O 1
ATOM 2859 N N . TYR A 1 353 ? -4.457 -7.405 21.231 1.00 78.81 353 TYR A N 1
ATOM 2860 C CA . TYR A 1 353 ? -5.626 -7.634 22.075 1.00 78.81 353 TYR A CA 1
ATOM 2861 C C . TYR A 1 353 ? -5.255 -7.714 23.561 1.00 78.81 353 TYR A C 1
ATOM 2863 O O . TYR A 1 353 ? -5.866 -7.042 24.395 1.00 78.81 353 TYR A O 1
ATOM 2871 N N . ASN A 1 354 ? -4.215 -8.481 23.903 1.00 83.94 354 ASN A N 1
ATOM 2872 C CA . ASN A 1 354 ? -3.717 -8.567 25.277 1.00 83.94 354 ASN A CA 1
ATOM 2873 C C . ASN A 1 354 ? -3.287 -7.198 25.812 1.00 83.94 354 ASN A C 1
ATOM 2875 O O . ASN A 1 354 ? -3.568 -6.874 26.966 1.00 83.94 354 ASN A O 1
ATOM 2879 N N . ASN A 1 355 ? -2.669 -6.379 24.960 1.00 86.06 355 ASN A N 1
ATOM 2880 C CA . ASN A 1 355 ? -2.240 -5.040 25.327 1.00 86.06 355 ASN A CA 1
ATOM 2881 C C . ASN A 1 355 ? -3.430 -4.100 25.583 1.00 86.06 355 ASN A C 1
ATOM 2883 O O . ASN A 1 355 ? -3.472 -3.435 26.618 1.00 86.06 355 ASN A O 1
ATOM 2887 N N . GLN A 1 356 ? -4.447 -4.127 24.710 1.00 81.31 356 GLN A N 1
ATOM 2888 C CA . GLN A 1 356 ? -5.709 -3.399 24.911 1.00 81.31 356 GLN A CA 1
ATOM 2889 C C . GLN A 1 356 ? -6.410 -3.818 26.210 1.00 81.31 356 GLN A C 1
ATOM 2891 O O . GLN A 1 356 ? -6.956 -2.974 26.919 1.00 81.31 356 GLN A O 1
ATOM 2896 N N . LYS A 1 357 ? -6.366 -5.109 26.564 1.00 86.88 357 LYS A N 1
ATOM 2897 C CA . LYS A 1 357 ? -6.939 -5.624 27.815 1.00 86.88 357 LYS A CA 1
ATOM 2898 C C . LYS A 1 357 ? -6.216 -5.079 29.051 1.00 86.88 357 LYS A C 1
ATOM 2900 O O . LYS A 1 357 ? -6.882 -4.660 29.998 1.00 86.88 357 LYS A O 1
ATOM 2905 N N . THR A 1 358 ? -4.880 -5.065 29.059 1.00 89.75 358 THR A N 1
ATOM 2906 C CA . THR A 1 358 ? -4.106 -4.485 30.173 1.00 89.75 358 THR A CA 1
ATOM 2907 C C . THR A 1 358 ? -4.254 -2.970 30.264 1.00 89.75 358 THR A C 1
ATOM 2909 O O . THR A 1 358 ? -4.352 -2.432 31.364 1.00 89.75 358 THR A O 1
ATOM 2912 N N . GLU A 1 359 ? -4.356 -2.280 29.129 1.00 87.94 359 GLU A N 1
ATOM 2913 C CA . GLU A 1 359 ? -4.597 -0.836 29.091 1.00 87.94 359 GLU A CA 1
ATOM 2914 C C . GLU A 1 359 ? -5.993 -0.483 29.619 1.00 87.94 359 GLU A C 1
ATOM 2916 O O . GLU A 1 359 ? -6.143 0.442 30.416 1.00 87.94 359 GLU A O 1
ATOM 2921 N N . ALA A 1 360 ? -7.014 -1.266 29.260 1.00 85.69 360 ALA A N 1
ATOM 2922 C CA . ALA A 1 360 ? -8.364 -1.107 29.792 1.00 85.69 360 ALA A CA 1
ATOM 2923 C C . ALA A 1 360 ? -8.427 -1.349 31.309 1.00 85.69 360 ALA A C 1
ATOM 2925 O O . ALA A 1 360 ? -9.145 -0.634 32.006 1.00 85.69 360 ALA A O 1
ATOM 2926 N N . ALA A 1 361 ? -7.666 -2.318 31.833 1.00 89.19 361 ALA A N 1
ATOM 2927 C CA . ALA A 1 361 ? -7.570 -2.558 33.273 1.00 89.19 361 ALA A CA 1
ATOM 2928 C C . ALA A 1 361 ? -6.952 -1.357 34.009 1.00 89.19 361 ALA A C 1
ATOM 2930 O O . ALA A 1 361 ? -7.513 -0.902 35.005 1.00 89.19 361 ALA A O 1
ATOM 2931 N N . LEU A 1 362 ? -5.860 -0.795 33.477 1.00 89.06 362 LEU A N 1
ATOM 2932 C CA . LEU A 1 362 ? -5.252 0.424 34.013 1.00 89.06 362 LEU A CA 1
ATOM 2933 C C . LEU A 1 362 ? -6.220 1.614 33.941 1.00 89.06 362 LEU A C 1
ATOM 2935 O O . LEU A 1 362 ? -6.409 2.313 34.932 1.00 89.06 362 LEU A O 1
ATOM 2939 N N . ARG A 1 363 ? -6.876 1.824 32.792 1.00 88.75 363 ARG A N 1
ATOM 2940 C CA . ARG A 1 363 ? -7.852 2.907 32.604 1.00 88.75 363 ARG A CA 1
ATOM 2941 C C . ARG A 1 363 ? -9.016 2.795 33.583 1.00 88.75 363 ARG A C 1
ATOM 2943 O O . ARG A 1 363 ? -9.430 3.803 34.142 1.00 88.75 363 ARG A O 1
ATOM 2950 N N . ARG A 1 364 ? -9.532 1.585 33.806 1.00 87.69 364 ARG A N 1
ATOM 2951 C CA . ARG A 1 364 ? -10.610 1.332 34.769 1.00 87.69 364 ARG A CA 1
ATOM 2952 C C . ARG A 1 364 ? -10.199 1.728 36.187 1.00 87.69 364 ARG A C 1
ATOM 2954 O O . ARG A 1 364 ? -10.988 2.360 36.879 1.00 87.69 364 ARG A O 1
ATOM 2961 N N . GLU A 1 365 ? -8.980 1.388 36.597 1.00 87.25 365 GLU A N 1
ATOM 2962 C CA . GLU A 1 365 ? -8.479 1.757 37.924 1.00 87.25 365 GLU A CA 1
ATOM 2963 C C . GLU A 1 365 ? -8.285 3.271 38.063 1.00 87.25 365 GLU A C 1
ATOM 2965 O O . GLU A 1 365 ? -8.645 3.851 39.082 1.00 87.25 365 GLU A O 1
ATOM 2970 N N . LEU A 1 366 ? -7.789 3.936 37.016 1.00 85.38 366 LEU A N 1
ATOM 2971 C CA . LEU A 1 366 ? -7.667 5.394 36.997 1.00 85.38 366 LEU A CA 1
ATOM 2972 C C . LEU A 1 366 ? -9.026 6.093 37.122 1.00 85.38 366 LEU A C 1
ATOM 2974 O O . LEU A 1 366 ? -9.124 7.063 37.863 1.00 85.38 366 LEU A O 1
ATOM 2978 N N . VAL A 1 367 ? -10.072 5.573 36.472 1.00 86.06 367 VAL A N 1
ATOM 2979 C CA . VAL A 1 367 ? -11.443 6.093 36.620 1.00 86.06 367 VAL A CA 1
ATOM 2980 C C . VAL A 1 367 ? -11.944 5.919 38.056 1.00 86.06 367 VAL A C 1
ATOM 2982 O O . VAL A 1 367 ? -12.481 6.857 38.630 1.00 86.06 367 VAL A O 1
ATOM 2985 N N . PHE A 1 368 ? -11.709 4.769 38.697 1.00 82.75 368 PHE A N 1
ATOM 2986 C CA . PHE A 1 368 ? -12.070 4.606 40.113 1.00 82.75 368 PHE A CA 1
ATOM 2987 C C . PHE A 1 368 ? -11.308 5.561 41.042 1.00 82.75 368 PHE A C 1
ATOM 2989 O O . PHE A 1 368 ? -11.858 5.999 42.050 1.00 82.75 368 PHE A O 1
ATOM 2996 N N . CYS A 1 369 ? -10.066 5.907 40.702 1.00 82.19 369 CYS A N 1
ATOM 2997 C CA . CYS A 1 369 ? -9.296 6.923 41.414 1.00 82.19 369 CYS A CA 1
ATOM 2998 C C . CYS A 1 369 ? -9.850 8.346 41.225 1.00 82.19 369 CYS A C 1
ATOM 3000 O O . CYS A 1 369 ? -9.575 9.204 42.064 1.00 82.19 369 CYS A O 1
ATOM 3002 N N . GLU A 1 370 ? -10.600 8.640 40.156 1.00 82.50 370 GLU A N 1
ATOM 3003 C CA . GLU A 1 370 ? -11.257 9.945 39.998 1.00 82.50 370 GLU A CA 1
ATOM 3004 C C . GLU A 1 370 ? -12.349 10.126 41.059 1.00 82.50 370 GLU A C 1
ATOM 3006 O O . GLU A 1 370 ? -12.348 11.145 41.756 1.00 82.50 370 GLU A O 1
ATOM 3011 N N . ASP A 1 371 ? -13.192 9.108 41.244 1.00 80.56 371 ASP A N 1
ATOM 3012 C CA . ASP A 1 371 ? -14.357 9.150 42.134 1.00 80.56 371 ASP A CA 1
ATOM 3013 C C . ASP A 1 371 ? -14.015 8.949 43.623 1.00 80.56 371 ASP A C 1
ATOM 3015 O O . ASP A 1 371 ? -14.675 9.529 44.486 1.00 80.56 371 ASP A O 1
ATOM 3019 N N . ASP A 1 372 ? -12.982 8.160 43.949 1.00 78.12 372 ASP A N 1
ATOM 3020 C CA . ASP A 1 372 ? -12.672 7.759 45.329 1.00 78.12 372 ASP A CA 1
ATOM 3021 C C . ASP A 1 372 ? -11.256 8.184 45.768 1.00 78.12 372 ASP A C 1
ATOM 3023 O O . ASP A 1 372 ? -10.238 7.725 45.237 1.00 78.12 372 ASP A O 1
ATOM 3027 N N . TYR A 1 373 ? -11.180 9.074 46.766 1.00 67.75 373 TYR A N 1
ATOM 3028 C CA . TYR A 1 373 ? -9.919 9.631 47.273 1.00 67.75 373 TYR A CA 1
ATOM 3029 C C . TYR A 1 373 ? -9.034 8.585 47.969 1.00 67.75 373 TYR A C 1
ATOM 3031 O O . TYR A 1 373 ? -7.810 8.711 47.903 1.00 67.75 373 TYR A O 1
ATOM 3039 N N . GLU A 1 374 ? -9.599 7.546 48.597 1.00 65.38 374 GLU A N 1
ATOM 3040 C CA . GLU A 1 374 ? -8.803 6.522 49.290 1.00 65.38 374 GLU A CA 1
ATOM 3041 C C . GLU A 1 374 ? -8.067 5.609 48.298 1.00 65.38 374 GLU A C 1
ATOM 3043 O O . GLU A 1 374 ? -6.887 5.292 48.498 1.00 65.38 374 GLU A O 1
ATOM 3048 N N . ARG A 1 375 ? -8.702 5.277 47.162 1.00 64.31 375 ARG A N 1
ATOM 3049 C CA . ARG A 1 375 ? -8.096 4.466 46.089 1.00 64.31 375 ARG A CA 1
ATOM 3050 C C . ARG A 1 375 ? -6.940 5.158 45.368 1.00 64.31 375 ARG A C 1
ATOM 3052 O O . ARG A 1 375 ? -6.014 4.470 44.940 1.00 64.31 375 ARG A O 1
ATOM 3059 N N . ARG A 1 376 ? -6.895 6.500 45.348 1.00 64.62 376 ARG A N 1
ATOM 3060 C CA . ARG A 1 376 ? -5.748 7.280 44.819 1.00 64.62 376 ARG A CA 1
ATOM 3061 C C . ARG A 1 376 ? -4.423 6.940 45.507 1.00 64.62 376 ARG A C 1
ATOM 3063 O O . ARG A 1 376 ? -3.350 7.159 44.944 1.00 64.62 376 ARG A O 1
ATOM 3070 N N . THR A 1 377 ? -4.487 6.424 46.732 1.00 60.47 377 THR A N 1
ATOM 3071 C CA . THR A 1 377 ? -3.316 6.148 47.570 1.00 60.47 377 THR A CA 1
ATOM 3072 C C . THR A 1 377 ? -2.678 4.789 47.268 1.00 60.47 377 THR A C 1
ATOM 3074 O O . THR A 1 377 ? -1.532 4.559 47.660 1.00 60.47 377 THR A O 1
ATOM 3077 N N . ASN A 1 378 ? -3.356 3.901 46.525 1.00 74.81 378 ASN A N 1
ATOM 3078 C CA . ASN A 1 378 ? -2.871 2.553 46.219 1.00 74.81 378 ASN A CA 1
ATOM 3079 C C . ASN A 1 378 ? -1.861 2.544 45.053 1.00 74.81 378 ASN A C 1
ATOM 3081 O O . ASN A 1 378 ? -2.070 1.959 43.988 1.00 74.81 378 ASN A O 1
ATOM 3085 N N . LYS A 1 379 ? -0.730 3.225 45.266 1.00 80.38 379 LYS A N 1
ATOM 3086 C CA . LYS A 1 379 ? 0.371 3.348 44.296 1.00 80.38 379 LYS A CA 1
ATOM 3087 C C . LYS A 1 379 ? 0.941 1.992 43.879 1.00 80.38 379 LYS A C 1
ATOM 3089 O O . LYS A 1 379 ? 1.418 1.857 42.757 1.00 80.38 379 LYS A O 1
ATOM 3094 N N . GLU A 1 380 ? 0.879 0.998 44.762 1.00 86.44 380 GLU A N 1
ATOM 3095 C CA . GLU A 1 380 ? 1.373 -0.355 44.504 1.00 86.44 380 GLU A CA 1
ATOM 3096 C C . GLU A 1 380 ? 0.527 -1.083 43.449 1.00 86.44 380 GLU A C 1
ATOM 3098 O O . GLU A 1 380 ? 1.080 -1.692 42.532 1.00 86.44 380 GLU A O 1
ATOM 3103 N N . LEU A 1 381 ? -0.804 -0.947 43.501 1.00 85.44 381 LEU A N 1
ATOM 3104 C CA . LEU A 1 381 ? -1.700 -1.507 42.487 1.00 85.44 381 LEU A CA 1
ATOM 3105 C C . LEU A 1 381 ? -1.468 -0.873 41.109 1.00 85.44 381 LEU A C 1
ATOM 3107 O O . LEU A 1 381 ? -1.342 -1.595 40.121 1.00 85.44 381 LEU A O 1
ATOM 3111 N N . ILE A 1 382 ? -1.357 0.457 41.040 1.00 86.38 382 ILE A N 1
ATOM 3112 C CA . ILE A 1 382 ? -1.078 1.167 39.781 1.00 86.38 382 ILE A CA 1
ATOM 3113 C C . ILE A 1 382 ? 0.285 0.745 39.220 1.00 86.38 382 ILE A C 1
ATOM 3115 O O . ILE A 1 382 ? 0.388 0.444 38.032 1.00 86.38 382 ILE A O 1
ATOM 3119 N N . ALA A 1 383 ? 1.318 0.664 40.065 1.00 88.62 383 ALA A N 1
ATOM 3120 C CA . ALA A 1 383 ? 2.646 0.212 39.656 1.00 88.62 383 ALA A CA 1
ATOM 3121 C C . ALA A 1 383 ? 2.624 -1.227 39.119 1.00 88.62 383 ALA A C 1
ATOM 3123 O O . ALA A 1 383 ? 3.259 -1.513 38.104 1.00 88.62 383 ALA A O 1
ATOM 3124 N N . ARG A 1 384 ? 1.855 -2.125 39.748 1.00 91.50 384 ARG A N 1
ATOM 3125 C CA . ARG A 1 384 ? 1.668 -3.501 39.275 1.00 91.50 384 ARG A CA 1
ATOM 3126 C C . ARG A 1 384 ? 0.961 -3.551 37.919 1.00 91.50 384 ARG A C 1
ATOM 3128 O O . ARG A 1 384 ? 1.484 -4.175 37.001 1.00 91.50 384 ARG A O 1
ATOM 3135 N N . LEU A 1 385 ? -0.176 -2.865 37.773 1.00 90.25 385 LEU A N 1
ATOM 3136 C CA . LEU A 1 385 ? -0.927 -2.803 36.511 1.00 90.25 385 LEU A CA 1
ATOM 3137 C C . LEU A 1 385 ? -0.081 -2.213 35.379 1.00 90.25 385 LEU A C 1
ATOM 3139 O O . LEU A 1 385 ? -0.124 -2.694 34.247 1.00 90.25 385 LEU A O 1
ATOM 3143 N N . PHE A 1 386 ? 0.718 -1.192 35.687 1.00 90.81 386 PHE A N 1
ATOM 3144 C CA . PHE A 1 386 ? 1.638 -0.598 34.728 1.00 90.81 386 PHE A CA 1
ATOM 3145 C C . PHE A 1 386 ? 2.793 -1.544 34.372 1.00 90.81 386 PHE A C 1
ATOM 3147 O O . PHE A 1 386 ? 3.169 -1.625 33.208 1.00 90.81 386 PHE A O 1
ATOM 3154 N N . SER A 1 387 ? 3.321 -2.315 35.328 1.00 91.06 387 SER A N 1
ATOM 3155 C CA . SER A 1 387 ? 4.349 -3.329 35.055 1.00 91.06 387 SER A CA 1
ATOM 3156 C C . SER A 1 387 ? 3.830 -4.453 34.147 1.00 91.06 387 SER A C 1
ATOM 3158 O O . SER A 1 387 ? 4.534 -4.884 33.228 1.00 91.06 387 SER A O 1
ATOM 3160 N N . ASP A 1 388 ? 2.579 -4.879 34.348 1.00 88.50 388 ASP A N 1
ATOM 3161 C CA . ASP A 1 388 ? 1.897 -5.848 33.482 1.00 88.50 388 ASP A CA 1
ATOM 3162 C C . ASP A 1 388 ? 1.698 -5.281 32.062 1.00 88.50 388 ASP A C 1
ATOM 3164 O O . ASP A 1 388 ? 1.974 -5.959 31.066 1.00 88.50 388 ASP A O 1
ATOM 3168 N N . LEU A 1 389 ? 1.294 -4.009 31.961 1.00 90.06 389 LEU A N 1
ATOM 3169 C CA . LEU A 1 389 ? 1.182 -3.278 30.697 1.00 90.06 389 LEU A CA 1
ATOM 3170 C C . LEU A 1 389 ? 2.538 -3.194 29.973 1.00 90.06 389 LEU A C 1
ATOM 3172 O O . LEU A 1 389 ? 2.639 -3.516 28.791 1.00 90.06 389 LEU A O 1
ATOM 3176 N N . GLU A 1 390 ? 3.602 -2.831 30.686 1.00 89.06 390 GLU A N 1
ATOM 3177 C CA . GLU A 1 390 ? 4.969 -2.740 30.166 1.00 89.06 390 GLU A CA 1
ATOM 3178 C C . GLU A 1 390 ? 5.480 -4.099 29.657 1.00 89.06 390 GLU A C 1
ATOM 3180 O O . GLU A 1 390 ? 6.128 -4.189 28.611 1.00 89.06 390 GLU A O 1
ATOM 3185 N N . ALA A 1 391 ? 5.179 -5.192 30.365 1.00 86.69 391 ALA A N 1
ATOM 3186 C CA . ALA A 1 391 ? 5.519 -6.543 29.925 1.00 86.69 391 ALA A CA 1
ATOM 3187 C C . ALA A 1 391 ? 4.831 -6.923 28.601 1.00 86.69 391 ALA A C 1
ATOM 3189 O O . ALA A 1 391 ? 5.484 -7.513 27.733 1.00 86.69 391 ALA A O 1
ATOM 3190 N N . ASN A 1 392 ? 3.560 -6.553 28.421 1.00 84.81 392 ASN A N 1
ATOM 3191 C CA . ASN A 1 392 ? 2.831 -6.777 27.171 1.00 84.81 392 ASN A CA 1
ATOM 3192 C C . ASN A 1 392 ? 3.358 -5.905 26.028 1.00 84.81 392 ASN A C 1
ATOM 3194 O O . ASN A 1 392 ? 3.648 -6.435 24.952 1.00 84.81 392 ASN A O 1
ATOM 3198 N N . TYR A 1 393 ? 3.577 -4.609 26.268 1.00 84.44 393 TYR A N 1
ATOM 3199 C CA . TYR A 1 393 ? 4.153 -3.705 25.271 1.00 84.44 393 TYR A CA 1
ATOM 3200 C C . TYR A 1 393 ? 5.539 -4.162 24.807 1.00 84.44 393 TYR A C 1
ATOM 3202 O O . TYR A 1 393 ? 5.803 -4.151 23.609 1.00 84.44 393 TYR A O 1
ATOM 3210 N N . ARG A 1 394 ? 6.407 -4.652 25.702 1.00 82.06 394 ARG A N 1
ATOM 3211 C CA . ARG A 1 394 ? 7.717 -5.198 25.299 1.00 82.06 394 ARG A CA 1
ATOM 3212 C C . ARG A 1 394 ? 7.602 -6.371 24.330 1.00 82.06 394 ARG A C 1
ATOM 3214 O O . ARG A 1 394 ? 8.316 -6.408 23.331 1.00 82.06 394 ARG A O 1
ATOM 3221 N N . ARG A 1 395 ? 6.703 -7.325 24.603 1.00 80.12 395 ARG A N 1
ATOM 3222 C CA . ARG A 1 395 ? 6.464 -8.458 23.691 1.00 80.12 395 ARG A CA 1
ATOM 3223 C C . ARG A 1 395 ? 5.938 -7.966 22.348 1.00 80.12 395 ARG A C 1
ATOM 3225 O O . ARG A 1 395 ? 6.443 -8.394 21.315 1.00 80.12 395 ARG A O 1
ATOM 3232 N N . LEU A 1 396 ? 4.977 -7.044 22.376 1.00 80.88 396 LEU A N 1
ATOM 3233 C CA . LEU A 1 396 ? 4.393 -6.439 21.185 1.00 80.88 396 LEU A CA 1
ATOM 3234 C C . LEU A 1 396 ? 5.449 -5.716 20.333 1.00 80.88 396 LEU A C 1
ATOM 3236 O O . LEU A 1 396 ? 5.526 -5.955 19.132 1.00 80.88 396 LEU A O 1
ATOM 3240 N N . PHE A 1 397 ? 6.301 -4.886 20.940 1.00 79.00 397 PHE A N 1
ATOM 3241 C CA . PHE A 1 397 ? 7.361 -4.155 20.240 1.00 79.00 397 PHE A CA 1
ATOM 3242 C C . PHE A 1 397 ? 8.403 -5.077 19.619 1.00 79.00 397 PHE A C 1
ATOM 3244 O O . PHE A 1 397 ? 8.815 -4.838 18.489 1.00 79.00 397 PHE A O 1
ATOM 3251 N N . LEU A 1 398 ? 8.788 -6.153 20.310 1.00 74.75 398 LEU A N 1
ATOM 3252 C CA . LEU A 1 398 ? 9.687 -7.155 19.742 1.00 74.75 398 LEU A CA 1
ATOM 3253 C C . LEU A 1 398 ? 9.069 -7.807 18.497 1.00 74.75 398 LEU A C 1
ATOM 3255 O O . LEU A 1 398 ? 9.774 -8.021 17.511 1.00 74.75 398 LEU A O 1
ATOM 3259 N N . HIS A 1 399 ? 7.753 -8.062 18.523 1.00 76.12 399 HIS A N 1
ATOM 3260 C CA . HIS A 1 399 ? 7.051 -8.665 17.392 1.00 76.12 399 HIS A CA 1
ATOM 3261 C C . HIS A 1 399 ? 6.891 -7.727 16.198 1.00 76.12 399 HIS A C 1
ATOM 3263 O O . HIS A 1 399 ? 7.112 -8.140 15.061 1.00 76.12 399 HIS A O 1
ATOM 3269 N N . TYR A 1 400 ? 6.611 -6.448 16.446 1.00 76.69 400 TYR A N 1
ATOM 3270 C CA . TYR A 1 400 ? 6.690 -5.433 15.397 1.00 76.69 400 TYR A CA 1
ATOM 3271 C C . TYR A 1 400 ? 8.111 -5.277 14.855 1.00 76.69 400 TYR A C 1
ATOM 3273 O O . TYR A 1 400 ? 8.279 -5.138 13.652 1.00 76.69 400 TYR A O 1
ATOM 3281 N N . GLY A 1 401 ? 9.130 -5.353 15.715 1.00 70.81 401 GLY A N 1
ATOM 3282 C CA . GLY A 1 401 ? 10.530 -5.227 15.322 1.00 70.81 401 GLY A CA 1
ATOM 3283 C C . GLY A 1 401 ? 10.930 -6.245 14.259 1.00 70.81 401 GLY A C 1
ATOM 3284 O O . GLY A 1 401 ? 11.359 -5.857 13.176 1.00 70.81 401 GLY A O 1
ATOM 3285 N N . TYR A 1 402 ? 10.754 -7.546 14.515 1.00 67.69 402 TYR A N 1
ATOM 3286 C CA . TYR A 1 402 ? 11.113 -8.553 13.511 1.00 67.69 402 TYR A CA 1
ATOM 3287 C C . TYR A 1 402 ? 10.190 -8.516 12.278 1.00 67.69 402 TYR A C 1
ATOM 3289 O O . TYR A 1 402 ? 10.650 -8.811 11.176 1.00 67.69 402 TYR A O 1
ATOM 3297 N N . PHE A 1 403 ? 8.908 -8.151 12.435 1.00 73.75 403 PHE A N 1
ATOM 3298 C CA . PHE A 1 403 ? 7.960 -8.052 11.321 1.00 73.75 403 PHE A CA 1
ATOM 3299 C C . PHE A 1 403 ? 8.352 -6.919 10.365 1.00 73.75 403 PHE A C 1
ATOM 3301 O O . PHE A 1 403 ? 8.430 -7.134 9.157 1.00 73.75 403 PHE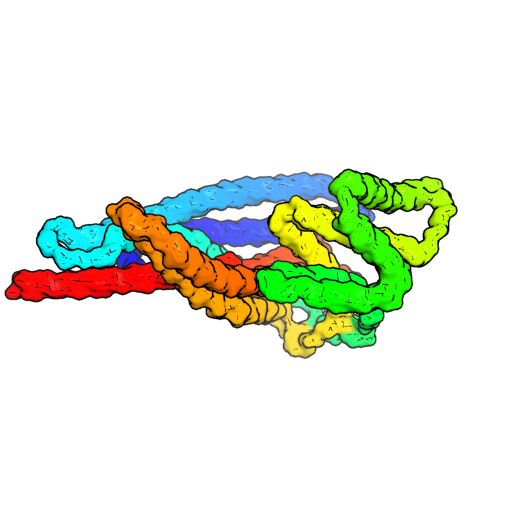 A O 1
ATOM 3308 N N . ASP A 1 404 ? 8.692 -5.748 10.906 1.00 73.25 404 ASP A N 1
ATOM 3309 C CA . ASP A 1 404 ? 9.189 -4.605 10.140 1.00 73.25 404 ASP A CA 1
ATOM 3310 C C . ASP A 1 404 ? 10.521 -4.923 9.448 1.00 73.25 404 ASP A C 1
ATOM 3312 O O . ASP A 1 404 ? 10.742 -4.499 8.310 1.00 73.25 404 ASP A O 1
ATOM 3316 N N . LEU A 1 405 ? 11.415 -5.667 10.114 1.00 70.06 405 LEU A N 1
ATOM 3317 C CA . LEU A 1 405 ? 12.687 -6.100 9.526 1.00 70.06 405 LEU A CA 1
ATOM 3318 C C . LEU A 1 405 ? 12.461 -7.046 8.344 1.00 70.06 405 LEU A C 1
ATOM 3320 O O . LEU A 1 405 ? 13.056 -6.839 7.287 1.00 70.06 405 LEU A O 1
ATOM 3324 N N . TRP A 1 406 ? 11.582 -8.040 8.500 1.00 75.06 406 TRP A N 1
ATOM 3325 C CA . TRP A 1 406 ? 11.182 -8.932 7.413 1.00 75.06 406 TRP A CA 1
ATOM 3326 C C . TRP A 1 406 ? 10.572 -8.153 6.243 1.00 75.06 406 TRP A C 1
ATOM 3328 O O . TRP A 1 406 ? 11.038 -8.300 5.116 1.00 75.06 406 TRP A O 1
ATOM 3338 N N . GLY A 1 407 ? 9.584 -7.290 6.507 1.00 74.00 407 GLY A N 1
ATOM 3339 C CA . GLY A 1 407 ? 8.926 -6.491 5.470 1.00 74.00 407 GLY A CA 1
ATOM 3340 C C . GLY A 1 407 ? 9.912 -5.604 4.707 1.00 74.00 407 GLY A C 1
ATOM 3341 O O . GLY A 1 407 ? 9.916 -5.591 3.479 1.00 74.00 407 GLY A O 1
ATOM 3342 N N . SER A 1 408 ? 10.831 -4.952 5.426 1.00 72.44 408 SER A N 1
ATOM 3343 C CA . SER A 1 408 ? 11.871 -4.117 4.810 1.00 72.44 408 SER A CA 1
ATOM 3344 C C . SER A 1 408 ? 12.822 -4.939 3.938 1.00 72.44 408 SER A C 1
ATOM 3346 O O . SER A 1 408 ? 13.161 -4.529 2.832 1.00 72.44 408 SER A O 1
ATOM 3348 N N . TRP A 1 409 ? 13.263 -6.105 4.419 1.00 69.62 409 TRP A N 1
ATOM 3349 C CA . TRP A 1 409 ? 14.146 -6.981 3.649 1.00 69.62 409 TRP A CA 1
ATOM 3350 C C . TRP A 1 409 ? 13.457 -7.514 2.392 1.00 69.62 409 TRP A C 1
ATOM 3352 O O . TRP A 1 409 ? 14.052 -7.519 1.316 1.00 69.62 409 TRP A O 1
ATOM 3362 N N . TYR A 1 410 ? 12.190 -7.900 2.518 1.00 75.19 410 TYR A N 1
ATOM 3363 C CA . TYR A 1 410 ? 11.356 -8.343 1.412 1.00 75.19 410 TYR A CA 1
ATOM 3364 C C . TYR A 1 410 ? 11.216 -7.264 0.327 1.00 75.19 410 TYR A C 1
ATOM 3366 O O . TYR A 1 410 ? 11.457 -7.561 -0.842 1.00 75.19 410 TYR A O 1
ATOM 3374 N N . ASP A 1 411 ? 10.918 -6.013 0.687 1.00 75.25 411 ASP A N 1
ATOM 3375 C CA . ASP A 1 411 ? 10.796 -4.922 -0.291 1.00 75.25 411 ASP A CA 1
ATOM 3376 C C . ASP A 1 411 ? 12.107 -4.639 -1.032 1.00 75.25 411 ASP A C 1
ATOM 3378 O O . ASP A 1 411 ? 12.109 -4.446 -2.250 1.00 75.25 411 ASP A O 1
ATOM 3382 N N . ILE A 1 412 ? 13.236 -4.660 -0.320 1.00 69.69 412 ILE A N 1
ATOM 3383 C CA . ILE A 1 412 ? 14.557 -4.473 -0.931 1.00 69.69 412 ILE A CA 1
ATOM 3384 C C . ILE A 1 412 ? 14.909 -5.662 -1.839 1.00 69.69 412 ILE A C 1
ATOM 3386 O O . ILE A 1 412 ? 15.473 -5.477 -2.918 1.00 69.69 412 ILE A O 1
ATOM 3390 N N . ALA A 1 413 ? 14.591 -6.894 -1.435 1.00 71.69 413 ALA A N 1
ATOM 3391 C CA . ALA A 1 413 ? 14.837 -8.072 -2.263 1.00 71.69 413 ALA A CA 1
ATOM 3392 C C . ALA A 1 413 ? 14.046 -7.979 -3.569 1.00 71.69 413 ALA A C 1
ATOM 3394 O O . ALA A 1 413 ? 14.610 -8.131 -4.653 1.00 71.69 413 ALA A O 1
ATOM 3395 N N . MET A 1 414 ? 12.759 -7.646 -3.465 1.00 75.25 414 MET A N 1
ATOM 3396 C CA . MET A 1 414 ? 11.864 -7.542 -4.614 1.00 75.25 414 MET A CA 1
ATOM 3397 C C . MET A 1 414 ? 12.223 -6.395 -5.553 1.00 75.25 414 MET A C 1
ATOM 3399 O O . MET A 1 414 ? 11.999 -6.526 -6.754 1.00 75.25 414 MET A O 1
ATOM 3403 N N . SER A 1 415 ? 12.845 -5.318 -5.062 1.00 77.31 415 SER A N 1
ATOM 3404 C CA . SER A 1 415 ? 13.263 -4.207 -5.924 1.00 77.31 415 SER A CA 1
ATOM 3405 C C . SER A 1 415 ? 14.376 -4.534 -6.905 1.00 77.31 415 SER A C 1
ATOM 3407 O O . SER A 1 415 ? 14.504 -3.877 -7.932 1.00 77.31 415 SER A O 1
ATOM 3409 N N . ASN A 1 416 ? 15.140 -5.586 -6.637 1.00 72.44 416 ASN A N 1
ATOM 3410 C CA . ASN A 1 416 ? 16.257 -5.994 -7.477 1.00 72.44 416 ASN A CA 1
ATOM 3411 C C . ASN A 1 416 ? 15.903 -7.157 -8.418 1.00 72.44 416 ASN A C 1
ATOM 3413 O O . ASN A 1 416 ? 16.614 -7.391 -9.394 1.00 72.44 416 ASN A O 1
ATOM 3417 N N . VAL A 1 417 ? 14.803 -7.877 -8.166 1.00 77.50 417 VAL A N 1
ATOM 3418 C CA . VAL A 1 417 ? 14.375 -9.020 -8.990 1.00 77.50 417 VAL A CA 1
ATOM 3419 C C . VAL A 1 417 ? 14.243 -8.654 -10.478 1.00 77.50 417 VAL A C 1
ATOM 3421 O O . VAL A 1 417 ? 14.816 -9.376 -11.294 1.00 77.50 417 VAL A O 1
ATOM 3424 N N . PRO A 1 418 ? 13.587 -7.544 -10.884 1.00 79.38 418 PRO A N 1
ATOM 3425 C CA . PRO A 1 418 ? 13.461 -7.190 -12.303 1.00 79.38 418 PRO A CA 1
ATOM 3426 C C . PRO A 1 418 ? 14.807 -6.986 -12.992 1.00 79.38 418 PRO A C 1
ATOM 3428 O O . PRO A 1 418 ? 14.999 -7.439 -14.120 1.00 79.38 418 PRO A O 1
ATOM 3431 N N . ALA A 1 419 ? 15.750 -6.342 -12.299 1.00 77.31 419 ALA A N 1
ATOM 3432 C CA . ALA A 1 419 ? 17.087 -6.092 -12.817 1.00 77.31 419 ALA A CA 1
ATOM 3433 C C . ALA A 1 419 ? 17.822 -7.399 -13.117 1.00 77.31 419 ALA A C 1
ATOM 3435 O O . ALA A 1 419 ? 18.390 -7.534 -14.196 1.00 77.31 419 ALA A O 1
ATOM 3436 N N . LEU A 1 420 ? 17.734 -8.390 -12.227 1.00 73.75 420 LEU A N 1
ATOM 3437 C CA . LEU A 1 420 ? 18.337 -9.708 -12.443 1.00 73.75 420 LEU A CA 1
ATOM 3438 C C . LEU A 1 420 ? 17.754 -10.423 -13.666 1.00 73.75 420 LEU A C 1
ATOM 3440 O O . LEU A 1 420 ? 18.493 -11.009 -14.454 1.00 73.75 420 LEU A O 1
ATOM 3444 N N . LEU A 1 421 ? 16.433 -10.356 -13.840 1.00 73.56 421 LEU A N 1
ATOM 3445 C CA . LEU A 1 421 ? 15.740 -11.031 -14.942 1.00 73.56 421 LEU A CA 1
ATOM 3446 C C . LEU A 1 421 ? 16.062 -10.405 -16.301 1.00 73.56 421 LEU A C 1
ATOM 3448 O O . LEU A 1 421 ? 16.173 -11.112 -17.300 1.00 73.56 421 LEU A O 1
ATOM 3452 N N . VAL A 1 422 ? 16.211 -9.081 -16.341 1.00 74.06 422 VAL A N 1
ATOM 3453 C CA . VAL A 1 422 ? 16.400 -8.316 -17.581 1.00 74.06 422 VAL A CA 1
ATOM 3454 C C . VAL A 1 422 ? 17.880 -8.102 -17.918 1.00 74.06 422 VAL A C 1
ATOM 3456 O O . VAL A 1 422 ? 18.204 -7.858 -19.080 1.00 74.06 422 VAL A O 1
ATOM 3459 N N . ALA A 1 423 ? 18.793 -8.247 -16.949 1.00 73.25 423 ALA A N 1
ATOM 3460 C CA . ALA A 1 423 ? 20.218 -7.930 -17.085 1.00 73.25 423 ALA A CA 1
ATOM 3461 C C . ALA A 1 423 ? 20.846 -8.483 -18.370 1.00 73.25 423 ALA A C 1
ATOM 3463 O O . ALA A 1 423 ? 21.423 -7.728 -19.151 1.00 73.25 423 ALA A O 1
ATOM 3464 N N . ARG A 1 424 ? 20.704 -9.787 -18.639 1.00 69.94 424 ARG A N 1
ATOM 3465 C CA . ARG A 1 424 ? 21.286 -10.408 -19.841 1.00 69.94 424 ARG A CA 1
ATOM 3466 C C . ARG A 1 424 ? 20.744 -9.785 -21.129 1.00 69.94 424 ARG A C 1
ATOM 3468 O O . ARG A 1 424 ? 21.518 -9.526 -22.049 1.00 69.94 424 ARG A O 1
ATOM 3475 N N . GLY A 1 425 ? 19.440 -9.526 -21.197 1.00 71.00 425 GLY A N 1
ATOM 3476 C CA . GLY A 1 425 ? 18.819 -8.900 -22.364 1.00 71.00 425 GLY A CA 1
ATOM 3477 C C . GLY A 1 425 ? 19.319 -7.470 -22.590 1.00 71.00 425 GLY A C 1
ATOM 3478 O O . GLY A 1 425 ? 19.635 -7.079 -23.713 1.00 71.00 425 GLY A O 1
ATOM 3479 N N . LEU A 1 426 ? 19.502 -6.720 -21.502 1.00 74.75 426 LEU A N 1
ATOM 3480 C CA . LEU A 1 426 ? 20.054 -5.368 -21.543 1.00 74.75 426 LEU A CA 1
ATOM 3481 C C . LEU A 1 426 ? 21.512 -5.358 -22.040 1.00 74.75 426 LEU A C 1
ATOM 3483 O O . LEU A 1 426 ? 21.850 -4.599 -22.945 1.00 74.75 426 LEU A O 1
ATOM 3487 N N . PHE A 1 427 ? 22.375 -6.227 -21.500 1.00 75.06 427 PHE A N 1
ATOM 3488 C CA . PHE A 1 427 ? 23.794 -6.289 -21.889 1.00 75.06 427 PHE A CA 1
ATOM 3489 C C . PHE A 1 427 ? 24.024 -6.872 -23.291 1.00 75.06 427 PHE A C 1
ATOM 3491 O O . PHE A 1 427 ? 25.022 -6.548 -23.929 1.00 75.06 427 PHE A O 1
ATOM 3498 N N . THR A 1 428 ? 23.110 -7.710 -23.788 1.00 73.44 428 THR A N 1
ATOM 3499 C CA . THR A 1 428 ? 23.146 -8.224 -25.171 1.00 73.44 428 THR A CA 1
ATOM 3500 C C . THR A 1 428 ? 22.554 -7.249 -26.191 1.00 73.44 428 THR A C 1
ATOM 3502 O O . THR A 1 428 ? 22.678 -7.483 -27.391 1.00 73.44 428 THR A O 1
ATOM 3505 N N . GLY A 1 429 ? 21.924 -6.158 -25.739 1.00 75.62 429 GLY A N 1
ATOM 3506 C CA . GLY A 1 429 ? 21.273 -5.169 -26.601 1.00 75.62 429 GLY A CA 1
ATOM 3507 C C . GLY A 1 429 ? 19.941 -5.630 -27.203 1.00 75.62 429 GLY A C 1
ATOM 3508 O O . GLY A 1 429 ? 19.431 -4.972 -28.106 1.00 75.62 429 GLY A O 1
ATOM 3509 N N . THR A 1 430 ? 19.374 -6.743 -26.725 1.00 77.38 430 THR A N 1
ATOM 3510 C CA . THR A 1 430 ? 18.046 -7.234 -27.143 1.00 77.38 430 THR A CA 1
ATOM 3511 C C . THR A 1 430 ? 16.910 -6.442 -26.499 1.00 77.38 430 THR A C 1
ATOM 3513 O O . THR A 1 430 ? 15.843 -6.299 -27.091 1.00 77.38 430 THR A O 1
ATOM 3516 N N . ILE A 1 431 ? 17.158 -5.898 -25.306 1.00 81.75 431 ILE A N 1
ATOM 3517 C CA . ILE A 1 431 ? 16.232 -5.068 -24.535 1.00 81.75 431 ILE A CA 1
ATOM 3518 C C . ILE A 1 431 ? 16.834 -3.666 -24.409 1.00 81.75 431 ILE A C 1
ATOM 3520 O O . ILE A 1 431 ? 18.014 -3.519 -24.081 1.00 81.75 431 ILE A O 1
ATOM 3524 N N . THR A 1 432 ? 16.037 -2.627 -24.660 1.00 88.69 432 THR A N 1
ATOM 3525 C CA . THR A 1 432 ? 16.483 -1.235 -24.493 1.00 88.69 432 THR A CA 1
ATOM 3526 C C . THR A 1 432 ? 16.468 -0.812 -23.020 1.00 88.69 432 THR A C 1
ATOM 3528 O O . THR A 1 432 ? 15.804 -1.427 -22.184 1.00 88.69 432 THR A O 1
ATOM 3531 N N . TYR A 1 433 ? 17.167 0.271 -22.660 1.00 87.62 433 TYR A N 1
ATOM 3532 C CA . TYR A 1 433 ? 17.111 0.783 -21.283 1.00 87.62 433 TYR A CA 1
ATOM 3533 C C . TYR A 1 433 ? 15.698 1.250 -20.892 1.00 87.62 433 TYR A C 1
ATOM 3535 O O . TYR A 1 433 ? 15.286 1.116 -19.739 1.00 87.62 433 TYR A O 1
ATOM 3543 N N . GLY A 1 434 ? 14.923 1.751 -21.857 1.00 88.00 434 GLY A N 1
ATOM 3544 C CA . GLY A 1 434 ? 13.520 2.094 -21.662 1.00 88.00 434 GLY A CA 1
ATOM 3545 C C . GLY A 1 434 ? 12.631 0.885 -21.399 1.00 88.00 434 GLY A C 1
ATOM 3546 O O . GLY A 1 434 ? 11.792 0.952 -20.503 1.00 88.00 434 GLY A O 1
ATOM 3547 N N . ASP A 1 435 ? 12.847 -0.227 -22.105 1.00 88.06 435 ASP A N 1
ATOM 3548 C CA . ASP A 1 435 ? 12.130 -1.480 -21.840 1.00 88.06 435 ASP A CA 1
ATOM 3549 C C . ASP A 1 435 ? 12.444 -2.001 -20.430 1.00 88.06 435 ASP A C 1
ATOM 3551 O O . ASP A 1 435 ? 11.540 -2.424 -19.713 1.00 88.06 435 ASP A O 1
ATOM 3555 N N . PHE A 1 436 ? 13.707 -1.907 -19.992 1.00 88.19 436 PHE A N 1
ATOM 3556 C CA . PHE A 1 436 ? 14.100 -2.243 -18.622 1.00 88.19 436 PHE A CA 1
ATOM 3557 C C . PHE A 1 436 ? 13.327 -1.411 -17.589 1.00 88.19 436 PHE A C 1
ATOM 3559 O O . PHE A 1 436 ? 12.675 -1.984 -16.715 1.00 88.19 436 PHE A O 1
ATOM 3566 N N . GLY A 1 437 ? 13.324 -0.080 -17.722 1.00 90.44 437 GLY A N 1
ATOM 3567 C CA . GLY A 1 437 ? 12.601 0.791 -16.790 1.00 90.44 437 GLY A CA 1
ATOM 3568 C C . GLY A 1 437 ? 11.083 0.572 -16.802 1.00 90.44 437 GLY A C 1
ATOM 3569 O O . GLY A 1 437 ? 10.426 0.701 -15.768 1.00 90.44 437 GLY A O 1
ATOM 3570 N N . GLN A 1 438 ? 10.508 0.196 -17.948 1.00 91.81 438 GLN A N 1
ATOM 3571 C CA . GLN A 1 438 ? 9.102 -0.202 -18.044 1.00 91.81 438 GLN A CA 1
ATOM 3572 C C . GLN A 1 438 ? 8.833 -1.520 -17.313 1.00 91.81 438 GLN A C 1
ATOM 3574 O O . GLN A 1 438 ? 7.891 -1.589 -16.525 1.00 91.81 438 GLN A O 1
ATOM 3579 N N . ILE A 1 439 ? 9.647 -2.555 -17.534 1.00 88.94 439 ILE A N 1
ATOM 3580 C CA . ILE A 1 439 ? 9.509 -3.853 -16.857 1.00 88.94 439 ILE A CA 1
ATOM 3581 C C . ILE A 1 439 ? 9.628 -3.683 -15.343 1.00 88.94 439 ILE A C 1
ATOM 3583 O O . ILE A 1 439 ? 8.797 -4.206 -14.602 1.00 88.94 439 ILE A O 1
ATOM 3587 N N . GLU A 1 440 ? 10.622 -2.922 -14.893 1.00 87.38 440 GLU A N 1
ATOM 3588 C CA . GLU A 1 440 ? 10.845 -2.614 -13.485 1.00 87.38 440 GLU A CA 1
ATOM 3589 C C . GLU A 1 440 ? 9.612 -1.935 -12.860 1.00 87.38 440 GLU A C 1
ATOM 3591 O O . GLU A 1 440 ? 9.079 -2.402 -11.852 1.00 87.38 440 GLU A O 1
ATOM 3596 N N . ASN A 1 441 ? 9.078 -0.891 -13.498 1.00 91.50 441 ASN A N 1
ATOM 3597 C CA . ASN A 1 441 ? 7.901 -0.168 -13.010 1.00 91.50 441 ASN A CA 1
ATOM 3598 C C . ASN A 1 441 ? 6.633 -1.046 -12.996 1.00 91.50 441 ASN A C 1
ATOM 3600 O O . ASN A 1 441 ? 5.885 -1.045 -12.015 1.00 91.50 441 ASN A O 1
ATOM 3604 N N . ILE A 1 442 ? 6.406 -1.847 -14.042 1.00 90.81 442 ILE A N 1
ATOM 3605 C CA . ILE A 1 442 ? 5.297 -2.813 -14.100 1.00 90.81 442 ILE A CA 1
ATOM 3606 C C . ILE A 1 442 ? 5.418 -3.830 -12.959 1.00 90.81 442 ILE A C 1
ATOM 3608 O O . ILE A 1 442 ? 4.437 -4.076 -12.253 1.00 90.81 442 ILE A O 1
ATOM 3612 N N . PHE A 1 443 ? 6.611 -4.389 -12.748 1.00 89.00 443 PHE A N 1
ATOM 3613 C CA . PHE A 1 443 ? 6.864 -5.350 -11.679 1.00 89.00 443 PHE A CA 1
ATOM 3614 C C . PHE A 1 443 ? 6.595 -4.734 -10.304 1.00 89.00 443 PHE A C 1
ATOM 3616 O O . PHE A 1 443 ? 5.876 -5.326 -9.501 1.00 89.00 443 PHE A O 1
ATOM 3623 N N . PHE A 1 444 ? 7.073 -3.513 -10.052 1.00 89.56 444 PHE A N 1
ATOM 3624 C CA . PHE A 1 444 ? 6.813 -2.804 -8.800 1.00 89.56 444 PHE A CA 1
ATOM 3625 C C . PHE A 1 444 ? 5.332 -2.565 -8.532 1.00 89.56 444 PHE A C 1
ATOM 3627 O O . PHE A 1 444 ? 4.892 -2.650 -7.386 1.00 89.56 444 PHE A O 1
ATOM 3634 N N . ARG A 1 445 ? 4.538 -2.288 -9.569 1.00 89.50 445 ARG A N 1
ATOM 3635 C CA . ARG A 1 445 ? 3.085 -2.128 -9.426 1.00 89.50 445 ARG A CA 1
ATOM 3636 C C . ARG A 1 445 ? 2.396 -3.439 -9.072 1.00 89.50 445 ARG A C 1
ATOM 3638 O O . ARG A 1 445 ? 1.491 -3.430 -8.240 1.00 89.50 445 ARG A O 1
ATOM 3645 N N . VAL A 1 446 ? 2.830 -4.548 -9.673 1.00 90.19 446 VAL A N 1
ATOM 3646 C CA . VAL A 1 446 ? 2.332 -5.890 -9.343 1.00 90.19 446 VAL A CA 1
ATOM 3647 C C . VAL A 1 446 ? 2.701 -6.250 -7.902 1.00 90.19 446 VAL A C 1
ATOM 3649 O O . VAL A 1 446 ? 1.808 -6.555 -7.113 1.00 90.19 446 VAL A O 1
ATOM 3652 N N . HIS A 1 447 ? 3.981 -6.125 -7.535 1.00 87.25 447 HIS A N 1
ATOM 3653 C CA . HIS A 1 447 ? 4.490 -6.369 -6.180 1.00 87.25 447 HIS A CA 1
ATOM 3654 C C . HIS A 1 447 ? 3.770 -5.521 -5.131 1.00 87.25 447 HIS A C 1
ATOM 3656 O O . HIS A 1 447 ? 3.198 -6.057 -4.183 1.00 87.25 447 HIS A O 1
ATOM 3662 N N . GLY A 1 448 ? 3.713 -4.204 -5.346 1.00 87.25 448 GLY A N 1
ATOM 3663 C CA . GLY A 1 448 ? 3.041 -3.272 -4.444 1.00 87.25 448 GLY A CA 1
ATOM 3664 C C . GLY A 1 448 ? 1.562 -3.604 -4.249 1.00 87.25 448 GLY A C 1
ATOM 3665 O O . GLY A 1 448 ? 1.030 -3.404 -3.162 1.00 87.25 448 GLY A O 1
ATOM 3666 N N . GLY A 1 449 ? 0.908 -4.181 -5.264 1.00 85.38 449 GLY A N 1
ATOM 3667 C CA . GLY A 1 449 ? -0.449 -4.703 -5.156 1.00 85.38 449 GLY A CA 1
ATOM 3668 C C . GLY A 1 449 ? -0.593 -5.775 -4.070 1.00 85.38 449 GLY A C 1
ATOM 3669 O O . GLY A 1 449 ? -1.489 -5.675 -3.231 1.00 85.38 449 GLY A O 1
ATOM 3670 N N . PHE A 1 450 ? 0.309 -6.758 -4.038 1.00 83.12 450 PHE A N 1
ATOM 3671 C CA . PHE A 1 450 ? 0.328 -7.801 -3.005 1.00 83.12 450 PHE A CA 1
ATOM 3672 C C . PHE A 1 450 ? 0.765 -7.259 -1.636 1.00 83.12 450 PHE A C 1
ATOM 3674 O O . PHE A 1 450 ? 0.194 -7.650 -0.613 1.00 83.12 450 PHE A O 1
ATOM 3681 N N . SER A 1 451 ? 1.696 -6.299 -1.606 1.00 82.62 451 SER A N 1
ATOM 3682 C CA . SER A 1 451 ? 2.159 -5.668 -0.361 1.00 82.62 451 SER A CA 1
ATOM 3683 C C . SER A 1 451 ? 1.077 -4.862 0.363 1.00 82.62 451 SER A C 1
ATOM 3685 O O . SER A 1 451 ? 1.144 -4.743 1.582 1.00 82.62 451 SER A O 1
ATOM 3687 N N . VAL A 1 452 ? 0.003 -4.417 -0.313 1.00 85.12 452 VAL A N 1
ATOM 3688 C CA . VAL A 1 452 ? -1.118 -3.705 0.343 1.00 85.12 452 VAL A CA 1
ATOM 3689 C C . VAL A 1 452 ? -1.688 -4.473 1.540 1.00 85.12 452 VAL A C 1
ATOM 3691 O O . VAL A 1 452 ? -2.065 -3.849 2.535 1.00 85.12 452 VAL A O 1
ATOM 3694 N N . MET A 1 453 ? -1.770 -5.805 1.485 1.00 75.81 453 MET A N 1
ATOM 3695 C CA . MET A 1 453 ? -2.247 -6.572 2.643 1.00 75.81 453 MET A CA 1
ATOM 3696 C C . MET A 1 453 ? -1.276 -6.506 3.825 1.00 75.81 453 MET A C 1
ATOM 3698 O O . MET A 1 453 ? -1.724 -6.358 4.961 1.00 75.81 453 MET A O 1
ATOM 3702 N N . ILE A 1 454 ? 0.027 -6.583 3.551 1.00 73.56 454 ILE A N 1
ATOM 3703 C CA . ILE A 1 454 ? 1.090 -6.555 4.560 1.00 73.56 454 ILE A CA 1
ATOM 3704 C C . ILE A 1 454 ? 1.156 -5.162 5.199 1.00 73.56 454 ILE A C 1
ATOM 3706 O O . ILE A 1 454 ? 1.052 -5.030 6.417 1.00 73.56 454 ILE A O 1
ATOM 3710 N N . ASP A 1 455 ? 1.216 -4.119 4.372 1.00 79.31 455 ASP A N 1
ATOM 3711 C CA . ASP A 1 455 ? 1.385 -2.726 4.804 1.00 79.31 455 ASP A CA 1
ATOM 3712 C C . ASP A 1 455 ? 0.221 -2.212 5.653 1.00 79.31 455 ASP A C 1
ATOM 3714 O O . ASP A 1 455 ? 0.351 -1.239 6.394 1.00 79.31 455 ASP A O 1
ATOM 3718 N N . ASN A 1 456 ? -0.951 -2.837 5.519 1.00 83.94 456 ASN A N 1
ATOM 3719 C CA . ASN A 1 456 ? -2.162 -2.437 6.224 1.00 83.94 456 ASN A CA 1
ATOM 3720 C C . ASN A 1 456 ? -2.669 -3.530 7.178 1.00 83.94 456 ASN A C 1
ATOM 3722 O O . ASN A 1 456 ? -3.855 -3.553 7.514 1.00 83.94 456 ASN A O 1
ATOM 3726 N N . TRP A 1 457 ? -1.785 -4.428 7.629 1.00 77.62 457 TRP A N 1
ATOM 3727 C CA . TRP A 1 457 ? -2.127 -5.549 8.511 1.00 77.62 457 TRP A CA 1
ATOM 3728 C C . TRP A 1 457 ? -2.889 -5.118 9.773 1.00 77.62 457 TRP A C 1
ATOM 3730 O O . TRP A 1 457 ? -3.925 -5.688 10.111 1.00 77.62 457 TRP A O 1
ATOM 3740 N N . THR A 1 458 ? -2.435 -4.060 10.446 1.00 77.62 458 THR A N 1
ATOM 3741 C CA . THR A 1 458 ? -3.095 -3.513 11.647 1.00 77.62 458 THR A CA 1
ATOM 3742 C C . THR A 1 458 ? -4.487 -2.959 11.355 1.00 77.62 458 THR A C 1
ATOM 3744 O O . THR A 1 458 ? -5.408 -3.116 12.151 1.00 77.62 458 THR A O 1
ATOM 3747 N N . THR A 1 459 ? -4.681 -2.352 10.187 1.00 85.88 459 THR A N 1
ATOM 3748 C CA . THR A 1 459 ? -5.989 -1.836 9.769 1.00 85.88 459 THR A CA 1
ATOM 3749 C C . THR A 1 459 ? -6.971 -2.976 9.483 1.00 85.88 459 THR A C 1
ATOM 3751 O O . THR A 1 459 ? -8.161 -2.861 9.775 1.00 85.88 459 THR A O 1
ATOM 3754 N N . TRP A 1 460 ? -6.488 -4.106 8.957 1.00 83.19 460 TRP A N 1
ATOM 3755 C CA . TRP A 1 460 ? -7.298 -5.310 8.756 1.00 83.19 460 TRP A CA 1
ATOM 3756 C C . TRP A 1 460 ? -7.768 -5.938 10.067 1.00 83.19 460 TRP A C 1
ATOM 3758 O O . TRP A 1 460 ? -8.939 -6.310 10.193 1.00 83.19 460 TRP A O 1
ATOM 3768 N N . THR A 1 461 ? -6.875 -6.052 11.050 1.00 78.19 461 THR A N 1
ATOM 3769 C CA . THR A 1 461 ? -7.226 -6.607 12.364 1.00 78.19 461 THR A CA 1
ATOM 3770 C C . THR A 1 461 ? -8.211 -5.698 13.098 1.00 78.19 461 THR A C 1
ATOM 3772 O O . THR A 1 461 ? -9.176 -6.185 13.693 1.00 78.19 461 THR A O 1
ATOM 3775 N N . GLU A 1 462 ? -8.040 -4.380 12.977 1.00 84.19 462 GLU A N 1
ATOM 3776 C CA . GLU A 1 462 ? -8.973 -3.384 13.498 1.00 84.19 462 GLU A CA 1
ATOM 3777 C C . GLU A 1 462 ? -10.356 -3.488 12.835 1.00 84.19 462 GLU A C 1
ATOM 3779 O O . GLU A 1 462 ? -11.367 -3.563 13.539 1.00 84.19 462 GLU A O 1
ATOM 3784 N N . LEU A 1 463 ? -10.411 -3.595 11.500 1.00 89.06 463 LEU A N 1
ATOM 3785 C CA . LEU A 1 463 ? -11.662 -3.797 10.762 1.00 89.06 463 LEU A CA 1
ATOM 3786 C C . LEU A 1 463 ? -12.404 -5.038 11.252 1.00 89.06 463 LEU A C 1
ATOM 3788 O O . LEU A 1 463 ? -13.603 -4.973 11.521 1.00 89.06 463 LEU A O 1
ATOM 3792 N N . ARG A 1 464 ? -11.693 -6.163 11.393 1.00 85.75 464 ARG A N 1
ATOM 3793 C CA . ARG A 1 464 ? -12.269 -7.418 11.887 1.00 85.75 464 ARG A CA 1
ATOM 3794 C C . ARG A 1 464 ? -12.873 -7.233 13.276 1.00 85.75 464 ARG A C 1
ATOM 3796 O O . ARG A 1 464 ? -14.000 -7.665 13.506 1.00 85.75 464 ARG A O 1
ATOM 3803 N N . SER A 1 465 ? -12.147 -6.575 14.177 1.00 83.06 465 SER A N 1
ATOM 3804 C CA . SER A 1 465 ? -12.615 -6.313 15.539 1.00 83.06 465 SER A CA 1
ATOM 3805 C C . SER A 1 465 ? -13.898 -5.473 15.546 1.00 83.06 465 SER A C 1
ATOM 3807 O O . SER A 1 465 ? -14.864 -5.827 16.217 1.00 83.06 465 SER A O 1
ATOM 3809 N N . ILE A 1 466 ? -13.956 -4.407 14.742 1.00 88.12 466 ILE A N 1
ATOM 3810 C CA . ILE A 1 466 ? -15.143 -3.548 14.619 1.00 88.12 466 ILE A CA 1
ATOM 3811 C C . ILE A 1 466 ? -16.330 -4.317 14.031 1.00 88.12 466 ILE A C 1
ATOM 3813 O O . ILE A 1 466 ? -17.439 -4.227 14.553 1.00 88.12 466 ILE A O 1
ATOM 3817 N N . VAL A 1 467 ? -16.103 -5.103 12.975 1.00 88.62 467 VAL A N 1
ATOM 3818 C CA . VAL A 1 467 ? -17.150 -5.915 12.341 1.00 88.62 467 VAL A CA 1
ATOM 3819 C C . VAL A 1 467 ? -17.737 -6.915 13.332 1.00 88.62 467 VAL A C 1
ATOM 3821 O O . VAL A 1 467 ? -18.956 -7.032 13.403 1.00 88.62 467 VAL A O 1
ATOM 3824 N N . MET A 1 468 ? -16.902 -7.590 14.127 1.00 85.50 468 MET A N 1
ATOM 3825 C CA . MET A 1 468 ? -17.372 -8.514 15.164 1.00 85.50 468 MET A CA 1
ATOM 3826 C C . MET A 1 468 ? -18.247 -7.800 16.202 1.00 85.50 468 MET A C 1
ATOM 3828 O O . MET A 1 468 ? -19.351 -8.263 16.479 1.00 85.50 468 MET A O 1
ATOM 3832 N N . ARG A 1 469 ? -17.806 -6.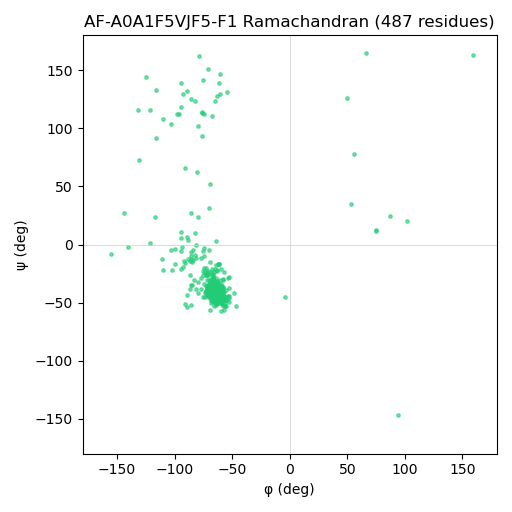643 16.717 1.00 85.81 469 ARG A N 1
ATOM 3833 C CA . ARG A 1 469 ? -18.556 -5.871 17.727 1.00 85.81 469 ARG A CA 1
ATOM 3834 C C . ARG A 1 469 ? -19.873 -5.313 17.192 1.00 85.81 469 ARG A C 1
ATOM 3836 O O . ARG A 1 469 ? -20.881 -5.343 17.892 1.00 85.81 469 ARG A O 1
ATOM 3843 N N . LEU A 1 470 ? -19.890 -4.828 15.950 1.00 87.69 470 LEU A N 1
ATOM 3844 C CA . LEU A 1 470 ? -21.118 -4.357 15.305 1.00 87.69 470 LEU A CA 1
ATOM 3845 C C . LEU A 1 470 ? -22.075 -5.511 14.986 1.00 87.69 470 LEU A C 1
ATOM 3847 O O . LEU A 1 470 ? -23.284 -5.328 15.070 1.00 87.69 470 LEU A O 1
ATOM 3851 N N . HIS A 1 471 ? -21.562 -6.698 14.657 1.00 88.31 471 HIS A N 1
ATOM 3852 C CA . HIS A 1 471 ? -22.398 -7.873 14.416 1.00 88.31 471 HIS A CA 1
ATOM 3853 C C . HIS A 1 471 ? -23.033 -8.409 15.705 1.00 88.31 471 HIS A C 1
ATOM 3855 O O . HIS A 1 471 ? -24.213 -8.744 15.714 1.00 88.31 471 HIS A O 1
ATOM 3861 N N . GLU A 1 472 ? -22.281 -8.429 16.808 1.00 85.19 472 GLU A N 1
ATOM 3862 C CA . GLU A 1 472 ? -22.809 -8.752 18.137 1.00 85.19 472 GLU A CA 1
ATOM 3863 C C . GLU A 1 472 ? -23.889 -7.747 18.569 1.00 85.19 472 GLU A C 1
ATOM 3865 O O . GLU A 1 472 ? -24.952 -8.136 19.051 1.00 85.19 472 GLU A O 1
ATOM 3870 N N . PHE A 1 473 ? -23.658 -6.456 18.320 1.00 85.19 473 PHE A N 1
ATOM 3871 C CA . PHE A 1 473 ? -24.652 -5.413 18.553 1.00 85.19 473 PHE A CA 1
ATOM 3872 C C . PHE A 1 473 ? -25.922 -5.617 17.709 1.00 85.19 473 PHE A C 1
ATOM 3874 O O . PHE A 1 473 ? -27.022 -5.546 18.250 1.00 85.19 473 PHE A O 1
ATOM 3881 N N . GLU A 1 474 ? -25.791 -5.937 16.417 1.00 85.50 474 GLU A N 1
ATOM 3882 C CA . GLU A 1 474 ? -26.929 -6.268 15.541 1.00 85.50 474 GLU A CA 1
ATOM 3883 C C . GLU A 1 474 ? -27.714 -7.487 16.042 1.00 85.50 474 GLU A C 1
ATOM 3885 O O . GLU A 1 474 ? -28.938 -7.435 16.111 1.00 85.50 474 GLU A O 1
ATOM 3890 N N . ALA A 1 475 ? -27.031 -8.548 16.478 1.00 84.75 475 ALA A N 1
ATOM 3891 C CA . ALA A 1 475 ? -27.689 -9.732 17.028 1.00 84.75 475 ALA A CA 1
ATOM 3892 C C . ALA A 1 475 ? -28.470 -9.429 18.322 1.00 84.75 475 ALA A C 1
ATOM 3894 O O . ALA A 1 475 ? -29.539 -9.997 18.553 1.00 84.75 475 ALA A O 1
ATOM 3895 N N . ASN A 1 476 ? -27.954 -8.534 19.169 1.00 83.31 476 ASN A N 1
ATOM 3896 C CA . ASN A 1 476 ? -28.651 -8.092 20.377 1.00 83.31 476 ASN A CA 1
ATOM 3897 C C . ASN A 1 476 ? -29.859 -7.199 20.051 1.00 83.31 476 ASN A C 1
ATOM 3899 O O . ASN A 1 476 ? -30.895 -7.325 20.704 1.00 83.31 476 ASN A O 1
ATOM 3903 N N . LEU A 1 477 ? -29.760 -6.356 19.018 1.00 80.81 477 LEU A N 1
ATOM 3904 C CA . LEU A 1 477 ? -30.886 -5.564 18.515 1.00 80.81 477 LEU A CA 1
ATOM 3905 C C . LEU A 1 477 ? -32.018 -6.451 17.986 1.00 80.81 477 LEU A C 1
ATOM 3907 O O . LEU A 1 477 ? -33.174 -6.229 18.340 1.00 80.81 477 LEU A O 1
ATOM 3911 N N . ASP A 1 478 ? -31.698 -7.471 17.190 1.00 81.56 478 ASP A N 1
ATOM 3912 C CA . ASP A 1 478 ? -32.702 -8.374 16.614 1.00 81.56 478 ASP A CA 1
ATOM 3913 C C . ASP A 1 478 ? -33.460 -9.147 17.711 1.00 81.56 478 ASP A C 1
ATOM 3915 O O . ASP A 1 478 ? -34.687 -9.248 17.669 1.00 81.56 478 ASP A O 1
ATOM 3919 N N . LYS A 1 479 ? -32.747 -9.623 18.745 1.00 80.25 479 LYS A N 1
ATOM 3920 C CA . LYS A 1 479 ? -33.352 -10.268 19.929 1.00 80.25 479 LYS A CA 1
ATOM 3921 C C . LYS A 1 479 ? -34.266 -9.327 20.714 1.00 80.25 479 LYS A C 1
ATOM 3923 O O . LYS A 1 479 ? -35.287 -9.756 21.248 1.00 80.25 479 LYS A O 1
ATOM 3928 N N . TYR A 1 480 ? -33.889 -8.057 20.832 1.00 74.50 480 TYR A N 1
ATOM 3929 C CA . TYR A 1 480 ? -34.718 -7.059 21.501 1.00 74.50 480 TYR A CA 1
ATOM 3930 C C . TYR A 1 480 ? -36.013 -6.809 20.719 1.00 74.50 480 TYR A C 1
ATOM 3932 O O . TYR A 1 480 ? -37.099 -6.828 21.295 1.00 74.50 480 TYR A O 1
ATOM 3940 N N . GLN A 1 481 ? -35.915 -6.649 19.398 1.00 74.62 481 GLN A N 1
ATOM 3941 C CA . GLN A 1 481 ? -37.082 -6.439 18.542 1.00 74.62 481 GLN A CA 1
ATOM 3942 C C . GLN A 1 481 ? -38.033 -7.640 18.540 1.00 74.62 481 GLN A C 1
ATOM 3944 O O . GLN A 1 481 ? -39.248 -7.445 18.519 1.00 74.62 481 GLN A O 1
ATOM 3949 N N . SER A 1 482 ? -37.513 -8.872 18.585 1.00 76.44 482 SER A N 1
ATOM 3950 C CA . SER A 1 482 ? -38.361 -10.063 18.691 1.00 76.44 482 SER A CA 1
ATOM 3951 C C . SER A 1 482 ? -39.106 -10.113 20.024 1.00 76.44 482 SER A C 1
ATOM 3953 O O . SER A 1 482 ? -40.319 -10.298 20.009 1.00 76.44 482 SER A O 1
ATOM 3955 N N . LYS A 1 483 ? -38.423 -9.851 21.152 1.00 74.62 483 LYS A N 1
ATOM 3956 C CA . LYS A 1 483 ? -39.063 -9.772 22.479 1.00 74.62 483 LYS A CA 1
ATOM 3957 C C . LYS A 1 483 ? -40.157 -8.708 22.527 1.00 74.62 483 LYS A C 1
ATOM 3959 O O . LYS A 1 483 ? -41.264 -8.987 22.962 1.00 74.62 483 LYS A O 1
ATOM 3964 N N . GLN A 1 484 ? -39.876 -7.503 22.032 1.00 70.69 484 GLN A N 1
ATOM 3965 C CA . GLN A 1 484 ? -40.860 -6.419 22.027 1.00 70.69 484 GLN A CA 1
ATOM 3966 C C . GLN A 1 484 ? -42.098 -6.783 21.194 1.00 70.69 484 GLN A C 1
ATOM 3968 O O . GLN A 1 484 ? -43.218 -6.419 21.539 1.00 70.69 484 GLN A O 1
ATOM 3973 N N . LYS A 1 485 ? -41.903 -7.512 20.090 1.00 71.31 485 LYS A N 1
ATOM 3974 C CA . LYS A 1 485 ? -42.994 -7.977 19.234 1.00 71.31 485 LYS A CA 1
ATOM 3975 C C . LYS A 1 485 ? -43.830 -9.078 19.893 1.00 71.31 485 LYS A C 1
ATOM 3977 O O . LYS A 1 485 ? -45.033 -9.084 19.671 1.00 71.31 485 LYS A O 1
ATOM 3982 N N . GLU A 1 486 ? -43.208 -9.953 20.683 1.00 72.62 486 GLU A N 1
ATOM 3983 C CA . GLU A 1 486 ? -43.889 -10.961 21.512 1.00 72.62 486 GLU A CA 1
ATOM 3984 C C . GLU A 1 486 ? -44.665 -10.328 22.677 1.00 72.62 486 GLU A C 1
ATOM 3986 O O . GLU A 1 486 ? -45.753 -10.783 22.992 1.00 72.62 486 GLU A O 1
ATOM 3991 N N . GLU A 1 487 ? -44.156 -9.256 23.292 1.00 68.06 487 GLU A N 1
ATOM 3992 C CA . GLU A 1 487 ? -44.867 -8.520 24.355 1.00 68.06 487 GLU A CA 1
ATOM 3993 C C . GLU A 1 487 ? -46.063 -7.699 23.834 1.00 68.06 487 GLU A C 1
ATOM 3995 O O . GLU A 1 487 ? -46.975 -7.372 24.593 1.00 68.06 487 GLU A O 1
ATOM 4000 N N . LEU A 1 488 ? -46.052 -7.336 22.547 1.00 63.59 488 LEU A N 1
ATOM 4001 C CA . LEU A 1 488 ? -47.115 -6.580 21.873 1.00 63.59 488 LEU A CA 1
ATOM 4002 C C . LEU A 1 488 ? -48.179 -7.469 21.200 1.00 63.59 488 LEU A C 1
ATOM 4004 O O . LEU A 1 488 ? -49.213 -6.936 20.790 1.00 63.59 488 LEU A O 1
ATOM 4008 N N . SER A 1 489 ? -47.915 -8.770 21.034 1.00 58.19 489 SER A N 1
ATOM 4009 C CA . SER A 1 489 ? -48.828 -9.770 20.449 1.00 58.19 489 SER A CA 1
ATOM 40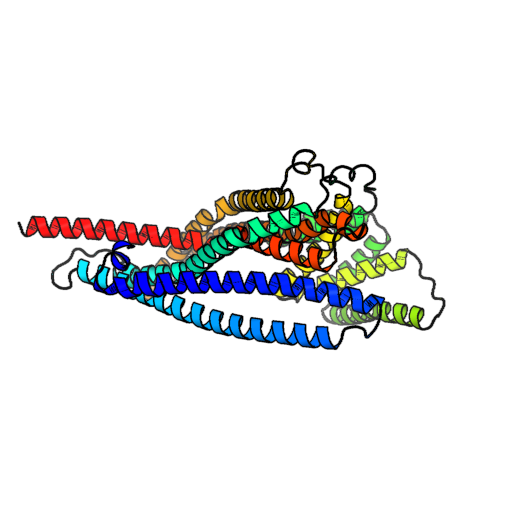10 C C . SER A 1 489 ? -49.561 -10.553 21.523 1.00 58.19 489 SER A C 1
ATOM 4012 O O . SER A 1 489 ? -50.778 -10.778 21.345 1.00 58.19 489 SER A O 1
#

Solvent-accessible surface area (backbone atoms only — not comparable to full-atom values): 26773 Å² total; per-residue (Å²): 113,68,57,48,35,63,70,29,81,87,37,33,61,58,47,53,50,51,45,50,50,50,53,53,51,47,51,50,53,46,51,53,52,50,53,50,39,54,48,49,16,56,50,41,43,50,53,58,50,25,74,76,72,43,93,62,57,64,68,57,50,54,50,53,51,50,53,49,53,54,51,48,52,53,51,52,53,50,48,55,49,50,54,50,52,41,56,50,50,24,50,51,46,28,51,28,50,40,55,45,52,56,60,74,66,49,91,79,70,95,71,85,82,66,83,61,54,68,51,48,54,56,52,42,38,46,51,49,22,53,46,49,41,60,52,47,52,52,52,55,46,28,53,52,39,43,70,56,38,47,60,50,39,35,59,54,24,74,62,44,72,50,77,66,66,79,39,63,83,73,56,77,77,79,72,60,68,78,49,47,65,59,55,47,51,51,51,50,50,53,44,66,73,63,40,87,82,71,57,69,56,67,59,52,51,50,50,58,62,46,51,75,40,70,70,58,36,50,54,51,51,55,50,58,63,47,76,76,51,65,80,70,56,55,56,54,49,51,51,52,53,52,57,58,66,51,45,64,58,52,50,51,50,30,63,74,66,72,51,94,75,88,79,60,74,75,52,58,58,50,50,55,54,47,53,51,47,50,47,54,55,51,53,73,73,43,55,74,70,55,47,52,52,53,53,50,52,53,50,39,57,51,44,54,53,48,47,59,52,41,56,26,52,66,86,59,89,77,48,37,84,42,89,30,36,55,39,54,50,51,48,51,56,36,52,50,50,47,52,50,51,48,66,65,47,63,60,52,62,62,42,52,49,54,37,52,53,36,49,48,54,45,52,52,51,54,54,50,34,71,81,32,76,74,60,60,67,48,56,66,59,54,51,50,44,50,51,56,35,51,55,41,48,52,55,42,51,53,51,50,50,56,42,52,50,50,53,53,50,50,55,50,54,59,68,45,48,50,54,62,68,41,44,66,31,44,78,70,64,73,32,52,71,10,55,50,56,32,52,41,54,43,49,51,52,49,42,52,38,55,43,51,59,67,81,38,44,69,59,52,55,49,50,52,52,44,52,52,55,53,50,54,50,50,56,53,49,54,54,48,54,52,51,55,51,61,75,73,104

Organism: NCBI:txid1798325

Foldseek 3Di:
DVCLQCVDPVNPCLNCVLVVVLLVLLLVLLVLVVVVLLLLLVQQLVVVVCVVPPPPCPVVVVVSVVVVVVSVVVNVVSVVVSLVSLVVSLVSQLVSQLVVLVVLVDPDDDDDDDPCSVVLSPPLSNLLSVLCSPLVSLLSSLVSLCVPLLVVLLVLLVLFALPLAQLADDQDPPPCVVCVVLVVVLVVVLCVLVVPDDPPVVVVVVVVVQCVPPVSVVVVVVVVVPVVDDPVVVVVVVVVLVVLVCVVVVVVVCVVVVPDDDDDPVVVVVSVVSVVVVVVVVLVVDDPVVVVVVSLVVLLVSLLVVCVSCLSPDDDVPQSPDRSSLSVVLCCLLVVLLVVLCVLCVCLLVLVVQLVVLVVVLVVLVVVVVVDVVSVPPVVVNVVSVVSNVVSVSVNVSSVVVSVVSLSSSVSNQLCVLCSSCVVSPVVVSADPSSSSSSSSSSVSNSVSSCSCSVCVVSVSSSVVSVVVVVVVVVVSVVRVVVVVVVVD

Mean predicted aligned error: 14.97 Å

Secondary structure (DSSP, 8-state):
-HHHHHS-TTTHIIIIIIHHHHHHHHHHHHHHHHHHHHHHHHHHHHHHHHHHHSSTTHHHHHHHHHHHHHHHHHHHHHHHHHHHHHHHHHHHHHHHHHHHHHHHTTSSS-----TTHHHIIIIIHHHHHHHHHHHHHHHHHHHHHHHHHHHHHHHHTTTS-S--TTTTS---GGGGGGGHHHHHHHHHHHHHHHTTTT-SHHHHHHHHHHTTSHHHHHHHHHHHHHHTS-HHHHHHHHHHHHHHHTHHHHHHHHHHTT------HHHHHHHHHHHHHHHHHHHHHS-HHHHHHHHHHHHHHHHHHHHHHHTT----TTTTTSTTHHHHHHHHHHHHHHHHHHHHHTTHHHHHHHHHHHHHHHHHHHHHHHH-TTGGG-HHHHHHHHHHHHHHHHHHHHHHHHHHHHHHHHHHHHHHHHHHHHHHHHHHTSS-HHHHHHHHHHHHHHHHHHHHHHHTHHHHHHHHHHHHHHHHHHHHHHHHHHHHHHHH-